Protein AF-A0A2V0NUH9-F1 (afdb_monomer_lite)

Foldseek 3Di:
DDDDDDDDDWDWDWDFDFDDDDDDDDDDDDDDDDPDPPPDPDDDPDDDDDDDDDDDDDDPVVVVLVVLLVVLLVLLLVLLQLVLVLLVLVVCVFFPDDPVCVVVSVVVNVVSVVVSLCSLQPVSNVVSLVVNPPPDDDPLSVVLSVVSVLSNLLSNLDDPVLVVVLVVLLVVLLVQLVVCLVVLNCVSNLVSLLVLLVSLLVSLCSSPVPDQSQQSLLCVFANPDDPVVLVVVLVVLLVPLQVVLVCCVVPNDFAPQVLQWDFADVVLLVVLLVVLLVLLPQDPQQEEEGAGPDWDWTHRALSYIYTYFYDDRTGSLRRNLSSQLRSQLNLLRVLFDCPPSQNSTPNRPQNGLLSSLLRSCLRNPVQCLDLLLLLQVLVSCCVSPVVRDDDDSVSVSSNSQGADVPPLALVPGHPSCNSLVLSLLLVQLSCSNNVVDRSVCQQVSQQVSCCSRRVDGDPGNSSTVSVDCCSSSSSGSNSSSNNSSNVSSVVLSVVLPVPPPPQSVCSNVSNNCSSDPSDDDCVSSQKMWIWICDDPDSFKIKIFIWTWDFDCDPDNVGTDTDTHTDDDIDIDGRPDDDDDDPVVVVVSPDDDDPDDDDPPQWDQDPVPGTDGDDDDPDDDVVPPDDDPPVPCPPVVVVVVVVVVVVVVPDDDDYDDDDDDDDDDDDDDDDDDDDDDDD

Secondary structure (DSSP, 8-state):
--PPPP------EEE-------------------S--SS--SS--SS------------GGGHHHHHHHHHHHHHHHHHHHHHHHHHHHHHHHHHT--GGGHHHHHHHHHHHHHHHHHHHS-HHHHHHHHHHTTS---HHHHHHHHHHHHHHHHHHHS-HHHHHHHHHHHHHHHHHHHHHHHHT-GGGTHHHHHHHHHHHHHHHHHH-TTS-HHHHHHTTTSTT--HHHHHHHHHHHHHHHHHHHHHHHHHPPPP--GGGBS---HHHHHHHHHHHHHHHT--TTSEEEEE-SS-EEEEEETTEEEEEE--BTTBSHHHHHHHHHHHHHHHHHHTS--STTTTTSGGGS-S-HHHHHHHHHIIIIIIITSHHHHHHHHHHHHHH-TTS----HHHHHHHHTPPPSS---GGG--HHHHHHHHHHHHHHHHHHHHTSS-GGGHHHHHHHHHHHHHS---SSTTTTTTS-STTTTT-TT-THHHHHHHHHHHHHHHHHHHHSTTHHHHHHTT--GGGS-SS--GGG--EEEEEEE-SSSTTEEEEEEEEEEEEEEEETTEEEEEEEE-S--EEEE--S--PPPHHHHHHHT----------TTEEEETTTEEEE--------GGG------TTTTTHHHHHHHHHHHHHTTS----------------------------

Radius of gyration: 36.94 Å; chains: 1; bounding box: 84×116×102 Å

InterPro domains:
  IPR001333 Peptidase M32, carboxypeptidase Taq [PF02074] (74-516)
  IPR001333 Peptidase M32, carboxypeptidase Taq [PR00998] (208-228)
  IPR001333 Peptidase M32, carboxypeptidase Taq [PR00998] (288-304)
  IPR001333 Peptidase M32, carboxypeptidase Taq [PR00998] (305-324)
  IPR001333 Peptidase M32, carboxypeptidase Taq [PR00998] (354-370)
  IPR001333 Peptidase M32, carboxypeptidase Taq [PR00998] (395-414)
  IPR001333 Peptidase M32, carboxypeptidase Taq [PR00998] (441-458)
  IPR001333 Peptidase M32, carboxypeptidase Taq [PR00998] (464-485)
  IPR001333 Peptidase M32, carboxypeptidase Taq [PS52034] (65-515)
  IPR001333 Peptidase M32, carboxypeptidase Taq [PTHR34217] (67-516)

Structure (mmCIF, N/CA/C/O backbone):
data_AF-A0A2V0NUH9-F1
#
_entry.id   AF-A0A2V0NUH9-F1
#
loop_
_atom_site.group_PDB
_atom_site.id
_atom_site.type_symbol
_atom_site.label_atom_id
_atom_site.label_alt_id
_atom_site.label_comp_id
_atom_site.label_asym_id
_atom_site.label_entity_id
_atom_site.label_seq_id
_atom_site.pdbx_PDB_ins_code
_atom_site.Cartn_x
_atom_site.Cartn_y
_atom_site.Cartn_z
_atom_site.occupancy
_atom_site.B_iso_or_equiv
_atom_site.auth_seq_id
_atom_site.auth_comp_id
_atom_site.auth_asym_id
_atom_site.auth_atom_id
_atom_site.pdbx_PDB_model_num
ATOM 1 N N . MET A 1 1 ? -57.014 53.272 6.148 1.00 45.06 1 MET A N 1
ATOM 2 C CA . MET A 1 1 ? -55.612 53.569 5.770 1.00 45.06 1 MET A CA 1
ATOM 3 C C . MET A 1 1 ? -54.741 53.420 7.009 1.00 45.06 1 MET A C 1
ATOM 5 O O . MET A 1 1 ? -55.156 53.869 8.065 1.00 45.06 1 MET A O 1
ATOM 9 N N . GLY A 1 2 ? -53.593 52.755 6.887 1.00 27.75 2 GLY A N 1
ATOM 10 C CA . GLY A 1 2 ? -52.673 52.388 7.975 1.00 27.75 2 GLY A CA 1
ATOM 11 C C . GLY A 1 2 ? -51.633 51.402 7.411 1.00 27.75 2 GLY A C 1
ATOM 12 O O . GLY A 1 2 ? -51.974 50.689 6.464 1.00 27.75 2 GLY A O 1
ATOM 13 N N . PRO A 1 3 ? -50.360 51.426 7.843 1.00 30.33 3 PRO A N 1
ATOM 14 C CA . PRO A 1 3 ? -49.252 51.020 6.975 1.00 30.33 3 PRO A CA 1
ATOM 15 C C . PRO A 1 3 ? -49.053 49.502 6.847 1.00 30.33 3 PRO A C 1
ATOM 17 O O . PRO A 1 3 ? -49.121 48.762 7.825 1.00 30.33 3 PRO A O 1
ATOM 20 N N . ARG A 1 4 ? -48.703 49.053 5.631 1.00 27.72 4 ARG A N 1
ATOM 21 C CA . ARG A 1 4 ? -48.199 47.694 5.368 1.00 27.72 4 ARG A CA 1
ATOM 22 C C . ARG A 1 4 ? -46.814 47.513 6.021 1.00 27.72 4 ARG A C 1
ATOM 24 O O . ARG A 1 4 ? -45.922 48.304 5.705 1.00 27.72 4 ARG A O 1
ATOM 31 N N . PRO A 1 5 ? -46.577 46.483 6.855 1.00 27.27 5 PRO A N 1
ATOM 32 C CA . PRO A 1 5 ? -45.227 46.118 7.270 1.00 27.27 5 PRO A CA 1
ATOM 33 C C . PRO A 1 5 ? -44.465 45.454 6.112 1.00 27.27 5 PRO A C 1
ATOM 35 O O . PRO A 1 5 ? -45.036 44.772 5.263 1.00 27.27 5 PRO A O 1
ATOM 38 N N . SER A 1 6 ? -43.158 45.696 6.052 1.00 26.34 6 SER A N 1
ATOM 39 C CA . SER A 1 6 ? -42.304 45.394 4.902 1.00 26.34 6 SER A CA 1
ATOM 40 C C . SER A 1 6 ? -41.943 43.910 4.751 1.00 26.34 6 SER A C 1
ATOM 42 O O . SER A 1 6 ? -41.385 43.280 5.651 1.00 26.34 6 SER A O 1
ATOM 44 N N . ALA A 1 7 ? -42.149 43.370 3.547 1.00 28.39 7 ALA A N 1
ATOM 45 C CA . ALA A 1 7 ? -41.659 42.049 3.165 1.00 28.39 7 ALA A CA 1
ATOM 46 C C . ALA A 1 7 ? -40.126 42.058 2.985 1.00 28.39 7 ALA A C 1
ATOM 48 O O . ALA A 1 7 ? -39.612 42.500 1.958 1.00 28.39 7 ALA A O 1
ATOM 49 N N . ARG A 1 8 ? -39.379 41.570 3.987 1.00 29.12 8 ARG A N 1
ATOM 50 C CA . ARG A 1 8 ? -37.940 41.240 3.883 1.00 29.12 8 ARG A CA 1
ATOM 51 C C . ARG A 1 8 ? -37.526 40.117 4.843 1.00 29.12 8 ARG A C 1
ATOM 53 O O . ARG A 1 8 ? -36.948 40.389 5.897 1.00 29.12 8 ARG A O 1
ATOM 60 N N . ARG A 1 9 ? -37.742 38.855 4.457 1.00 30.70 9 ARG A N 1
ATOM 61 C CA . ARG A 1 9 ? -37.020 37.686 5.003 1.00 30.70 9 ARG A CA 1
ATOM 62 C C . ARG A 1 9 ? -36.806 36.663 3.885 1.00 30.70 9 ARG A C 1
ATOM 64 O O . ARG A 1 9 ? -37.761 36.055 3.432 1.00 30.70 9 ARG A O 1
ATOM 71 N N . ILE A 1 10 ? -35.560 36.509 3.438 1.00 28.86 10 ILE A N 1
ATOM 72 C CA . ILE A 1 10 ? -35.139 35.447 2.513 1.00 28.86 10 ILE A CA 1
ATOM 73 C C . ILE A 1 10 ? -34.408 34.403 3.353 1.00 28.86 10 ILE A C 1
ATOM 75 O O . ILE A 1 10 ? -33.423 34.738 4.013 1.00 28.86 10 ILE A O 1
ATOM 79 N N . LEU A 1 11 ? -34.887 33.160 3.326 1.00 26.64 11 LEU A N 1
ATOM 80 C CA . LEU A 1 11 ? -34.144 31.997 3.800 1.00 26.64 11 LEU A CA 1
ATOM 81 C C . LEU A 1 11 ? -33.544 31.313 2.566 1.00 26.64 11 LEU A C 1
ATOM 83 O O . LEU A 1 11 ? -34.272 31.016 1.622 1.00 26.64 11 LEU A O 1
ATOM 87 N N . LEU A 1 12 ? -32.225 31.122 2.552 1.00 30.64 12 LEU A N 1
ATOM 88 C CA . LEU A 1 12 ? -31.503 30.554 1.416 1.00 30.64 12 LEU A CA 1
ATOM 89 C C . LEU A 1 12 ? -31.032 29.140 1.774 1.00 30.64 12 LEU A C 1
ATOM 91 O O . LEU A 1 12 ? -30.115 28.997 2.582 1.00 30.64 12 LEU A O 1
ATOM 95 N N . LEU A 1 13 ? -31.631 28.109 1.171 1.00 30.17 13 LEU A N 1
ATOM 96 C CA . LEU A 1 13 ? -31.032 26.773 1.130 1.00 30.17 13 LEU A CA 1
ATOM 97 C C . LEU A 1 13 ? -30.274 26.614 -0.192 1.00 30.17 13 LEU A C 1
ATOM 99 O O . LEU A 1 13 ? -30.845 26.801 -1.268 1.00 30.17 13 LEU A O 1
ATOM 103 N N . LEU A 1 14 ? -28.990 26.269 -0.094 1.00 30.56 14 LEU A N 1
ATOM 104 C CA . LEU A 1 14 ? -28.116 25.963 -1.225 1.00 30.56 14 LEU A CA 1
ATOM 105 C C . LEU A 1 14 ? -27.836 24.460 -1.242 1.00 30.56 14 LEU A C 1
ATOM 107 O O . LEU A 1 14 ? -27.269 23.934 -0.286 1.00 30.56 14 LEU A O 1
ATOM 111 N N . LEU A 1 15 ? -28.191 23.796 -2.341 1.00 30.03 15 LEU A N 1
ATOM 112 C CA . LEU A 1 15 ? -27.737 22.444 -2.660 1.00 30.03 15 LEU A CA 1
ATOM 113 C C . LEU A 1 15 ? -26.764 22.521 -3.841 1.00 30.03 15 LEU A C 1
ATOM 115 O O . LEU A 1 15 ? -27.090 23.048 -4.908 1.00 30.03 15 LEU A O 1
ATOM 119 N N . LEU A 1 16 ? -25.553 22.006 -3.624 1.00 30.20 16 LEU A N 1
ATOM 120 C CA . LEU A 1 16 ? -24.517 21.859 -4.642 1.00 30.20 16 LEU A CA 1
ATOM 121 C C . LEU A 1 16 ? -24.505 20.404 -5.117 1.00 30.20 16 LEU A C 1
ATOM 123 O O . LEU A 1 16 ? -24.310 19.492 -4.318 1.00 30.20 16 LEU A O 1
ATOM 127 N N . LEU A 1 17 ? -24.713 20.209 -6.417 1.00 26.78 17 LEU A N 1
ATOM 128 C CA . LEU A 1 17 ? -24.642 18.925 -7.113 1.00 26.78 17 LEU A CA 1
ATOM 129 C C . LEU A 1 17 ? -23.736 19.120 -8.329 1.00 26.78 17 LEU A C 1
ATOM 131 O O . LEU A 1 17 ? -24.009 19.989 -9.156 1.00 26.78 17 LEU A O 1
ATOM 135 N N . ALA A 1 18 ? -22.662 18.337 -8.417 1.00 25.58 18 ALA A N 1
ATOM 136 C CA . ALA A 1 18 ? -21.687 18.419 -9.500 1.00 25.58 18 ALA A CA 1
ATOM 137 C C . ALA A 1 18 ? -22.003 17.386 -10.592 1.00 25.58 18 ALA A C 1
ATOM 139 O O . ALA A 1 18 ? -22.112 16.196 -10.305 1.00 25.58 18 ALA A O 1
ATOM 140 N N . LEU A 1 19 ? -22.123 17.837 -11.844 1.00 24.62 19 LEU A N 1
ATOM 141 C CA . LEU A 1 19 ? -22.242 16.986 -13.033 1.00 24.62 19 LEU A CA 1
ATOM 142 C C . LEU A 1 19 ? -21.391 17.592 -14.154 1.00 24.62 19 LEU A C 1
ATOM 144 O O . LEU A 1 19 ? -21.721 18.648 -14.690 1.00 24.62 19 LEU A O 1
ATOM 148 N N . ALA A 1 20 ? -20.283 16.935 -14.497 1.00 24.27 20 ALA A N 1
ATOM 149 C CA . ALA A 1 20 ? -19.297 17.469 -15.433 1.00 24.27 20 ALA A CA 1
ATOM 150 C C . ALA A 1 20 ? -19.674 17.242 -16.911 1.00 24.27 20 ALA A C 1
ATOM 152 O O . ALA A 1 20 ? -20.221 16.206 -17.287 1.00 24.27 20 ALA A O 1
ATOM 153 N N . SER A 1 21 ? -19.324 18.195 -17.779 1.00 22.27 21 SER A N 1
ATOM 154 C CA . SER A 1 21 ? -19.273 18.021 -19.240 1.00 22.27 21 SER A CA 1
ATOM 155 C C . SER A 1 21 ? -18.283 19.028 -19.857 1.00 22.27 21 SER A C 1
ATOM 157 O O . SER A 1 21 ? -18.317 20.198 -19.470 1.00 22.27 21 SER A O 1
ATOM 159 N N . PRO A 1 22 ? -17.397 18.624 -20.791 1.00 27.50 22 PRO A N 1
ATOM 160 C CA . PRO A 1 22 ? -16.251 19.442 -21.204 1.00 27.50 22 PRO A CA 1
ATOM 161 C C . PRO A 1 22 ? -16.500 20.258 -22.486 1.00 27.50 22 PRO A C 1
ATOM 163 O O . PRO A 1 22 ? -17.054 19.730 -23.449 1.00 27.50 22 PRO A O 1
ATOM 166 N N . ARG A 1 23 ? -16.002 21.508 -22.552 1.00 23.27 23 ARG A N 1
ATOM 167 C CA . ARG A 1 23 ? -15.663 22.214 -23.814 1.00 23.27 23 ARG A CA 1
ATOM 168 C C . ARG A 1 23 ? -14.477 23.181 -23.646 1.00 23.27 23 ARG A C 1
ATOM 170 O O . ARG A 1 23 ? -14.307 23.789 -22.595 1.00 23.27 23 ARG A O 1
ATOM 177 N N . LEU A 1 24 ? -13.685 23.279 -24.717 1.00 23.97 24 LEU A N 1
ATOM 178 C CA . LEU A 1 24 ? -12.364 23.923 -24.847 1.00 23.97 24 LEU A CA 1
ATOM 179 C C . LEU A 1 24 ? -12.408 25.465 -24.966 1.00 23.97 24 LEU A C 1
ATOM 181 O O . LEU A 1 24 ? -13.446 26.010 -25.341 1.00 23.97 24 LEU A O 1
ATOM 185 N N . GLY A 1 25 ? -11.261 26.154 -24.787 1.00 22.28 25 GLY A N 1
ATOM 186 C CA . GLY A 1 25 ? -11.085 27.520 -25.331 1.00 22.28 25 GLY A CA 1
ATOM 187 C C . GLY A 1 25 ? -10.007 28.463 -24.747 1.00 22.28 25 GLY A C 1
ATOM 188 O O . GLY A 1 25 ? -10.364 29.442 -24.108 1.00 22.28 25 GLY A O 1
ATOM 189 N N . ALA A 1 26 ? -8.728 28.217 -25.063 1.00 22.28 26 ALA A N 1
ATOM 190 C CA . ALA A 1 26 ? -7.679 29.195 -25.450 1.00 22.28 26 ALA A CA 1
ATOM 191 C C . ALA A 1 26 ? -7.270 30.452 -24.599 1.00 22.28 26 ALA A C 1
ATOM 193 O O . ALA A 1 26 ? -7.999 31.428 -24.456 1.00 22.28 26 ALA A O 1
ATOM 194 N N . THR A 1 27 ? -5.966 30.464 -24.255 1.00 23.69 27 THR A N 1
ATOM 195 C CA . THR A 1 27 ? -4.943 31.549 -24.398 1.00 23.69 27 THR A CA 1
ATOM 196 C C . THR A 1 27 ? -4.954 32.879 -23.603 1.00 23.69 27 THR A C 1
ATOM 198 O O . THR A 1 27 ? -5.702 33.803 -23.896 1.00 23.69 27 THR A O 1
ATOM 201 N N . ALA A 1 28 ? -3.923 32.998 -22.745 1.00 21.75 28 ALA A N 1
ATOM 202 C CA . ALA A 1 28 ? -2.893 34.062 -22.648 1.00 21.75 28 ALA A CA 1
ATOM 203 C C . ALA A 1 28 ? -3.242 35.566 -22.479 1.00 21.75 28 ALA A C 1
ATOM 205 O O . ALA A 1 28 ? -3.765 36.201 -23.387 1.00 21.75 28 ALA A O 1
ATOM 206 N N . LEU A 1 29 ? -2.709 36.185 -21.407 1.00 22.83 29 LEU A N 1
ATOM 207 C CA . LEU A 1 29 ? -1.602 37.172 -21.487 1.00 22.83 29 LEU A CA 1
ATOM 208 C C . LEU A 1 29 ? -1.071 37.577 -20.091 1.00 22.83 29 LEU A C 1
ATOM 210 O O . LEU A 1 29 ? -1.752 37.418 -19.078 1.00 22.83 29 LEU A O 1
ATOM 214 N N . ALA A 1 30 ? 0.177 38.054 -20.045 1.00 22.12 30 ALA A N 1
ATOM 215 C CA . ALA A 1 30 ? 0.943 38.345 -18.827 1.00 22.12 30 ALA A CA 1
ATOM 216 C C . ALA A 1 30 ? 0.951 39.845 -18.457 1.00 22.12 30 ALA A C 1
ATOM 218 O O . ALA A 1 30 ? 0.540 40.681 -19.257 1.00 22.12 30 ALA A O 1
ATOM 219 N N . GLY A 1 31 ? 1.498 40.194 -17.282 1.00 21.92 31 GLY A N 1
ATOM 220 C CA . GLY A 1 31 ? 1.953 41.567 -17.003 1.00 21.92 31 GLY A CA 1
ATOM 221 C C . GLY A 1 31 ? 1.715 42.087 -15.581 1.00 21.92 31 GLY A C 1
ATOM 222 O O . GLY A 1 31 ? 0.581 42.278 -15.163 1.00 21.92 31 GLY A O 1
ATOM 223 N N . GLN A 1 32 ? 2.824 42.319 -14.872 1.00 24.30 32 GLN A N 1
ATOM 224 C CA . GLN A 1 32 ? 3.078 43.302 -13.799 1.00 24.30 32 GLN A CA 1
ATOM 225 C C . GLN A 1 32 ? 1.899 44.098 -13.190 1.00 24.30 32 GLN A C 1
ATOM 227 O O . GLN A 1 32 ? 1.245 44.865 -13.885 1.00 24.30 32 GLN A O 1
ATOM 232 N N . GLN A 1 33 ? 1.791 44.072 -11.851 1.00 26.09 33 GLN A N 1
ATOM 233 C CA . GLN A 1 33 ? 1.680 45.282 -11.002 1.00 26.09 33 GLN A CA 1
ATOM 234 C C . GLN A 1 33 ? 1.780 44.920 -9.502 1.00 26.09 33 GLN A C 1
ATOM 236 O O . GLN A 1 33 ? 0.789 44.705 -8.805 1.00 26.09 33 GLN A O 1
ATOM 241 N N . GLN A 1 34 ? 3.013 44.859 -8.992 1.00 28.08 34 GLN A N 1
ATOM 242 C CA . GLN A 1 34 ? 3.314 45.146 -7.584 1.00 28.08 34 GLN A CA 1
ATOM 243 C C . GLN A 1 34 ? 3.818 46.595 -7.515 1.00 28.08 34 GLN A C 1
ATOM 245 O O . GLN A 1 34 ? 4.567 46.985 -8.402 1.00 28.08 34 GLN A O 1
ATOM 250 N N . GLN A 1 35 ? 3.460 47.323 -6.443 1.00 28.36 35 GLN A N 1
ATOM 251 C CA . GLN A 1 35 ? 3.727 48.754 -6.150 1.00 28.36 35 GLN A CA 1
ATOM 252 C C . GLN A 1 35 ? 2.580 49.749 -6.440 1.00 28.36 35 GLN A C 1
ATOM 254 O O . GLN A 1 35 ? 2.775 50.712 -7.166 1.00 28.36 35 GLN A O 1
ATOM 259 N N . GLU A 1 36 ? 1.412 49.602 -5.792 1.00 28.97 36 GLU A N 1
ATOM 260 C CA . GLU A 1 36 ? 0.471 50.745 -5.667 1.00 28.97 36 GLU A CA 1
ATOM 261 C C . GLU A 1 36 ? -0.508 50.684 -4.466 1.00 28.97 36 GLU A C 1
ATOM 263 O O . GLU A 1 36 ? -1.593 51.259 -4.493 1.00 28.97 36 GLU A O 1
ATOM 268 N N . GLN A 1 37 ? -0.154 49.987 -3.372 1.00 30.39 37 GLN A N 1
ATOM 269 C CA . GLN A 1 37 ? -1.088 49.734 -2.252 1.00 30.39 37 GLN A CA 1
ATOM 270 C C . GLN A 1 37 ? -0.597 50.177 -0.859 1.00 30.39 37 GLN A C 1
ATOM 272 O O . GLN A 1 37 ? -1.026 49.626 0.151 1.00 30.39 37 GLN A O 1
ATOM 277 N N . GLN A 1 38 ? 0.256 51.209 -0.791 1.00 28.83 38 GLN A N 1
ATOM 278 C CA . GLN A 1 38 ? 0.778 51.760 0.476 1.00 28.83 38 GLN A CA 1
ATOM 279 C C . GLN A 1 38 ? 0.270 53.183 0.810 1.00 28.83 38 GLN A C 1
ATOM 281 O O . GLN A 1 38 ? 0.644 53.740 1.837 1.00 28.83 38 GLN A O 1
ATOM 286 N N . GLN A 1 39 ? -0.602 53.783 -0.014 1.00 29.08 39 GLN A N 1
ATOM 287 C CA . GLN A 1 39 ? -1.122 55.149 0.188 1.00 29.08 39 GLN A CA 1
ATOM 288 C C . GLN A 1 39 ? -2.640 55.252 -0.041 1.00 29.08 39 GLN A C 1
ATOM 290 O O . GLN A 1 39 ? -3.101 55.875 -0.995 1.00 29.08 39 GLN A O 1
ATOM 295 N N . ARG A 1 40 ? -3.447 54.637 0.838 1.00 29.06 40 ARG A N 1
ATOM 296 C CA . ARG A 1 40 ? -4.896 54.944 0.940 1.00 29.06 40 ARG A CA 1
ATOM 297 C C . ARG A 1 40 ? -5.565 54.552 2.266 1.00 29.06 40 ARG A C 1
ATOM 299 O O . ARG A 1 40 ? -6.786 54.445 2.334 1.00 29.06 40 ARG A O 1
ATOM 306 N N . CYS A 1 41 ? -4.772 54.355 3.320 1.00 30.06 41 CYS A N 1
ATOM 307 C CA . CYS A 1 41 ? -5.227 53.880 4.629 1.00 30.06 41 CYS A CA 1
ATOM 308 C C . CYS A 1 41 ? -5.145 54.955 5.725 1.00 30.06 41 CYS A C 1
ATOM 310 O O . CYS A 1 41 ? -4.710 54.652 6.826 1.00 30.06 41 CYS A O 1
ATOM 312 N N . ASP A 1 42 ? -5.605 56.176 5.442 1.00 28.30 42 ASP A N 1
ATOM 313 C CA . ASP A 1 42 ? -5.876 57.207 6.451 1.00 28.30 42 ASP A CA 1
ATOM 314 C C . ASP A 1 42 ? -7.075 58.054 5.998 1.00 28.30 42 ASP A C 1
ATOM 316 O O . ASP A 1 42 ? -7.050 58.624 4.909 1.00 28.30 42 ASP A O 1
ATOM 320 N N . GLY A 1 43 ? -8.141 58.116 6.811 1.00 31.98 43 GLY A N 1
ATOM 321 C CA . GLY A 1 43 ? -9.320 58.954 6.518 1.00 31.98 43 GLY A CA 1
ATOM 322 C C . GLY A 1 43 ? -10.703 58.280 6.508 1.00 31.98 43 GLY A C 1
ATOM 323 O O . GLY A 1 43 ? -11.530 58.633 5.675 1.00 31.98 43 GLY A O 1
ATOM 324 N N . ALA A 1 44 ? -10.999 57.341 7.418 1.00 28.78 44 ALA A N 1
ATOM 325 C CA . ALA A 1 44 ? -12.370 56.816 7.598 1.00 28.78 44 ALA A CA 1
ATOM 326 C C . ALA A 1 44 ? -12.690 56.338 9.036 1.00 28.78 44 ALA A C 1
ATOM 328 O O . ALA A 1 44 ? -13.455 55.395 9.232 1.00 28.78 44 ALA A O 1
ATOM 329 N N . ALA A 1 45 ? -12.092 56.958 10.061 1.00 27.95 45 ALA A N 1
ATOM 330 C CA . ALA A 1 45 ? -12.165 56.496 11.455 1.00 27.95 45 ALA A CA 1
ATOM 331 C C . ALA A 1 45 ? -12.763 57.530 12.434 1.00 27.95 45 ALA A C 1
ATOM 333 O O . ALA A 1 45 ? -12.270 57.687 13.549 1.00 27.95 45 ALA A O 1
ATOM 334 N N . ALA A 1 46 ? -13.831 58.234 12.038 1.00 27.38 46 ALA A N 1
ATOM 335 C CA . ALA A 1 46 ? -14.523 59.193 12.907 1.00 27.38 46 ALA A CA 1
ATOM 336 C C . ALA A 1 46 ? -16.013 59.376 12.542 1.00 27.38 46 ALA A C 1
ATOM 338 O O . ALA A 1 46 ? -16.337 60.318 11.830 1.00 27.38 46 ALA A O 1
ATOM 339 N N . ALA A 1 47 ? -16.894 58.478 13.023 1.00 28.25 47 ALA A N 1
ATOM 340 C CA . ALA A 1 47 ? -18.328 58.707 13.335 1.00 28.25 47 ALA A CA 1
ATOM 341 C C . ALA A 1 47 ? -19.121 57.381 13.453 1.00 28.25 47 ALA A C 1
ATOM 343 O O . ALA A 1 47 ? -19.792 56.982 12.507 1.00 28.25 47 ALA A O 1
ATOM 344 N N . ALA A 1 48 ? -19.073 56.699 14.608 1.00 26.34 48 ALA A N 1
ATOM 345 C CA . ALA A 1 48 ? -20.044 55.650 14.991 1.00 26.34 48 ALA A CA 1
ATOM 346 C C . ALA A 1 48 ? -19.863 55.224 16.467 1.00 26.34 48 ALA A C 1
ATOM 348 O O . ALA A 1 48 ? -19.524 54.079 16.761 1.00 26.34 48 ALA A O 1
ATOM 349 N N . ALA A 1 49 ? -20.039 56.152 17.412 1.00 25.53 49 ALA A N 1
ATOM 350 C CA . ALA A 1 49 ? -19.912 55.868 18.845 1.00 25.53 49 ALA A CA 1
ATOM 351 C C . ALA A 1 49 ? -21.060 56.503 19.648 1.00 25.53 49 ALA A C 1
ATOM 353 O O . ALA A 1 49 ? -20.864 57.469 20.379 1.00 25.53 49 ALA A O 1
ATOM 354 N N . ALA A 1 50 ? -22.265 55.946 19.505 1.00 26.41 50 ALA A N 1
ATOM 355 C CA . ALA A 1 50 ? -23.410 56.242 20.364 1.00 26.41 50 ALA A CA 1
ATOM 356 C C . ALA A 1 50 ? -24.319 55.005 20.511 1.00 26.41 50 ALA A C 1
ATOM 358 O O . ALA A 1 50 ? -24.448 54.212 19.583 1.00 26.41 50 ALA A O 1
ATOM 359 N N . THR A 1 51 ? -24.928 54.875 21.695 1.00 26.11 51 THR A N 1
ATOM 360 C CA . THR A 1 51 ? -26.018 53.948 22.077 1.00 26.11 51 THR A CA 1
ATOM 361 C C . THR A 1 51 ? -25.811 52.434 21.894 1.00 26.11 51 THR A C 1
ATOM 363 O O . THR A 1 51 ? -26.233 51.843 20.904 1.00 26.11 51 THR A O 1
ATOM 366 N N . ALA A 1 52 ? -25.317 51.779 22.955 1.00 26.27 52 ALA A N 1
ATOM 367 C CA . ALA A 1 52 ? -25.641 50.383 23.279 1.00 26.27 52 ALA A CA 1
ATOM 368 C C . ALA A 1 52 ? -25.618 50.152 24.807 1.00 26.27 52 ALA A C 1
ATOM 370 O O . ALA A 1 52 ? -24.577 50.311 25.451 1.00 26.27 52 ALA A O 1
ATOM 371 N N . HIS A 1 53 ? -26.755 49.767 25.394 1.00 25.77 53 HIS A N 1
ATOM 372 C CA . HIS A 1 53 ? -26.846 49.335 26.792 1.00 25.77 53 HIS A CA 1
ATOM 373 C C . HIS A 1 53 ? -27.990 48.330 26.998 1.00 25.77 53 HIS A C 1
ATOM 375 O O . HIS A 1 53 ? -28.972 48.388 26.268 1.00 25.77 53 HIS A O 1
ATOM 381 N N . THR A 1 54 ? -27.822 47.493 28.033 1.00 28.23 54 THR A N 1
ATOM 382 C CA . THR A 1 54 ? -28.733 46.467 28.600 1.00 28.23 54 THR A CA 1
ATOM 383 C C . THR A 1 54 ? -28.966 45.154 27.825 1.00 28.23 54 THR A C 1
ATOM 385 O O . THR A 1 54 ? -28.948 45.098 26.600 1.00 28.23 54 THR A O 1
ATOM 388 N N . GLY A 1 55 ? -29.193 44.077 28.599 1.00 26.44 55 GLY A N 1
ATOM 389 C CA . GLY A 1 55 ? -29.787 42.805 28.153 1.00 26.44 55 GLY A CA 1
ATOM 390 C C . GLY A 1 55 ? -28.811 41.648 27.899 1.00 26.44 55 GLY A C 1
ATOM 391 O O . GLY A 1 55 ? -28.287 41.513 26.798 1.00 26.44 55 GLY A O 1
ATOM 392 N N . GLY A 1 56 ? -28.611 40.766 28.885 1.00 31.53 56 GLY A N 1
ATOM 393 C CA . GLY A 1 56 ? -27.856 39.515 28.721 1.00 31.53 56 GLY A CA 1
ATOM 394 C C . GLY A 1 56 ? -28.679 38.277 29.090 1.00 31.53 56 GLY A C 1
ATOM 395 O O . GLY A 1 56 ? -29.549 38.355 29.950 1.00 31.53 56 GLY A O 1
ATOM 396 N N . CYS A 1 57 ? -28.377 37.140 28.458 1.00 28.88 57 CYS A N 1
ATOM 397 C CA . CYS A 1 57 ? -28.705 35.790 28.931 1.00 28.88 57 CYS A CA 1
ATOM 398 C C . CYS A 1 57 ? -27.834 34.781 28.156 1.00 28.88 57 CYS A C 1
ATOM 400 O O . CYS A 1 57 ? -27.758 34.868 26.928 1.00 28.88 57 CYS A O 1
ATOM 402 N N . ALA A 1 58 ? -27.151 33.865 28.847 1.00 31.22 58 ALA A N 1
ATOM 403 C CA . ALA A 1 58 ? -26.347 32.803 28.235 1.00 31.22 58 ALA A CA 1
ATOM 404 C C . ALA A 1 58 ? -27.125 31.474 28.242 1.00 31.22 58 ALA A C 1
ATOM 406 O O . ALA A 1 58 ? -27.971 31.264 29.104 1.00 31.22 58 ALA A O 1
ATOM 407 N N . TRP A 1 59 ? -26.861 30.601 27.265 1.00 33.50 59 TRP A N 1
ATOM 408 C CA . TRP A 1 59 ? -27.496 29.282 27.126 1.00 33.50 59 TRP A CA 1
ATOM 409 C C . TRP A 1 59 ? -26.416 28.194 27.115 1.00 33.50 59 TRP A C 1
ATOM 411 O O . TRP A 1 59 ? -25.665 28.094 26.143 1.00 33.50 59 TRP A O 1
ATOM 421 N N . ASP A 1 60 ? -26.366 27.363 28.157 1.00 37.59 60 ASP A N 1
ATOM 422 C CA . ASP A 1 60 ? -25.271 26.399 28.368 1.00 37.59 60 ASP A CA 1
ATOM 423 C C . ASP A 1 60 ? -25.334 25.145 27.470 1.00 37.59 60 ASP A C 1
ATOM 425 O O . ASP A 1 60 ? -24.319 24.491 27.232 1.00 37.59 60 ASP A O 1
ATOM 429 N N . GLY A 1 61 ? -26.499 24.824 26.894 1.00 41.69 61 GLY A N 1
ATOM 430 C CA . GLY A 1 61 ? -26.714 23.565 26.161 1.00 41.69 61 GLY A CA 1
ATOM 431 C C . GLY A 1 61 ? -25.900 23.380 24.869 1.00 41.69 61 GLY A C 1
ATOM 432 O O . GLY A 1 61 ? -25.718 22.254 24.420 1.00 41.69 61 GLY A O 1
ATOM 433 N N . ALA A 1 62 ? -25.385 24.455 24.262 1.00 50.00 62 ALA A N 1
ATOM 434 C CA . ALA A 1 62 ? -24.612 24.366 23.015 1.00 50.00 62 ALA A CA 1
ATOM 435 C C . ALA A 1 62 ? -23.115 24.060 23.227 1.00 50.00 62 ALA A C 1
ATOM 437 O O . ALA A 1 62 ? -22.410 23.776 22.259 1.00 50.00 62 ALA A O 1
ATOM 438 N N . ALA A 1 63 ? -22.614 24.141 24.465 1.00 60.12 63 ALA A N 1
ATOM 439 C CA . ALA A 1 63 ? -21.192 23.972 24.759 1.00 60.12 63 ALA A CA 1
ATOM 440 C C . ALA A 1 63 ? -20.767 22.495 24.853 1.00 60.12 63 ALA A C 1
ATOM 442 O O . ALA A 1 63 ? -19.661 22.153 24.433 1.00 60.12 63 ALA A O 1
ATOM 443 N N . ALA A 1 64 ? -21.642 21.618 25.359 1.00 69.38 64 ALA A N 1
ATOM 444 C CA . ALA A 1 64 ? -21.299 20.224 25.644 1.00 69.38 64 ALA A CA 1
ATOM 445 C C . ALA A 1 64 ? -20.908 19.394 24.395 1.00 69.38 64 ALA A C 1
ATOM 447 O O . ALA A 1 64 ? -19.860 18.750 24.448 1.00 69.38 64 ALA A O 1
ATOM 448 N N . PRO A 1 65 ? -21.624 19.449 23.247 1.00 80.00 65 PRO A N 1
ATOM 449 C CA . PRO A 1 65 ? -21.218 18.715 22.040 1.00 80.00 65 PRO A CA 1
ATOM 450 C C . PRO A 1 65 ? -19.852 19.142 21.493 1.00 80.00 65 PRO A C 1
ATOM 452 O O . PRO A 1 65 ? -19.044 18.306 21.096 1.00 80.00 65 PRO A O 1
ATOM 455 N N . ALA A 1 66 ? -19.566 20.448 21.508 1.00 85.31 66 ALA A N 1
ATOM 456 C CA . ALA A 1 66 ? -18.290 20.981 21.041 1.00 85.31 66 ALA A CA 1
ATOM 457 C C . ALA A 1 66 ? -17.129 20.554 21.955 1.00 85.31 66 ALA A C 1
ATOM 459 O O . ALA A 1 66 ? -16.069 20.175 21.467 1.00 85.31 66 ALA A O 1
ATOM 460 N N . GLN A 1 67 ? -17.340 20.557 23.276 1.00 91.12 67 GLN A N 1
ATOM 461 C CA . GLN A 1 67 ? -16.350 20.079 24.246 1.00 91.12 67 GLN A CA 1
ATOM 462 C C . GLN A 1 67 ? -16.101 18.568 24.125 1.00 91.12 67 GLN A C 1
ATOM 464 O O . GLN A 1 67 ? -14.950 18.142 24.183 1.00 91.12 67 GLN A O 1
ATOM 469 N N . ALA A 1 68 ? -17.150 17.766 23.912 1.00 94.06 68 ALA A N 1
ATOM 470 C CA . ALA A 1 68 ? -17.019 16.329 23.677 1.00 94.06 68 ALA A CA 1
ATOM 471 C C . ALA A 1 68 ? -16.225 16.032 22.393 1.00 94.06 68 ALA A C 1
ATOM 473 O O . ALA A 1 68 ? -15.314 15.206 22.415 1.00 94.06 68 ALA A O 1
ATOM 474 N N . TYR A 1 69 ? -16.503 16.754 21.300 1.00 95.75 69 TYR A N 1
ATOM 475 C CA . TYR A 1 69 ? -15.760 16.605 20.047 1.00 95.75 69 TYR A CA 1
ATOM 476 C C . TYR A 1 69 ? -14.282 17.001 20.189 1.00 95.75 69 TYR A C 1
ATOM 478 O O . TYR A 1 69 ? -13.406 16.241 19.787 1.00 95.75 69 TYR A O 1
ATOM 486 N N . GLU A 1 70 ? -13.972 18.144 20.811 1.00 95.75 70 GLU A N 1
ATOM 487 C CA . GLU A 1 70 ? -12.575 18.548 21.043 1.00 95.75 70 GLU A CA 1
ATOM 488 C C . GLU A 1 70 ? -11.826 17.565 21.959 1.00 95.75 70 GLU A C 1
ATOM 490 O O . GLU A 1 70 ? -10.646 17.291 21.735 1.00 95.75 70 GLU A O 1
ATOM 495 N N . LYS A 1 71 ? -12.506 16.971 22.950 1.00 97.12 71 LYS A N 1
ATOM 496 C CA . LYS A 1 71 ? -11.922 15.933 23.812 1.00 97.12 71 LYS A CA 1
ATOM 497 C C . LYS A 1 71 ? -11.653 14.628 23.052 1.00 97.12 71 LYS A C 1
ATOM 499 O O . LYS A 1 71 ? -10.591 14.038 23.244 1.00 97.12 71 LYS A O 1
ATOM 504 N N . LEU A 1 72 ? -12.565 14.214 22.166 1.00 97.50 72 LEU A N 1
ATOM 505 C CA . LEU A 1 72 ? -12.361 13.076 21.263 1.00 97.50 72 LEU A CA 1
ATOM 506 C C . LEU A 1 72 ? -11.153 13.322 20.347 1.00 97.50 72 LEU A C 1
ATOM 508 O O . LEU A 1 72 ? -10.251 12.490 20.281 1.00 97.50 72 LEU A O 1
ATOM 512 N N . CYS A 1 73 ? -11.084 14.498 19.716 1.00 97.69 73 CYS A N 1
ATOM 513 C CA . CYS A 1 73 ? -9.925 14.914 18.931 1.00 97.69 73 CYS A CA 1
ATOM 514 C C . CYS A 1 73 ? -8.633 14.874 19.755 1.00 97.69 73 CYS A C 1
ATOM 516 O O . CYS A 1 73 ? -7.636 14.356 19.275 1.00 97.69 73 CYS A O 1
ATOM 518 N N . GLY A 1 74 ? -8.636 15.362 21.000 1.00 97.50 74 GLY A N 1
ATOM 519 C CA . GLY A 1 74 ? -7.471 15.299 21.889 1.00 97.50 74 GLY A CA 1
ATOM 520 C C . GLY A 1 74 ? -6.904 13.883 22.050 1.00 97.50 74 GLY A C 1
ATOM 521 O O . GLY A 1 74 ? -5.705 13.689 21.857 1.00 97.50 74 GLY A O 1
ATOM 522 N N . LYS A 1 75 ? -7.765 12.890 22.320 1.00 98.12 75 LYS A N 1
ATOM 523 C CA . LYS A 1 75 ? -7.364 11.472 22.408 1.00 98.12 75 LYS A CA 1
ATOM 524 C C . LYS A 1 75 ? -6.866 10.915 21.071 1.00 98.12 75 LYS A C 1
ATOM 526 O O . LYS A 1 75 ? -5.869 10.202 21.043 1.00 98.12 75 LYS A O 1
ATOM 531 N N . LEU A 1 76 ? -7.529 11.256 19.963 1.00 98.00 76 LEU A N 1
ATOM 532 C CA . LEU A 1 76 ? -7.145 10.799 18.622 1.00 98.00 76 LEU A CA 1
ATOM 533 C C . LEU A 1 76 ? -5.767 11.320 18.191 1.00 98.00 76 LEU A C 1
ATOM 535 O O . LEU A 1 76 ? -4.977 10.551 17.650 1.00 98.00 76 LEU A O 1
ATOM 539 N N . ARG A 1 77 ? -5.444 12.584 18.492 1.00 97.44 77 ARG A N 1
ATOM 540 C CA . ARG A 1 77 ? -4.117 13.154 18.198 1.00 97.44 77 ARG A CA 1
ATOM 541 C C . ARG A 1 77 ? -3.014 12.519 19.051 1.00 97.44 77 ARG A C 1
ATOM 543 O O . ARG A 1 77 ? -1.916 12.294 18.556 1.00 97.44 77 ARG A O 1
ATOM 550 N N . GLU A 1 78 ? -3.304 12.193 20.314 1.00 97.69 78 GLU A N 1
ATOM 551 C CA . GLU A 1 78 ? -2.369 11.457 21.179 1.00 97.69 78 GLU A CA 1
ATOM 552 C C . GLU A 1 78 ? -2.111 10.034 20.652 1.00 97.69 78 GLU A C 1
ATOM 554 O O . GLU A 1 78 ? -0.958 9.613 20.562 1.00 97.69 78 GLU A O 1
ATOM 559 N N . LEU A 1 79 ? -3.168 9.316 20.250 1.00 97.19 79 LEU A N 1
ATOM 560 C CA . LEU A 1 79 ? -3.059 8.011 19.589 1.00 97.19 79 LEU A CA 1
ATOM 561 C C . LEU A 1 79 ? -2.200 8.095 18.323 1.00 97.19 79 LEU A C 1
ATOM 563 O O . LEU A 1 79 ? -1.257 7.321 18.182 1.00 97.19 79 LEU A O 1
ATOM 567 N N . ASN A 1 80 ? -2.466 9.068 17.450 1.00 96.62 80 ASN A N 1
ATOM 568 C CA . ASN A 1 80 ? -1.722 9.227 16.205 1.00 96.62 80 ASN A CA 1
ATOM 569 C C . ASN A 1 80 ? -0.230 9.542 16.434 1.00 96.62 80 ASN A C 1
ATOM 571 O O . ASN A 1 80 ? 0.624 9.006 15.732 1.00 96.62 80 ASN A O 1
ATOM 575 N N . ALA A 1 81 ? 0.108 10.334 17.456 1.00 97.06 81 ALA A N 1
ATOM 576 C CA . ALA A 1 81 ? 1.502 10.588 17.825 1.00 97.06 81 ALA A CA 1
ATOM 577 C C . ALA A 1 81 ? 2.227 9.316 18.314 1.00 97.06 81 ALA A C 1
ATOM 579 O O . ALA A 1 81 ? 3.387 9.089 17.967 1.00 97.06 81 ALA A O 1
ATOM 580 N N . LEU A 1 82 ? 1.547 8.461 19.086 1.00 97.88 82 LEU A N 1
ATOM 581 C CA . LEU A 1 82 ? 2.087 7.171 19.538 1.00 97.88 82 LEU A CA 1
ATOM 582 C C . LEU A 1 82 ? 2.223 6.165 18.382 1.00 97.88 82 LEU A C 1
ATOM 584 O O . LEU A 1 82 ? 3.198 5.416 18.329 1.00 97.88 82 LEU A O 1
ATOM 588 N N . GLU A 1 83 ? 1.291 6.177 17.427 1.00 95.81 83 GLU A N 1
ATOM 589 C CA . GLU A 1 83 ? 1.384 5.410 16.179 1.00 95.81 83 GLU A CA 1
ATOM 590 C C . GLU A 1 83 ? 2.584 5.865 15.334 1.00 95.81 83 GLU A C 1
ATOM 592 O O . GLU A 1 83 ? 3.328 5.020 14.841 1.00 95.81 83 GLU A O 1
ATOM 597 N N . GLY A 1 84 ? 2.852 7.173 15.255 1.00 96.31 84 GLY A N 1
ATOM 598 C CA . GLY A 1 84 ? 4.048 7.715 14.602 1.00 96.31 84 GLY A CA 1
ATOM 599 C C . GLY A 1 84 ? 5.360 7.246 15.244 1.00 96.31 84 GLY A C 1
ATOM 600 O O . GLY A 1 84 ? 6.302 6.888 14.538 1.00 96.31 84 GLY A O 1
ATOM 601 N N . ILE A 1 85 ? 5.417 7.149 16.579 1.00 97.75 85 ILE A N 1
ATOM 602 C CA . ILE A 1 85 ? 6.563 6.545 17.289 1.00 97.75 85 IL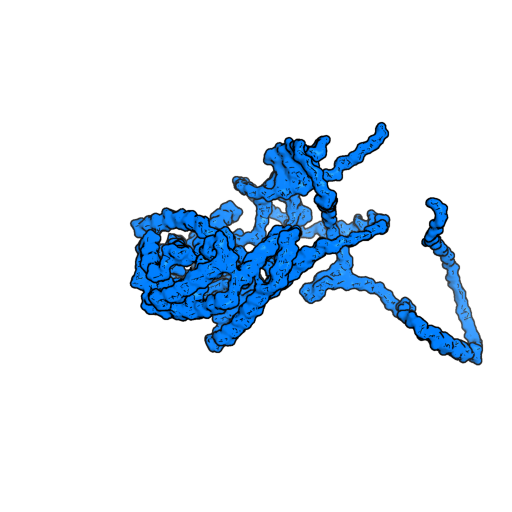E A CA 1
ATOM 603 C C . ILE A 1 85 ? 6.696 5.055 16.934 1.00 97.75 85 ILE A C 1
ATOM 605 O O . ILE A 1 85 ? 7.806 4.578 16.701 1.00 97.75 85 ILE A O 1
ATOM 609 N N . SER A 1 86 ? 5.582 4.323 16.841 1.00 95.44 86 SER A N 1
ATOM 610 C CA . SER A 1 86 ? 5.589 2.918 16.413 1.00 95.44 86 SER A CA 1
ATOM 611 C C . SER A 1 86 ? 6.106 2.758 14.977 1.00 95.44 86 SER A C 1
ATOM 613 O O . SER A 1 86 ? 6.873 1.832 14.709 1.00 95.44 86 SER A O 1
ATOM 615 N N . GLY A 1 87 ? 5.740 3.673 14.073 1.00 94.31 87 GLY A N 1
ATOM 616 C CA . GLY A 1 87 ? 6.251 3.730 12.702 1.00 94.31 87 GLY A CA 1
ATOM 617 C C . GLY A 1 87 ? 7.764 3.958 12.642 1.00 94.31 87 GLY A C 1
ATOM 618 O O . GLY A 1 87 ? 8.460 3.262 11.905 1.00 94.31 87 GLY A O 1
ATOM 619 N N . LEU A 1 88 ? 8.304 4.846 13.486 1.00 96.19 88 LEU A N 1
ATOM 620 C CA . LEU A 1 88 ? 9.754 5.058 13.598 1.00 96.19 88 LEU A CA 1
ATOM 621 C C . LEU A 1 88 ? 10.505 3.837 14.142 1.00 96.19 88 LEU A C 1
ATOM 623 O O . LEU A 1 88 ? 11.587 3.533 13.642 1.00 96.19 88 LEU A O 1
ATOM 627 N N . LEU A 1 89 ? 9.946 3.123 15.127 1.00 95.19 89 LEU A N 1
ATOM 628 C CA . LEU A 1 89 ? 10.544 1.882 15.638 1.00 95.19 89 LEU A CA 1
ATOM 629 C C . LEU A 1 89 ? 10.617 0.796 14.555 1.00 95.19 89 LEU A C 1
ATOM 631 O O . LEU A 1 89 ? 11.625 0.093 14.487 1.00 95.19 89 LEU A O 1
ATOM 635 N N . GLY A 1 90 ? 9.582 0.682 13.715 1.00 91.94 90 GLY A N 1
ATOM 636 C CA . GLY A 1 90 ? 9.553 -0.245 12.579 1.00 91.94 90 GLY A CA 1
ATOM 637 C C . GLY A 1 90 ? 10.493 0.164 11.441 1.00 91.94 90 GLY A C 1
ATOM 638 O O . GLY A 1 90 ? 11.209 -0.678 10.909 1.00 91.94 90 GLY A O 1
ATOM 639 N N . TRP A 1 91 ? 10.564 1.456 11.099 1.00 94.94 91 TRP A N 1
ATOM 640 C CA . TRP A 1 91 ? 11.527 1.949 10.106 1.00 94.94 91 TRP A CA 1
ATOM 641 C C . TRP A 1 91 ? 12.974 1.695 10.553 1.00 94.94 91 TRP A C 1
ATOM 643 O O . TRP A 1 91 ? 13.770 1.168 9.782 1.00 94.94 91 TRP A O 1
ATOM 653 N N . ASP A 1 92 ? 13.315 2.003 11.809 1.00 95.81 92 ASP A N 1
ATOM 654 C CA . ASP A 1 92 ? 14.679 1.818 12.321 1.00 95.81 92 ASP A CA 1
ATOM 655 C C . ASP A 1 92 ? 15.081 0.333 12.327 1.00 95.81 92 ASP A C 1
ATOM 657 O O . ASP A 1 92 ? 16.197 -0.002 11.941 1.00 95.81 92 ASP A O 1
ATOM 661 N N . GLU A 1 93 ? 14.148 -0.557 12.681 1.00 91.94 93 GLU A N 1
ATOM 662 C CA . GLU A 1 93 ? 14.321 -2.020 12.711 1.00 91.94 93 GLU A CA 1
ATOM 663 C C . GLU A 1 93 ? 14.715 -2.603 11.349 1.00 91.94 93 GLU A C 1
ATOM 665 O O . GLU A 1 93 ? 15.485 -3.559 11.297 1.00 91.94 93 GLU A O 1
ATOM 670 N N . MET A 1 94 ? 14.224 -2.007 10.258 1.00 88.38 94 MET A N 1
ATOM 671 C CA . MET A 1 94 ? 14.452 -2.469 8.884 1.00 88.38 94 MET A CA 1
ATOM 672 C C . MET A 1 94 ? 15.604 -1.755 8.157 1.00 88.38 94 MET A C 1
ATOM 674 O O . MET A 1 94 ? 15.930 -2.143 7.034 1.00 88.38 94 MET A O 1
ATOM 678 N N . VAL A 1 95 ? 16.202 -0.716 8.758 1.00 92.06 95 VAL A N 1
ATOM 679 C CA . VAL A 1 95 ? 17.170 0.172 8.081 1.00 92.06 95 VAL A CA 1
ATOM 680 C C . VAL A 1 95 ? 18.458 0.394 8.882 1.00 92.06 95 VAL A C 1
ATOM 682 O O . VAL A 1 95 ? 19.548 0.254 8.334 1.00 92.06 95 VAL A O 1
ATOM 685 N N . MET A 1 96 ? 18.359 0.756 10.166 1.00 94.06 96 MET A N 1
ATOM 686 C CA . MET A 1 96 ? 19.497 1.247 10.968 1.00 94.06 96 MET A CA 1
ATOM 687 C C . MET A 1 96 ? 19.851 0.345 12.161 1.00 94.06 96 MET A C 1
ATOM 689 O O . MET A 1 96 ? 20.950 0.448 12.712 1.00 94.06 96 MET A O 1
ATOM 693 N N . MET A 1 97 ? 18.931 -0.522 12.589 1.00 94.31 97 MET A N 1
ATOM 694 C CA . MET A 1 97 ? 19.062 -1.306 13.814 1.00 94.31 97 MET A CA 1
ATOM 695 C C . MET A 1 97 ? 20.220 -2.324 13.740 1.00 94.31 97 MET A C 1
ATOM 697 O O . MET A 1 97 ? 20.259 -3.154 12.830 1.00 94.31 97 MET A O 1
ATOM 701 N N . PRO A 1 98 ? 21.134 -2.356 14.732 1.00 93.69 98 PRO A N 1
ATOM 702 C CA . PRO A 1 98 ? 22.155 -3.397 14.820 1.00 93.69 98 PRO A CA 1
ATOM 703 C C . PRO A 1 98 ? 21.535 -4.799 14.996 1.00 93.69 98 PRO A C 1
ATOM 705 O O . PRO A 1 98 ? 20.623 -4.943 15.814 1.00 93.69 98 PRO A O 1
ATOM 708 N N . PRO A 1 99 ? 22.068 -5.864 14.360 1.00 84.94 99 PRO A N 1
ATOM 709 C CA . PRO A 1 99 ? 21.479 -7.210 14.427 1.00 84.94 99 PRO A CA 1
ATOM 710 C C . PRO A 1 99 ? 21.272 -7.765 15.847 1.00 84.94 99 PRO A C 1
ATOM 712 O O . PRO A 1 99 ? 20.320 -8.497 16.097 1.00 84.94 99 PRO A O 1
ATOM 715 N N . GLY A 1 100 ? 22.132 -7.390 16.801 1.00 89.62 100 GLY A N 1
ATOM 716 C CA . GLY A 1 100 ? 22.022 -7.805 18.205 1.00 89.62 100 GLY A CA 1
ATOM 717 C C . GLY A 1 100 ? 20.945 -7.082 19.029 1.00 89.62 100 GLY A C 1
ATOM 718 O O . GLY A 1 100 ? 20.782 -7.402 20.200 1.00 89.62 100 GLY A O 1
ATOM 719 N N . ALA A 1 101 ? 20.225 -6.105 18.466 1.00 94.50 101 ALA A N 1
ATOM 720 C CA . ALA A 1 101 ? 19.240 -5.295 19.193 1.00 94.50 101 ALA A CA 1
ATOM 721 C C . ALA A 1 101 ? 17.788 -5.814 19.094 1.00 94.50 101 ALA A C 1
ATOM 723 O O . ALA A 1 101 ? 16.888 -5.210 19.682 1.00 94.50 101 ALA A O 1
ATOM 724 N N . ALA A 1 102 ? 17.552 -6.927 18.387 1.00 85.12 102 ALA A N 1
ATOM 725 C CA . ALA A 1 102 ? 16.214 -7.448 18.093 1.00 85.12 102 ALA A CA 1
ATOM 726 C C . ALA A 1 102 ? 15.345 -7.689 19.347 1.00 85.12 102 ALA A C 1
ATOM 728 O O . ALA A 1 102 ? 14.180 -7.299 19.363 1.00 85.12 102 ALA A O 1
ATOM 729 N N . GLU A 1 103 ? 15.907 -8.252 20.424 1.00 89.25 103 GLU A N 1
ATOM 730 C CA . GLU A 1 103 ? 15.185 -8.471 21.692 1.00 89.25 103 GLU A CA 1
ATOM 731 C C . GLU A 1 103 ? 14.700 -7.144 22.306 1.00 89.25 103 GLU A C 1
ATOM 733 O O . GLU A 1 103 ? 13.527 -6.993 22.656 1.00 89.25 103 GLU A O 1
ATOM 738 N N . ALA A 1 104 ? 15.583 -6.142 22.365 1.00 94.81 104 ALA A N 1
ATOM 739 C CA . ALA A 1 104 ? 15.257 -4.821 22.895 1.00 94.81 104 ALA A CA 1
ATOM 740 C C . ALA A 1 104 ? 14.210 -4.096 22.029 1.00 94.81 104 ALA A C 1
ATOM 742 O O . ALA A 1 104 ? 13.304 -3.457 22.569 1.00 94.81 104 ALA A O 1
ATOM 743 N N . ARG A 1 105 ? 14.286 -4.223 20.696 1.00 93.94 105 ARG A N 1
ATOM 744 C CA . ARG A 1 105 ? 13.285 -3.674 19.767 1.00 93.94 105 ARG A CA 1
ATOM 745 C C . ARG A 1 105 ? 11.929 -4.364 19.909 1.00 93.94 105 ARG A C 1
ATOM 747 O O . ARG A 1 105 ? 10.909 -3.676 19.957 1.00 93.94 105 ARG A O 1
ATOM 754 N N . GLY A 1 106 ? 11.913 -5.688 20.056 1.00 86.38 106 GLY A N 1
ATOM 755 C CA . GLY A 1 106 ? 10.705 -6.459 20.351 1.00 86.38 106 GLY A CA 1
ATOM 756 C C . GLY A 1 106 ? 10.032 -5.993 21.644 1.00 86.38 106 GLY A C 1
ATOM 757 O O . GLY A 1 106 ? 8.838 -5.693 21.644 1.00 86.38 106 GLY A O 1
ATOM 758 N N . ALA A 1 107 ? 10.805 -5.820 22.721 1.00 90.69 107 ALA A N 1
ATOM 759 C CA . ALA A 1 107 ? 10.301 -5.301 23.994 1.00 90.69 107 ALA A CA 1
ATOM 760 C C . ALA A 1 107 ? 9.738 -3.868 23.877 1.00 90.69 107 ALA A C 1
ATOM 762 O O . ALA A 1 107 ? 8.659 -3.587 24.402 1.00 90.69 107 ALA A O 1
ATOM 763 N N . GLN A 1 108 ? 10.420 -2.974 23.146 1.00 95.94 108 GLN A N 1
ATOM 764 C CA . GLN A 1 108 ? 9.950 -1.606 22.870 1.00 95.94 108 GLN A CA 1
ATOM 765 C C . GLN A 1 108 ? 8.610 -1.598 22.122 1.00 95.94 108 GLN A C 1
ATOM 767 O O . GLN A 1 108 ? 7.666 -0.935 22.558 1.00 95.94 108 GLN A O 1
ATOM 772 N N . LYS A 1 109 ? 8.513 -2.359 21.021 1.00 91.94 109 LYS A N 1
ATOM 773 C CA . LYS A 1 109 ? 7.287 -2.488 20.219 1.00 91.94 109 LYS A CA 1
ATOM 774 C C . LYS A 1 109 ? 6.152 -3.078 21.056 1.00 91.94 109 LYS A C 1
ATOM 776 O O . LYS A 1 109 ? 5.087 -2.479 21.116 1.00 91.94 109 LYS A O 1
ATOM 781 N N . SER A 1 110 ? 6.401 -4.165 21.790 1.00 88.94 110 SER A N 1
ATOM 782 C CA . SER A 1 110 ? 5.405 -4.805 22.661 1.00 88.94 110 SER A CA 1
ATOM 783 C C . SER A 1 110 ? 4.852 -3.856 23.732 1.00 88.94 110 SER A C 1
ATOM 785 O O . SER A 1 110 ? 3.639 -3.812 23.942 1.00 88.94 110 SER A O 1
ATOM 787 N N . ALA A 1 111 ? 5.714 -3.090 24.410 1.00 93.50 111 ALA A N 1
ATOM 788 C CA . ALA A 1 111 ? 5.284 -2.136 25.432 1.00 93.50 111 ALA A CA 1
ATOM 789 C C . ALA A 1 111 ? 4.417 -1.012 24.836 1.00 93.50 111 ALA A C 1
ATOM 791 O O . ALA A 1 111 ? 3.362 -0.684 25.384 1.00 93.50 111 ALA A O 1
ATOM 792 N N . LEU A 1 112 ? 4.821 -0.459 23.687 1.00 95.06 112 LEU A N 1
ATOM 793 C CA . LEU A 1 112 ? 4.064 0.584 22.991 1.00 95.06 112 LEU A CA 1
ATOM 794 C C . LEU A 1 112 ? 2.727 0.063 22.438 1.00 95.06 112 LEU A C 1
ATOM 796 O O . LEU A 1 112 ? 1.715 0.754 22.554 1.00 95.06 112 LEU A O 1
ATOM 800 N N . SER A 1 113 ? 2.689 -1.161 21.903 1.00 89.81 113 SER A N 1
ATOM 801 C CA . SER A 1 113 ? 1.455 -1.808 21.439 1.00 89.81 113 SER A CA 1
ATOM 802 C C . SER A 1 113 ? 0.434 -1.990 22.565 1.00 89.81 113 SER A C 1
ATOM 804 O O . SER A 1 113 ? -0.755 -1.784 22.327 1.00 89.81 113 SER A O 1
ATOM 806 N N . GLY A 1 114 ? 0.877 -2.298 23.790 1.00 90.50 114 GLY A N 1
ATOM 807 C CA . GLY A 1 114 ? 0.009 -2.329 24.973 1.00 90.50 114 GLY A CA 1
ATOM 808 C C . GLY A 1 114 ? -0.633 -0.967 25.261 1.00 90.50 114 GLY A C 1
ATOM 809 O O . GLY A 1 114 ? -1.855 -0.864 25.327 1.00 90.50 114 GLY A O 1
ATOM 810 N N . VAL A 1 115 ? 0.174 0.099 25.318 1.00 96.19 115 VAL A N 1
ATOM 811 C CA . VAL A 1 115 ? -0.314 1.477 25.542 1.00 96.19 115 VAL A CA 1
ATOM 812 C C . VAL A 1 115 ? -1.275 1.935 24.436 1.00 96.19 115 VAL A C 1
ATOM 814 O O . VAL A 1 115 ? -2.283 2.585 24.719 1.00 96.19 115 VAL A O 1
ATOM 817 N N . LEU A 1 116 ? -0.987 1.594 23.177 1.00 94.94 116 LEU A N 1
ATOM 818 C CA . LEU A 1 116 ? -1.869 1.872 22.042 1.00 94.94 116 LEU A CA 1
ATOM 819 C C . LEU A 1 116 ? -3.194 1.107 22.147 1.00 94.94 116 LEU A C 1
ATOM 821 O O . LEU A 1 116 ? -4.246 1.686 21.882 1.00 94.94 116 LEU A O 1
ATOM 825 N N . HIS A 1 117 ? -3.166 -0.168 22.545 1.00 92.25 117 HIS A N 1
ATOM 826 C CA . HIS A 1 117 ? -4.373 -0.969 22.737 1.00 92.25 117 HIS A CA 1
ATOM 827 C C . HIS A 1 117 ? -5.265 -0.389 23.843 1.00 92.25 117 HIS A C 1
ATOM 829 O O . HIS A 1 117 ? -6.434 -0.115 23.576 1.00 92.25 117 HIS A O 1
ATOM 835 N N . ASP A 1 118 ? -4.706 -0.117 25.027 1.00 94.38 118 ASP A N 1
ATOM 836 C CA . ASP A 1 118 ? -5.438 0.451 26.169 1.00 94.38 118 ASP A CA 1
ATOM 837 C C . ASP A 1 118 ? -6.111 1.789 25.810 1.00 94.38 118 ASP A C 1
ATOM 839 O O . ASP A 1 118 ? -7.256 2.045 26.180 1.00 94.38 118 ASP A O 1
ATOM 843 N N . LYS A 1 119 ? -5.430 2.646 25.035 1.00 95.81 119 LYS A N 1
ATOM 844 C CA . LYS A 1 119 ? -5.989 3.924 24.561 1.00 95.81 119 LYS A CA 1
ATOM 845 C C . LYS A 1 119 ? -7.046 3.762 23.464 1.00 95.81 119 LYS A C 1
ATOM 847 O O . LYS A 1 119 ? -7.985 4.554 23.415 1.00 95.81 119 LYS A O 1
ATOM 852 N N . ARG A 1 120 ? -6.913 2.764 22.582 1.00 94.81 120 ARG A N 1
ATOM 853 C CA . ARG A 1 120 ? -7.907 2.459 21.533 1.00 94.81 120 ARG A CA 1
ATOM 854 C C . ARG A 1 120 ? -9.195 1.862 22.108 1.00 94.81 120 ARG A C 1
ATOM 856 O O . ARG A 1 120 ? -10.249 2.071 21.516 1.00 94.81 120 ARG A O 1
ATOM 863 N N . THR A 1 121 ? -9.120 1.146 23.232 1.00 94.69 121 THR A N 1
ATOM 864 C CA . THR A 1 121 ? -10.268 0.493 23.894 1.00 94.69 121 THR A CA 1
ATOM 865 C C . THR A 1 121 ? -10.798 1.245 25.123 1.00 94.69 121 THR A C 1
ATOM 867 O O . THR A 1 121 ? -11.749 0.783 25.750 1.00 94.69 121 THR A O 1
ATOM 870 N N . ASP A 1 122 ? -10.236 2.418 25.442 1.00 96.06 122 ASP A N 1
ATOM 871 C CA . ASP A 1 122 ? -10.648 3.284 26.555 1.00 96.06 122 ASP A CA 1
ATOM 872 C C . ASP A 1 122 ? -12.179 3.515 26.570 1.00 96.06 122 ASP A C 1
ATOM 874 O O . ASP A 1 122 ? -12.710 4.121 25.631 1.00 96.06 122 ASP A O 1
ATOM 878 N N . PRO A 1 123 ? -12.907 3.115 27.635 1.00 96.75 123 PRO A N 1
ATOM 879 C CA . PRO A 1 123 ? -14.352 3.324 27.749 1.00 96.75 123 PRO A CA 1
ATOM 880 C C . PRO A 1 123 ? -14.799 4.785 27.588 1.00 96.75 123 PRO A C 1
ATOM 882 O O . PRO A 1 123 ? -15.936 5.045 27.185 1.00 96.75 123 PRO A O 1
ATOM 885 N N . GLU A 1 124 ? -13.922 5.757 27.865 1.00 97.00 124 GLU A N 1
ATOM 886 C CA . GLU A 1 124 ? -14.204 7.171 27.629 1.00 97.00 124 GLU A CA 1
ATOM 887 C C . GLU A 1 124 ? -14.319 7.504 26.131 1.00 97.00 124 GLU A C 1
ATOM 889 O O . GLU A 1 124 ? -15.118 8.368 25.770 1.00 97.00 124 GLU A O 1
ATOM 894 N N . MET A 1 125 ? -13.600 6.804 25.242 1.00 96.06 125 MET A N 1
ATOM 895 C CA . MET A 1 125 ? -13.798 6.924 23.788 1.00 96.06 125 MET A CA 1
ATOM 896 C C . MET A 1 125 ? -15.222 6.510 23.412 1.00 96.06 125 MET A C 1
ATOM 898 O O . MET A 1 125 ? -15.920 7.272 22.744 1.00 96.06 125 MET A O 1
ATOM 902 N N . GLY A 1 126 ? -15.691 5.359 23.907 1.00 95.56 126 GLY A N 1
ATOM 903 C CA . GLY A 1 126 ? -17.067 4.899 23.706 1.00 95.56 126 GLY A CA 1
ATOM 904 C C . GLY A 1 126 ? -18.102 5.915 24.203 1.00 95.56 126 GLY A C 1
ATOM 905 O O . GLY A 1 126 ? -18.998 6.304 23.455 1.00 95.56 126 GLY A O 1
ATOM 906 N N . ALA A 1 127 ? -17.940 6.425 25.428 1.00 96.06 127 ALA A N 1
ATOM 907 C CA . ALA A 1 127 ? -18.847 7.422 26.003 1.00 96.06 127 ALA A CA 1
ATOM 908 C C . ALA A 1 127 ? -18.900 8.737 25.194 1.00 96.06 127 ALA A C 1
ATOM 910 O O . ALA A 1 127 ? -19.976 9.314 25.017 1.00 96.06 127 ALA A O 1
ATOM 911 N N . LEU A 1 128 ? -17.757 9.204 24.673 1.00 96.62 128 LEU A N 1
ATOM 912 C CA . LEU A 1 128 ? -17.690 10.382 23.802 1.00 96.62 128 LEU A CA 1
ATOM 913 C C . LEU A 1 128 ? -18.397 10.138 22.462 1.00 96.62 128 LEU A C 1
ATOM 915 O O . LEU A 1 128 ? -19.153 10.998 22.010 1.00 96.62 128 LEU A O 1
ATOM 919 N N . LEU A 1 129 ? -18.191 8.971 21.847 1.00 96.38 129 LEU A N 1
ATOM 920 C CA . LEU A 1 129 ? -18.829 8.599 20.583 1.00 96.38 129 LEU A CA 1
ATOM 921 C C . LEU A 1 129 ? -20.357 8.518 20.718 1.00 96.38 129 LEU A C 1
ATOM 923 O O . LEU A 1 129 ? -21.063 9.094 19.890 1.00 96.38 129 LEU A O 1
ATOM 927 N N . GLU A 1 130 ? -20.874 7.886 21.777 1.00 94.56 130 GLU A N 1
ATOM 928 C CA . GLU A 1 130 ? -22.318 7.835 22.053 1.00 94.56 130 GLU A CA 1
ATOM 929 C C . GLU A 1 130 ? -22.917 9.238 22.233 1.00 94.56 130 GLU A C 1
ATOM 931 O O . GLU A 1 130 ? -23.923 9.567 21.599 1.00 94.56 130 GLU A O 1
ATOM 936 N N . GLY A 1 131 ? -22.267 10.108 23.017 1.00 93.00 131 GLY A N 1
ATOM 937 C CA . GLY A 1 131 ? -22.708 11.496 23.208 1.00 93.00 131 GLY A CA 1
ATOM 938 C C . GLY A 1 131 ? -22.711 12.335 21.920 1.00 93.00 131 GLY A C 1
ATOM 939 O O . GLY A 1 131 ? -23.485 13.288 21.792 1.00 93.00 131 GLY A O 1
ATOM 940 N N . LEU A 1 132 ? -21.884 11.974 20.935 1.00 94.75 132 LEU A N 1
ATOM 941 C CA . LEU A 1 132 ? -21.785 12.675 19.655 1.00 94.75 132 LEU A CA 1
ATOM 942 C C . LEU A 1 132 ? -22.788 12.182 18.596 1.00 94.75 132 LEU A C 1
ATOM 944 O O . LEU A 1 132 ? -23.060 12.937 17.664 1.00 94.75 132 LEU A O 1
ATOM 948 N N . LYS A 1 133 ? -23.416 11.002 18.744 1.00 88.94 133 LYS A N 1
ATOM 949 C CA . LYS A 1 133 ? -24.370 10.453 17.748 1.00 88.94 133 LYS A CA 1
ATOM 950 C C . LYS A 1 133 ? -25.548 11.378 17.424 1.00 88.94 133 LYS A C 1
ATOM 952 O O . LYS A 1 133 ? -25.953 11.472 16.271 1.00 88.94 133 LYS A O 1
ATOM 957 N N . ALA A 1 134 ? -26.098 12.057 18.431 1.00 84.19 134 ALA A N 1
ATOM 958 C CA . ALA A 1 134 ? -27.222 12.987 18.272 1.00 84.19 134 ALA A CA 1
ATOM 959 C C . ALA A 1 134 ? -26.782 14.444 18.005 1.00 84.19 134 ALA A C 1
ATOM 961 O O . ALA A 1 134 ? -27.617 15.349 17.948 1.00 84.19 134 ALA A O 1
ATOM 962 N N . SER A 1 135 ? -25.476 14.699 17.882 1.00 87.44 135 SER A N 1
ATOM 963 C CA . SER A 1 135 ? -24.929 16.050 17.754 1.00 87.44 135 SER A CA 1
ATOM 964 C C . SER A 1 135 ? -24.944 16.551 16.308 1.00 87.44 135 SER A C 1
ATOM 966 O O . SER A 1 135 ? -24.705 15.811 15.356 1.00 87.44 135 SER A O 1
ATOM 968 N N . ARG A 1 136 ? -25.168 17.858 16.127 1.00 89.19 136 ARG A N 1
ATOM 969 C CA . ARG A 1 136 ? -25.084 18.515 14.815 1.00 89.19 136 ARG A CA 1
ATOM 970 C C . ARG A 1 136 ? -23.625 18.827 14.467 1.00 89.19 136 ARG A C 1
ATOM 972 O O . ARG A 1 136 ? -23.100 19.859 14.878 1.00 89.19 136 ARG A O 1
ATOM 979 N N . LEU A 1 137 ? -23.002 17.935 13.704 1.00 90.75 137 LEU A N 1
ATOM 980 C CA . LEU A 1 137 ? -21.592 17.977 13.302 1.00 90.75 137 LEU A CA 1
ATOM 981 C C . LEU A 1 137 ? -21.399 18.527 11.869 1.00 90.75 137 LEU A C 1
ATOM 983 O O . LEU A 1 137 ? -22.326 18.500 11.055 1.00 90.75 137 LEU A O 1
ATOM 987 N N . THR A 1 138 ? -20.200 19.032 11.540 1.00 91.44 138 THR A N 1
ATOM 988 C CA . THR A 1 138 ? -19.800 19.284 10.134 1.00 91.44 138 THR A CA 1
ATOM 989 C C . THR A 1 138 ? -19.551 17.957 9.398 1.00 91.44 138 THR A C 1
ATOM 991 O O . THR A 1 138 ? -19.349 16.936 10.052 1.00 91.44 138 THR A O 1
ATOM 994 N N . PRO A 1 139 ? -19.504 17.923 8.050 1.00 92.62 139 PRO A N 1
ATOM 995 C CA . PRO A 1 139 ? -19.194 16.693 7.315 1.00 92.62 139 PRO A CA 1
ATOM 996 C C . PRO A 1 139 ? -17.866 16.036 7.727 1.00 92.62 139 PRO A C 1
ATOM 998 O O . PRO A 1 139 ? -17.808 14.813 7.836 1.00 92.62 139 PRO A O 1
ATOM 1001 N N . VAL A 1 140 ? -16.825 16.832 8.013 1.00 92.06 140 VAL A N 1
ATOM 1002 C CA . VAL A 1 140 ? -15.519 16.321 8.465 1.00 92.06 140 VAL A CA 1
ATOM 1003 C C . VAL A 1 140 ? -15.622 15.760 9.883 1.00 92.06 140 VAL A C 1
ATOM 1005 O O . VAL A 1 140 ? -15.197 14.636 10.127 1.00 92.06 140 VAL A O 1
ATOM 1008 N N . GLN A 1 141 ? -16.273 16.482 10.801 1.00 94.69 141 GLN A N 1
ATOM 1009 C CA . GLN A 1 141 ? -16.516 16.003 12.166 1.00 94.69 141 GLN A CA 1
ATOM 1010 C C . GLN A 1 141 ? -17.334 14.699 12.191 1.00 94.69 141 GLN A C 1
ATOM 1012 O O . GLN A 1 141 ? -17.013 13.780 12.942 1.00 94.69 141 GLN A O 1
ATOM 1017 N N . SER A 1 142 ? -18.357 14.587 11.338 1.00 94.62 142 SER A N 1
ATOM 1018 C CA . SER A 1 142 ? -19.152 13.365 11.167 1.00 94.62 142 SER A CA 1
ATOM 1019 C C . SER A 1 142 ? -18.312 12.198 10.648 1.00 94.62 142 SER A C 1
ATOM 1021 O O . SER A 1 142 ? -18.491 11.073 11.108 1.00 94.62 142 SER A O 1
ATOM 1023 N N . ALA A 1 143 ? -17.385 12.450 9.718 1.00 93.81 143 ALA A N 1
ATOM 1024 C CA . ALA A 1 143 ? -16.462 11.435 9.221 1.00 93.81 143 ALA A CA 1
ATOM 1025 C C . ALA A 1 143 ? -15.476 10.977 10.313 1.00 93.81 143 ALA A C 1
ATOM 1027 O O . ALA A 1 143 ? -15.325 9.774 10.506 1.00 93.81 143 ALA A O 1
ATOM 1028 N N . VAL A 1 144 ? -14.911 11.901 11.105 1.00 96.00 144 VAL A N 1
ATOM 1029 C CA . VAL A 1 144 ? -14.071 11.572 12.277 1.00 96.00 144 VAL A CA 1
ATOM 1030 C C . VAL A 1 144 ? -14.826 10.670 13.253 1.00 96.00 144 VAL A C 1
ATOM 1032 O O . VAL A 1 144 ? -14.310 9.620 13.633 1.00 96.00 144 VAL A O 1
ATOM 1035 N N . VAL A 1 145 ? -16.052 11.042 13.641 1.00 96.94 145 VAL A N 1
ATOM 1036 C CA . VAL A 1 145 ? -16.864 10.263 14.593 1.00 96.94 145 VAL A CA 1
ATOM 1037 C C . VAL A 1 145 ? -17.231 8.891 14.022 1.00 96.94 145 VAL A C 1
ATOM 1039 O O . VAL A 1 145 ? -17.094 7.897 14.729 1.00 96.94 145 VAL A O 1
ATOM 1042 N N . ARG A 1 146 ? -17.635 8.808 12.748 1.00 94.94 146 ARG A N 1
ATOM 1043 C CA . ARG A 1 146 ? -17.958 7.542 12.066 1.00 94.94 146 ARG A CA 1
ATOM 1044 C C . ARG A 1 146 ? -16.759 6.595 12.024 1.00 94.94 146 ARG A C 1
ATOM 1046 O O . ARG A 1 146 ? -16.884 5.438 12.420 1.00 94.94 146 ARG A O 1
ATOM 1053 N N . ASP A 1 147 ? -15.612 7.077 11.557 1.00 94.62 147 ASP A N 1
ATOM 1054 C CA . ASP A 1 147 ? -14.431 6.237 11.339 1.00 94.62 147 ASP A CA 1
ATOM 1055 C C . ASP A 1 147 ? -13.813 5.813 12.680 1.00 94.62 147 ASP A C 1
ATOM 1057 O O . ASP A 1 147 ? -13.433 4.654 12.850 1.00 94.62 147 ASP A O 1
ATOM 1061 N N . THR A 1 148 ? -13.838 6.701 13.681 1.00 96.75 148 THR A N 1
ATOM 1062 C CA . THR A 1 148 ? -13.445 6.365 15.059 1.00 96.75 148 THR A CA 1
ATOM 1063 C C . THR A 1 148 ? -14.404 5.360 15.696 1.00 96.75 148 THR A C 1
ATOM 1065 O O . THR A 1 148 ? -13.944 4.412 16.322 1.00 96.75 148 THR A O 1
ATOM 1068 N N . ALA A 1 149 ? -15.724 5.506 15.521 1.00 95.62 149 ALA A N 1
ATOM 1069 C CA . ALA A 1 149 ? -16.698 4.543 16.041 1.00 95.62 149 ALA A CA 1
ATOM 1070 C C . ALA A 1 149 ? -16.517 3.150 15.428 1.00 95.62 149 ALA A C 1
ATOM 1072 O O . ALA A 1 149 ? -16.623 2.146 16.132 1.00 95.62 149 ALA A O 1
ATOM 1073 N N . LYS A 1 150 ? -16.193 3.087 14.132 1.00 93.44 150 LYS A N 1
ATOM 1074 C CA . LYS A 1 150 ? -15.901 1.835 13.432 1.00 93.44 150 LYS A CA 1
ATOM 1075 C C . LYS A 1 150 ? -14.635 1.166 13.972 1.00 93.44 150 LYS A C 1
ATOM 1077 O O . LYS A 1 150 ? -14.678 -0.009 14.327 1.00 93.44 150 LYS A O 1
ATOM 1082 N N . ALA A 1 151 ? -13.545 1.925 14.105 1.00 93.81 151 ALA A N 1
ATOM 1083 C CA . ALA A 1 151 ? -12.295 1.438 14.687 1.00 93.81 151 ALA A CA 1
ATOM 1084 C C . ALA A 1 151 ? -12.475 0.986 16.149 1.00 93.81 151 ALA A C 1
ATOM 1086 O O . ALA A 1 151 ? -11.989 -0.077 16.526 1.00 93.81 151 ALA A O 1
ATOM 1087 N N . TYR A 1 152 ? -13.239 1.738 16.949 1.00 96.06 152 TYR A N 1
ATOM 1088 C CA . TYR A 1 152 ? -13.564 1.389 18.333 1.00 96.06 152 TYR A CA 1
ATOM 1089 C C . TYR A 1 152 ? -14.403 0.102 18.424 1.00 96.06 152 TYR A C 1
ATOM 1091 O O . TYR A 1 152 ? -14.078 -0.769 19.232 1.00 96.06 152 TYR A O 1
ATOM 1099 N N . LYS A 1 153 ? -15.422 -0.080 17.560 1.00 94.31 153 LYS A N 1
ATOM 1100 C CA . LYS A 1 153 ? -16.193 -1.341 17.465 1.00 94.31 153 LYS A CA 1
ATOM 1101 C C . LYS A 1 153 ? -15.257 -2.517 17.172 1.00 94.31 153 LYS A C 1
ATOM 1103 O O . LYS A 1 153 ? -15.279 -3.489 17.916 1.00 94.31 153 LYS A O 1
ATOM 1108 N N . LYS A 1 154 ? -14.395 -2.413 16.148 1.00 92.50 154 LYS A N 1
ATOM 1109 C CA . LYS A 1 154 ? -13.439 -3.483 15.797 1.00 92.50 154 LYS A CA 1
ATOM 1110 C C . LYS A 1 154 ? -12.477 -3.794 16.955 1.00 92.50 154 LYS A C 1
ATOM 1112 O O . LYS A 1 154 ? -12.318 -4.955 17.317 1.00 92.50 154 LYS A O 1
ATOM 1117 N N . ALA A 1 155 ? -11.898 -2.770 17.586 1.00 91.75 155 ALA A N 1
ATOM 1118 C CA . ALA A 1 155 ? -10.935 -2.929 18.679 1.00 91.75 155 ALA A CA 1
ATOM 1119 C C . ALA A 1 155 ? -11.533 -3.522 19.971 1.00 91.75 155 ALA A C 1
ATOM 1121 O O . ALA A 1 155 ? -10.812 -4.172 20.723 1.00 91.75 155 ALA A O 1
ATOM 1122 N N . THR A 1 156 ? -12.827 -3.301 20.236 1.00 95.00 156 THR A N 1
ATOM 1123 C CA . THR A 1 156 ? -13.519 -3.787 21.448 1.00 95.00 156 THR A CA 1
ATOM 1124 C C . THR A 1 156 ? -14.327 -5.073 21.242 1.00 95.00 156 THR A C 1
ATOM 1126 O O . THR A 1 156 ? -14.716 -5.700 22.224 1.00 95.00 156 THR A O 1
ATOM 1129 N N . ALA A 1 157 ? -14.552 -5.500 19.995 1.00 95.06 157 ALA A N 1
ATOM 1130 C CA . ALA A 1 157 ? -15.271 -6.735 19.671 1.00 95.06 157 ALA A CA 1
ATOM 1131 C C . ALA A 1 157 ? -14.483 -8.021 19.979 1.00 95.06 157 ALA A C 1
ATOM 1133 O O . ALA A 1 157 ? -15.087 -9.058 20.249 1.00 95.06 157 ALA A O 1
ATOM 1134 N N . LEU A 1 158 ? -13.146 -7.983 19.921 1.00 93.62 158 LEU A N 1
ATOM 1135 C CA . LEU A 1 158 ? -12.309 -9.179 20.054 1.00 93.62 158 LEU A CA 1
ATOM 1136 C C . LEU A 1 158 ? -11.948 -9.460 21.527 1.00 93.62 158 LEU A C 1
ATOM 1138 O O . LEU A 1 158 ? -11.307 -8.623 22.168 1.00 93.62 158 LEU A O 1
ATOM 1142 N N . PRO A 1 159 ? -12.280 -10.644 22.083 1.00 93.69 159 PRO A N 1
ATOM 1143 C CA . PRO A 1 159 ? -11.840 -11.033 23.417 1.00 93.69 159 PRO A CA 1
ATOM 1144 C C . PRO A 1 159 ? -10.313 -11.083 23.524 1.00 93.69 159 PRO A C 1
ATOM 1146 O O . PRO A 1 159 ? -9.627 -11.550 22.615 1.00 93.69 159 PRO A O 1
ATOM 1149 N N . LYS A 1 160 ? -9.773 -10.710 24.692 1.00 89.81 160 LYS A N 1
ATOM 1150 C CA . LYS A 1 160 ? -8.325 -10.734 24.967 1.00 89.81 160 LYS A CA 1
ATOM 1151 C C . LYS A 1 160 ? -7.658 -12.075 24.622 1.00 89.81 160 LYS A C 1
ATOM 1153 O O . LYS A 1 160 ? -6.553 -12.075 24.091 1.00 89.81 160 LYS A O 1
ATOM 1158 N N . ALA A 1 161 ? -8.336 -13.197 24.875 1.00 92.44 161 ALA A N 1
ATOM 1159 C CA . ALA A 1 161 ? -7.833 -14.531 24.542 1.00 92.44 161 ALA A CA 1
ATOM 1160 C C . ALA A 1 161 ? -7.640 -14.737 23.025 1.00 92.44 161 ALA A C 1
ATOM 1162 O O . ALA A 1 161 ? -6.624 -15.291 22.614 1.00 92.44 161 ALA A O 1
ATOM 1163 N N . LEU A 1 162 ? -8.562 -14.236 22.194 1.00 94.50 162 LEU A N 1
ATOM 1164 C CA . LEU A 1 162 ? -8.452 -14.298 20.734 1.00 94.50 162 LEU A CA 1
ATOM 1165 C C . LEU A 1 162 ? -7.330 -13.385 20.221 1.00 94.50 162 LEU A C 1
ATOM 1167 O O . LEU A 1 162 ? -6.539 -13.802 19.383 1.00 94.50 162 LEU A O 1
ATOM 1171 N N . VAL A 1 163 ? -7.191 -12.179 20.782 1.00 90.81 163 VAL A N 1
ATOM 1172 C CA . VAL A 1 163 ? -6.072 -11.270 20.461 1.00 90.81 163 VAL A CA 1
ATOM 1173 C C . VAL A 1 163 ? -4.719 -11.917 20.795 1.00 90.81 163 VAL A C 1
ATOM 1175 O O . VAL A 1 163 ? -3.783 -11.840 20.003 1.00 90.81 163 VAL A O 1
ATOM 1178 N N . GLN A 1 164 ? -4.617 -12.611 21.934 1.00 88.88 164 GLN A N 1
ATOM 1179 C CA . GLN A 1 164 ? -3.413 -13.358 22.320 1.00 88.88 164 GLN A CA 1
ATOM 1180 C C . GLN A 1 164 ? -3.144 -14.564 21.403 1.00 88.88 164 GLN A C 1
ATOM 1182 O O . GLN A 1 164 ? -1.988 -14.811 21.061 1.00 88.88 164 GLN A O 1
ATOM 1187 N N . ARG A 1 165 ? -4.191 -15.286 20.977 1.00 93.62 165 ARG A N 1
ATOM 1188 C CA . ARG A 1 165 ? -4.098 -16.388 20.005 1.00 93.62 165 ARG A CA 1
ATOM 1189 C C . ARG A 1 165 ? -3.570 -15.893 18.656 1.00 93.62 165 ARG A C 1
ATOM 1191 O O . ARG A 1 165 ? -2.601 -16.451 18.156 1.00 93.62 165 ARG A O 1
ATOM 1198 N N . ILE A 1 166 ? -4.134 -14.803 18.128 1.00 94.19 166 ILE A N 1
ATOM 1199 C CA . ILE A 1 166 ? -3.701 -14.157 16.877 1.00 94.19 166 ILE A CA 1
ATOM 1200 C C . ILE A 1 166 ? -2.225 -13.739 16.950 1.00 94.19 166 ILE A C 1
ATOM 1202 O O . ILE A 1 166 ? -1.455 -14.092 16.064 1.00 94.19 166 ILE A O 1
ATOM 1206 N N . ALA A 1 167 ? -1.810 -13.053 18.021 1.00 88.12 167 ALA A N 1
ATOM 1207 C CA . ALA A 1 167 ? -0.427 -12.589 18.173 1.00 88.12 167 ALA A CA 1
ATOM 1208 C C . ALA A 1 167 ? 0.595 -13.740 18.280 1.00 88.12 167 ALA A C 1
ATOM 1210 O O . ALA A 1 167 ? 1.716 -13.627 17.784 1.00 88.12 167 ALA A O 1
ATOM 1211 N N . LYS A 1 168 ? 0.217 -14.866 18.906 1.00 90.25 168 LYS A N 1
ATOM 1212 C CA . LYS A 1 168 ? 1.051 -16.077 18.913 1.00 90.25 168 LYS A CA 1
ATOM 1213 C C . LYS A 1 168 ? 1.122 -16.709 17.521 1.00 90.25 168 LYS A C 1
ATOM 1215 O O . LYS A 1 168 ? 2.219 -17.007 17.049 1.00 90.25 168 LYS A O 1
ATOM 1220 N N . LEU A 1 169 ? -0.029 -16.878 16.872 1.00 96.38 169 LEU A N 1
ATOM 1221 C CA . LEU A 1 169 ? -0.134 -17.503 15.558 1.00 96.38 169 LEU A CA 1
ATOM 1222 C C . LEU A 1 169 ? 0.666 -16.740 14.494 1.00 96.38 169 LEU A C 1
ATOM 1224 O O . LEU A 1 169 ? 1.334 -17.371 13.690 1.00 96.38 169 LEU A O 1
ATOM 1228 N N . GLU A 1 170 ? 0.687 -15.406 14.534 1.00 90.44 170 GLU A N 1
ATOM 1229 C CA . GLU A 1 170 ? 1.498 -14.566 13.638 1.00 90.44 170 GLU A CA 1
ATOM 1230 C C . GLU A 1 170 ? 2.998 -14.886 13.700 1.00 90.44 170 GLU A C 1
ATOM 1232 O O . GLU A 1 170 ? 3.663 -14.948 12.665 1.00 90.44 170 GLU A O 1
ATOM 1237 N N . THR A 1 171 ? 3.525 -15.173 14.893 1.00 86.94 171 THR A N 1
ATOM 1238 C CA . THR A 1 171 ? 4.931 -15.573 15.053 1.00 86.94 171 THR A CA 1
ATOM 1239 C C . THR A 1 171 ? 5.159 -17.014 14.595 1.00 86.94 171 THR A C 1
ATOM 1241 O O . THR A 1 171 ? 6.060 -17.275 13.796 1.00 86.94 171 THR A O 1
ATOM 1244 N N . ASP A 1 172 ? 4.341 -17.955 15.078 1.00 92.50 172 ASP A N 1
ATOM 1245 C CA . ASP A 1 172 ? 4.527 -19.384 14.798 1.00 92.50 172 ASP A CA 1
ATOM 1246 C C . ASP A 1 172 ? 4.330 -19.705 13.302 1.00 92.50 172 ASP A C 1
ATOM 1248 O O . ASP A 1 172 ? 5.137 -20.414 12.696 1.00 92.50 172 ASP A O 1
ATOM 1252 N N . ALA A 1 173 ? 3.282 -19.146 12.688 1.00 96.81 173 ALA A N 1
ATOM 1253 C CA . ALA A 1 173 ? 2.929 -19.374 11.290 1.00 96.81 173 ALA A CA 1
ATOM 1254 C C . ALA A 1 173 ? 3.963 -18.782 10.326 1.00 96.81 173 ALA A C 1
ATOM 1256 O O . ALA A 1 173 ? 4.216 -19.379 9.281 1.00 96.81 173 ALA A O 1
ATOM 1257 N N . TYR A 1 174 ? 4.585 -17.645 10.663 1.00 93.25 174 TYR A N 1
ATOM 1258 C CA . TYR A 1 174 ? 5.693 -17.094 9.879 1.00 93.25 174 TYR A CA 1
ATOM 1259 C C . TYR A 1 174 ? 6.907 -18.031 9.880 1.00 93.25 174 TYR A C 1
ATOM 1261 O O . TYR A 1 174 ? 7.445 -18.330 8.815 1.00 93.25 174 TYR A O 1
ATOM 1269 N N . VAL A 1 175 ? 7.307 -18.557 11.045 1.00 91.38 175 VAL A N 1
ATOM 1270 C CA . VAL A 1 175 ? 8.420 -19.521 11.138 1.00 91.38 175 VAL A CA 1
ATOM 1271 C C . VAL A 1 175 ? 8.113 -20.787 10.330 1.00 91.38 175 VAL A C 1
ATOM 1273 O O . VAL A 1 175 ? 8.946 -21.218 9.531 1.00 91.38 175 VAL A O 1
ATOM 1276 N N . ALA A 1 176 ? 6.900 -21.331 10.467 1.00 97.19 176 ALA A N 1
ATOM 1277 C CA . ALA A 1 176 ? 6.456 -22.493 9.701 1.00 97.19 176 ALA A CA 1
ATOM 1278 C C . ALA A 1 176 ? 6.422 -22.231 8.185 1.00 97.19 176 ALA A C 1
ATOM 1280 O O . ALA A 1 176 ? 6.831 -23.091 7.408 1.00 97.19 176 ALA A O 1
ATOM 1281 N N . TRP A 1 177 ? 5.990 -21.042 7.750 1.00 98.38 177 TRP A N 1
ATOM 1282 C CA . TRP A 1 177 ? 6.003 -20.641 6.340 1.00 98.38 177 TRP A CA 1
ATOM 1283 C C . TRP A 1 177 ? 7.425 -20.518 5.776 1.00 98.38 177 TRP A C 1
ATOM 1285 O O . TRP A 1 177 ? 7.669 -20.979 4.662 1.00 98.38 177 TRP A O 1
ATOM 1295 N N . VAL A 1 178 ? 8.382 -19.962 6.533 1.00 95.19 178 VAL A N 1
ATOM 1296 C CA . VAL A 1 178 ? 9.791 -19.883 6.099 1.00 95.19 178 VAL A CA 1
ATOM 1297 C C . VAL A 1 178 ? 10.369 -21.282 5.858 1.00 95.19 178 VAL A C 1
ATOM 1299 O O . VAL A 1 178 ? 11.039 -21.500 4.846 1.00 95.19 178 VAL A O 1
ATOM 1302 N N . GLU A 1 179 ? 10.096 -22.239 6.750 1.00 96.06 179 GLU A N 1
ATOM 1303 C CA . GLU A 1 179 ? 10.529 -23.634 6.592 1.00 96.06 179 GLU A CA 1
ATOM 1304 C C . GLU A 1 179 ? 9.817 -24.322 5.416 1.00 96.06 179 GLU A C 1
ATOM 1306 O O . GLU A 1 179 ? 10.479 -24.845 4.517 1.00 96.06 179 GLU A O 1
ATOM 1311 N N . ALA A 1 180 ? 8.484 -24.243 5.367 1.00 98.06 180 ALA A N 1
ATOM 1312 C CA . ALA A 1 180 ? 7.656 -24.797 4.297 1.00 98.06 180 ALA A CA 1
ATOM 1313 C C . ALA A 1 180 ? 8.097 -24.298 2.914 1.00 98.06 180 ALA A C 1
ATOM 1315 O O . ALA A 1 180 ? 8.282 -25.091 1.993 1.00 98.06 180 ALA A O 1
ATOM 1316 N N . ARG A 1 181 ? 8.321 -22.985 2.759 1.00 97.56 181 ARG A N 1
ATOM 1317 C CA . ARG A 1 181 ? 8.755 -22.369 1.497 1.00 97.56 181 ARG A CA 1
ATOM 1318 C C . ARG A 1 181 ? 10.182 -22.762 1.125 1.00 97.56 181 ARG A C 1
ATOM 1320 O O . ARG A 1 181 ? 10.480 -22.902 -0.055 1.00 97.56 181 ARG A O 1
ATOM 1327 N N . LYS A 1 182 ? 11.076 -22.942 2.100 1.00 96.94 182 LYS A N 1
ATOM 1328 C CA . LYS A 1 182 ? 12.449 -23.406 1.848 1.00 96.94 182 LYS A CA 1
ATOM 1329 C C . LYS A 1 182 ? 12.475 -24.846 1.329 1.00 96.94 182 LYS A C 1
ATOM 1331 O O . LYS A 1 182 ? 13.300 -25.163 0.477 1.00 96.94 182 LYS A O 1
ATOM 1336 N N . GLU A 1 183 ? 11.597 -25.702 1.843 1.00 98.00 183 GLU A N 1
ATOM 1337 C CA . GLU A 1 183 ? 11.532 -27.125 1.482 1.00 98.00 183 GLU A CA 1
ATOM 1338 C C . GLU A 1 183 ? 10.515 -27.437 0.375 1.00 98.00 183 GLU A C 1
ATOM 1340 O O . GLU A 1 183 ? 10.507 -28.544 -0.151 1.00 98.00 183 GLU A O 1
ATOM 1345 N N . SER A 1 184 ? 9.718 -26.445 -0.037 1.00 97.94 184 SER A N 1
ATOM 1346 C CA . SER A 1 184 ? 8.590 -26.594 -0.968 1.00 97.94 184 SER A CA 1
ATOM 1347 C C . SER A 1 184 ? 7.539 -27.611 -0.506 1.00 97.94 184 SER A C 1
ATOM 1349 O O . SER A 1 184 ? 7.025 -28.379 -1.315 1.00 97.94 184 SER A O 1
ATOM 1351 N N . ASP A 1 185 ? 7.229 -27.604 0.791 1.00 98.19 185 ASP A N 1
ATOM 1352 C CA . ASP A 1 185 ? 6.286 -28.522 1.435 1.00 98.19 185 ASP A CA 1
ATOM 1353 C C . ASP A 1 185 ? 5.162 -27.737 2.126 1.00 98.19 185 ASP A C 1
ATOM 1355 O O . ASP A 1 185 ? 5.297 -27.288 3.270 1.00 98.19 185 ASP A O 1
ATOM 1359 N N . PHE A 1 186 ? 4.027 -27.570 1.441 1.00 98.56 186 PHE A N 1
ATOM 1360 C CA . PHE A 1 186 ? 2.858 -26.893 2.006 1.00 98.56 186 PHE A CA 1
ATOM 1361 C C . PHE A 1 186 ? 2.269 -27.612 3.230 1.00 98.56 186 PHE A C 1
ATOM 1363 O O . PHE A 1 186 ? 1.638 -26.958 4.065 1.00 98.56 186 PHE A O 1
ATOM 1370 N N . SER A 1 187 ? 2.502 -28.919 3.413 1.00 98.38 187 SER A N 1
ATOM 1371 C CA . SER A 1 187 ? 1.933 -29.672 4.541 1.00 98.38 187 SER A CA 1
ATOM 1372 C C . SER A 1 187 ? 2.451 -29.186 5.902 1.00 98.38 187 SER A C 1
ATOM 1374 O O . SER A 1 187 ? 1.721 -29.248 6.892 1.00 98.38 187 SER A O 1
ATOM 1376 N N . LYS A 1 188 ? 3.654 -28.593 5.941 1.00 98.25 188 LYS A N 1
ATOM 1377 C CA . LYS A 1 188 ? 4.215 -27.922 7.127 1.00 98.25 188 LYS A CA 1
ATOM 1378 C C . LYS A 1 188 ? 3.479 -26.634 7.503 1.00 98.25 188 LYS A C 1
ATOM 1380 O O . LYS A 1 188 ? 3.404 -26.292 8.681 1.00 98.25 188 LYS A O 1
ATOM 1385 N N . PHE A 1 189 ? 2.918 -25.926 6.521 1.00 98.56 189 PHE A N 1
ATOM 1386 C CA . PHE A 1 189 ? 2.198 -24.666 6.728 1.00 98.56 189 PHE A CA 1
ATOM 1387 C C . PHE A 1 189 ? 0.678 -24.853 6.877 1.00 98.56 189 PHE A C 1
ATOM 1389 O O . PHE A 1 189 ? 0.030 -24.084 7.589 1.00 98.56 189 PHE A O 1
ATOM 1396 N N . ALA A 1 190 ? 0.102 -25.898 6.273 1.00 98.69 190 ALA A N 1
ATOM 1397 C CA . ALA A 1 190 ? -1.338 -26.162 6.276 1.00 98.69 190 ALA A CA 1
ATOM 1398 C C . ALA A 1 190 ? -2.012 -26.130 7.673 1.00 98.69 190 ALA A C 1
ATOM 1400 O O . ALA A 1 190 ? -3.094 -25.547 7.772 1.00 98.69 190 ALA A O 1
ATOM 1401 N N . PRO A 1 191 ? -1.425 -26.658 8.773 1.00 98.69 191 PRO A N 1
ATOM 1402 C CA . PRO A 1 191 ? -2.023 -26.554 10.110 1.00 98.69 191 PRO A CA 1
ATOM 1403 C C . PRO A 1 191 ? -2.183 -25.105 10.590 1.00 98.69 191 PRO A C 1
ATOM 1405 O O . PRO A 1 191 ? -3.228 -24.742 11.127 1.00 98.69 191 PRO A O 1
ATOM 1408 N N . PHE A 1 192 ? -1.181 -24.260 10.338 1.00 98.62 192 PHE A N 1
ATOM 1409 C CA . PHE A 1 192 ? -1.199 -22.845 10.708 1.00 98.62 192 PHE A CA 1
ATOM 1410 C C . PHE A 1 192 ? -2.168 -22.048 9.835 1.00 98.62 192 PHE A C 1
ATOM 1412 O O . PHE A 1 192 ? -2.865 -21.169 10.333 1.00 98.62 192 PHE A O 1
ATOM 1419 N N . LEU A 1 193 ? -2.273 -22.388 8.545 1.00 98.69 193 LEU A N 1
ATOM 1420 C CA . LEU A 1 193 ? -3.253 -21.772 7.653 1.00 98.69 193 LEU A CA 1
ATOM 1421 C C . LEU A 1 193 ? -4.700 -22.142 8.038 1.00 98.69 193 LEU A C 1
ATOM 1423 O O . LEU A 1 193 ? -5.578 -21.281 7.987 1.00 98.69 193 LEU A O 1
ATOM 1427 N N . LYS A 1 194 ? -4.952 -23.376 8.502 1.00 98.75 194 LYS A N 1
ATOM 1428 C CA . LYS A 1 194 ? -6.249 -23.774 9.087 1.00 98.75 194 LYS A CA 1
ATOM 1429 C C . LYS A 1 194 ? -6.591 -22.936 10.314 1.00 98.75 194 LYS A C 1
ATOM 1431 O O . LYS A 1 194 ? -7.695 -22.397 10.384 1.00 98.75 194 LYS A O 1
ATOM 1436 N N . GLU A 1 195 ? -5.643 -22.773 11.237 1.00 98.50 195 GLU A N 1
ATOM 1437 C CA . GLU A 1 195 ? -5.852 -21.931 12.417 1.00 98.50 195 GLU A CA 1
ATOM 1438 C C . GLU A 1 195 ? -6.102 -20.465 12.028 1.00 98.50 195 GLU A C 1
ATOM 1440 O O . GLU A 1 195 ? -7.002 -19.821 12.568 1.00 98.50 195 GLU A O 1
ATOM 1445 N N . TRP A 1 196 ? -5.379 -19.953 11.029 1.00 98.44 196 TRP A N 1
ATOM 1446 C CA . TRP A 1 196 ? -5.564 -18.596 10.521 1.00 98.44 196 TRP A CA 1
ATOM 1447 C C . TRP A 1 196 ? -6.966 -18.361 9.953 1.00 98.44 196 TRP A C 1
ATOM 1449 O O . TRP A 1 196 ? -7.607 -17.363 10.291 1.00 98.44 196 TRP A O 1
ATOM 1459 N N . VAL A 1 197 ? -7.467 -19.285 9.129 1.00 98.50 197 VAL A N 1
ATOM 1460 C CA . VAL A 1 197 ? -8.837 -19.227 8.599 1.00 98.50 197 VAL A CA 1
ATOM 1461 C C . VAL A 1 197 ? -9.858 -19.280 9.742 1.00 98.50 197 VAL A C 1
ATOM 1463 O O . VAL A 1 197 ? -10.819 -18.510 9.734 1.00 98.50 197 VAL A O 1
ATOM 1466 N N . GLU A 1 198 ? -9.643 -20.120 10.758 1.00 98.19 198 GLU A N 1
ATOM 1467 C CA . GLU A 1 198 ? -10.514 -20.206 11.935 1.00 98.19 198 GLU A CA 1
ATOM 1468 C C . GLU A 1 198 ? -10.598 -18.867 12.692 1.00 98.19 198 GLU A C 1
ATOM 1470 O O . GLU A 1 198 ? -11.696 -18.318 12.840 1.00 98.19 198 GLU A O 1
ATOM 1475 N N . VAL A 1 199 ? -9.459 -18.295 13.113 1.00 98.00 199 VAL A N 1
ATOM 1476 C CA . VAL A 1 199 ? -9.435 -17.060 13.925 1.00 98.00 199 VAL A CA 1
ATOM 1477 C C . VAL A 1 199 ? -9.897 -15.830 13.148 1.00 98.00 199 VAL A C 1
ATOM 1479 O O . VAL A 1 199 ? -10.475 -14.913 13.737 1.00 98.00 199 VAL A O 1
ATOM 1482 N N . ARG A 1 200 ? -9.701 -15.791 11.822 1.00 97.44 200 ARG A N 1
ATOM 1483 C CA . ARG A 1 200 ? -10.208 -14.700 10.973 1.00 97.44 200 ARG A CA 1
ATOM 1484 C C . ARG A 1 200 ? -11.721 -14.795 10.789 1.00 97.44 200 ARG A C 1
ATOM 1486 O O . ARG A 1 200 ? -12.398 -13.777 10.917 1.00 97.44 200 ARG A O 1
ATOM 1493 N N . ARG A 1 201 ? -12.274 -16.003 10.619 1.00 97.62 201 ARG A N 1
ATOM 1494 C CA . ARG A 1 201 ? -13.732 -16.232 10.621 1.00 97.62 201 ARG A CA 1
ATOM 1495 C C . ARG A 1 201 ? -14.359 -15.947 11.990 1.00 97.62 201 ARG A C 1
ATOM 1497 O O . ARG A 1 201 ? -15.470 -15.427 12.046 1.00 97.62 201 ARG A O 1
ATOM 1504 N N . GLU A 1 202 ? -13.672 -16.260 13.089 1.00 97.62 202 GLU A N 1
ATOM 1505 C CA . GLU A 1 202 ? -14.105 -15.897 14.446 1.00 97.62 202 GLU A CA 1
ATOM 1506 C C . GLU A 1 202 ? -14.122 -14.377 14.641 1.00 97.62 202 GLU A C 1
ATOM 1508 O O . GLU A 1 202 ? -15.147 -13.822 15.040 1.00 97.62 202 GLU A O 1
ATOM 1513 N N . SER A 1 203 ? -13.033 -13.699 14.271 1.00 96.88 203 SER A N 1
ATOM 1514 C CA . SER A 1 203 ? -12.914 -12.240 14.355 1.00 96.88 203 SER A CA 1
ATOM 1515 C C . SER A 1 203 ? -13.991 -11.531 13.536 1.00 96.88 203 SER A C 1
ATOM 1517 O O . SER A 1 203 ? -14.635 -10.617 14.044 1.00 96.88 203 SER A O 1
ATOM 1519 N N . ALA A 1 204 ? -14.245 -11.985 12.304 1.00 97.19 204 ALA A N 1
ATOM 1520 C CA . ALA A 1 204 ? -15.288 -11.424 11.454 1.00 97.19 204 ALA A CA 1
ATOM 1521 C C . ALA A 1 204 ? -16.681 -11.525 12.104 1.00 97.19 204 ALA A C 1
ATOM 1523 O O . ALA A 1 204 ? -17.372 -10.516 12.210 1.00 97.19 204 ALA A O 1
ATOM 1524 N N . ARG A 1 205 ? -17.054 -12.701 12.639 1.00 97.12 205 ARG A N 1
ATOM 1525 C CA . ARG A 1 205 ? -18.335 -12.897 13.349 1.00 97.12 205 ARG A CA 1
ATOM 1526 C C . ARG A 1 205 ? -18.471 -12.034 14.606 1.00 97.12 205 ARG A C 1
ATOM 1528 O O . ARG A 1 205 ? -19.568 -11.578 14.907 1.00 97.12 205 ARG A O 1
ATOM 1535 N N . LEU A 1 206 ? -17.385 -11.833 15.353 1.00 97.38 206 LEU A N 1
ATOM 1536 C CA . LEU A 1 206 ? -17.379 -10.988 16.553 1.00 97.38 206 LEU A CA 1
ATOM 1537 C C . LEU A 1 206 ? -17.515 -9.499 16.209 1.00 97.38 206 LEU A C 1
ATOM 1539 O O . LEU A 1 206 ? -18.194 -8.758 16.919 1.00 97.38 206 LEU A O 1
ATOM 1543 N N . ILE A 1 207 ? -16.882 -9.062 15.118 1.00 95.88 207 ILE A N 1
ATOM 1544 C CA . ILE A 1 207 ? -16.959 -7.687 14.621 1.00 95.88 207 ILE A CA 1
ATOM 1545 C C . ILE A 1 207 ? -18.339 -7.397 14.026 1.00 95.88 207 ILE A C 1
ATOM 1547 O O . ILE A 1 207 ? -18.896 -6.333 14.302 1.00 95.88 207 ILE A O 1
ATOM 1551 N N . ASP A 1 208 ? -18.881 -8.293 13.197 1.00 96.00 208 ASP A N 1
ATOM 1552 C CA . ASP A 1 208 ? -20.195 -8.133 12.575 1.00 96.00 208 ASP A CA 1
ATOM 1553 C C . ASP A 1 208 ? -20.783 -9.478 12.107 1.00 96.00 208 ASP A C 1
ATOM 1555 O O . ASP A 1 208 ? -20.447 -9.987 11.041 1.00 96.00 208 ASP A O 1
ATOM 1559 N N . ALA A 1 209 ? -21.673 -10.064 12.912 1.00 95.44 209 ALA A N 1
ATOM 1560 C CA . ALA A 1 209 ? -22.241 -11.392 12.658 1.00 95.44 209 ALA A CA 1
ATOM 1561 C C . ALA A 1 209 ? -23.237 -11.452 11.482 1.00 95.44 209 ALA A C 1
ATOM 1563 O O . ALA A 1 209 ? -23.467 -12.536 10.948 1.00 95.44 209 ALA A O 1
ATOM 1564 N N . ASP A 1 210 ? -23.821 -10.312 11.097 1.00 95.75 210 ASP A N 1
ATOM 1565 C CA . ASP A 1 210 ? -24.839 -10.209 10.039 1.00 95.75 210 ASP A CA 1
ATOM 1566 C C . ASP A 1 210 ? -24.241 -9.940 8.638 1.00 95.75 210 ASP A C 1
ATOM 1568 O O . ASP A 1 210 ? -24.960 -9.983 7.638 1.00 95.75 210 ASP A O 1
ATOM 1572 N N . SER A 1 211 ? -22.936 -9.654 8.559 1.00 95.88 211 SER A N 1
ATOM 1573 C CA . SER A 1 211 ? -22.209 -9.328 7.322 1.00 95.88 211 SER A CA 1
ATOM 1574 C C . SER A 1 211 ? -21.462 -10.544 6.752 1.00 95.88 211 SER A C 1
ATOM 1576 O O . SER A 1 211 ? -21.154 -11.495 7.472 1.00 95.88 211 SER A O 1
ATOM 1578 N N . ASP A 1 212 ? -21.122 -10.516 5.455 1.00 96.81 212 ASP A N 1
ATOM 1579 C CA . ASP A 1 212 ? -20.231 -11.526 4.861 1.00 96.81 212 ASP A CA 1
ATOM 1580 C C . ASP A 1 212 ? -18.866 -11.483 5.578 1.00 96.81 212 ASP A C 1
ATOM 1582 O O . ASP A 1 212 ? -18.259 -10.408 5.660 1.00 96.81 212 ASP A O 1
ATOM 1586 N N . PRO A 1 213 ? -18.348 -12.611 6.103 1.00 97.31 213 PRO A N 1
ATOM 1587 C CA . PRO A 1 213 ? -17.094 -12.611 6.844 1.00 97.31 213 PRO A CA 1
ATOM 1588 C C . PRO A 1 213 ? -15.892 -12.147 6.011 1.00 97.31 213 PRO A C 1
ATOM 1590 O O . PRO A 1 213 ? -14.929 -11.653 6.593 1.00 97.31 213 PRO A O 1
ATOM 1593 N N . TYR A 1 214 ? -15.927 -12.269 4.679 1.00 98.19 214 TYR A N 1
ATOM 1594 C CA . TYR A 1 214 ? -14.882 -11.715 3.818 1.00 98.19 214 TYR A CA 1
ATOM 1595 C C . TYR A 1 214 ? -14.972 -10.189 3.721 1.00 98.19 214 TYR A C 1
ATOM 1597 O O . TYR A 1 214 ? -13.945 -9.521 3.794 1.00 98.19 214 TYR A O 1
ATOM 1605 N N . ASP A 1 215 ? -16.180 -9.625 3.639 1.00 98.06 215 ASP A N 1
ATOM 1606 C CA . ASP A 1 215 ? -16.390 -8.171 3.562 1.00 98.06 215 ASP A CA 1
ATOM 1607 C C . ASP A 1 215 ? -15.955 -7.472 4.859 1.00 98.06 215 ASP A C 1
ATOM 1609 O O . ASP A 1 215 ? -15.362 -6.394 4.822 1.00 98.06 215 ASP A O 1
ATOM 1613 N N . VAL A 1 216 ? -16.170 -8.113 6.016 1.00 97.06 216 VAL A N 1
ATOM 1614 C CA . VAL A 1 216 ? -15.715 -7.599 7.323 1.00 97.06 216 VAL A CA 1
ATOM 1615 C C . VAL A 1 216 ? -14.185 -7.471 7.396 1.00 97.06 216 VAL A C 1
ATOM 1617 O O . VAL A 1 216 ? -13.686 -6.508 7.989 1.00 97.06 216 VAL A O 1
ATOM 1620 N N . LEU A 1 217 ? -13.457 -8.419 6.789 1.00 97.06 217 LEU A N 1
ATOM 1621 C CA . LEU A 1 217 ? -11.990 -8.427 6.707 1.00 97.06 217 LEU A CA 1
ATOM 1622 C C . LEU A 1 217 ? -11.478 -7.469 5.620 1.00 97.06 217 LEU A C 1
ATOM 1624 O O . LEU A 1 217 ? -10.570 -6.683 5.876 1.00 97.06 217 LEU A O 1
ATOM 1628 N N . LEU A 1 218 ? -12.095 -7.477 4.433 1.00 97.56 218 LEU A N 1
ATOM 1629 C CA . LEU A 1 218 ? -11.773 -6.577 3.319 1.00 97.56 218 LEU A CA 1
ATOM 1630 C C . LEU A 1 218 ? -11.830 -5.110 3.747 1.00 97.56 218 LEU A C 1
ATOM 1632 O O . LEU A 1 218 ? -10.975 -4.315 3.368 1.00 97.56 218 LEU A O 1
ATOM 1636 N N . ASP A 1 219 ? -12.803 -4.762 4.584 1.00 95.31 219 ASP A N 1
ATOM 1637 C CA . ASP A 1 219 ? -13.019 -3.412 5.090 1.00 95.31 219 ASP A CA 1
ATOM 1638 C C . ASP A 1 219 ? -11.888 -2.862 5.990 1.00 95.31 219 ASP A C 1
ATOM 1640 O O . ASP A 1 219 ? -11.835 -1.650 6.219 1.00 95.31 219 ASP A O 1
ATOM 1644 N N . ASP A 1 220 ? -10.975 -3.703 6.496 1.00 93.00 220 ASP A N 1
ATOM 1645 C CA . ASP A 1 220 ? -9.739 -3.226 7.141 1.00 93.00 220 ASP A CA 1
ATOM 1646 C C . ASP A 1 220 ? -8.764 -2.592 6.130 1.00 93.00 220 ASP A C 1
ATOM 1648 O O . ASP A 1 220 ? -8.006 -1.689 6.492 1.00 93.00 220 ASP A O 1
ATOM 1652 N N . TYR A 1 221 ? -8.822 -3.010 4.861 1.00 96.25 221 TYR A N 1
ATOM 1653 C CA . TYR A 1 221 ? -7.908 -2.579 3.800 1.00 96.25 221 TYR A CA 1
ATOM 1654 C C . TYR A 1 221 ? -8.583 -1.669 2.766 1.00 96.25 221 TYR A C 1
ATOM 1656 O O . TYR A 1 221 ? -7.993 -0.663 2.376 1.00 96.25 221 TYR A O 1
ATOM 1664 N N . GLU A 1 222 ? -9.825 -1.964 2.369 1.00 96.38 222 GLU A N 1
ATOM 1665 C CA . GLU A 1 222 ? -10.620 -1.219 1.385 1.00 96.38 222 GLU A CA 1
ATOM 1666 C C . GLU A 1 222 ? -12.020 -0.893 1.937 1.00 96.38 222 GLU A C 1
ATOM 1668 O O . GLU A 1 222 ? -12.989 -1.638 1.778 1.00 96.38 222 GLU A O 1
ATOM 1673 N N . LYS A 1 223 ? -12.122 0.252 2.622 1.00 91.06 223 LYS A N 1
ATOM 1674 C CA . LYS A 1 223 ? -13.312 0.667 3.384 1.00 91.06 223 LYS A CA 1
ATOM 1675 C C . LYS A 1 223 ? -14.580 0.695 2.522 1.00 91.06 223 LYS A C 1
ATOM 1677 O O . LYS A 1 223 ? -14.720 1.544 1.644 1.00 91.06 223 LYS A O 1
ATOM 1682 N N . GLY A 1 224 ? -15.550 -0.155 2.858 1.00 89.88 224 GLY A N 1
ATOM 1683 C CA . GLY A 1 224 ? -16.848 -0.225 2.179 1.00 89.88 224 GLY A CA 1
ATOM 1684 C C . GLY A 1 224 ? -16.847 -0.902 0.802 1.00 89.88 224 GLY A C 1
ATOM 1685 O O . GLY A 1 224 ? -17.875 -0.849 0.125 1.00 89.88 224 GLY A O 1
ATOM 1686 N N . ALA A 1 225 ? -15.746 -1.534 0.384 1.00 93.75 225 ALA A N 1
ATOM 1687 C CA . ALA A 1 225 ? -15.781 -2.490 -0.720 1.00 93.75 225 ALA A CA 1
ATOM 1688 C C . ALA A 1 225 ? -16.468 -3.797 -0.282 1.00 93.75 225 ALA A C 1
ATOM 1690 O O . ALA A 1 225 ? -16.525 -4.113 0.905 1.00 93.75 225 ALA A O 1
ATOM 1691 N N . THR A 1 226 ? -16.984 -4.559 -1.248 1.00 96.44 226 THR A N 1
ATOM 1692 C CA . THR A 1 226 ? -17.628 -5.861 -1.015 1.00 96.44 226 THR A CA 1
ATOM 1693 C C . THR A 1 226 ? -17.119 -6.894 -2.009 1.00 96.44 226 THR A C 1
ATOM 1695 O O . THR A 1 226 ? -16.831 -6.568 -3.166 1.00 96.44 226 THR A O 1
ATOM 1698 N N . ALA A 1 227 ? -17.066 -8.157 -1.592 1.00 97.06 227 ALA A N 1
ATOM 1699 C CA . ALA A 1 227 ? -16.734 -9.294 -2.437 1.00 97.06 227 ALA A CA 1
ATOM 1700 C C . ALA A 1 227 ? -17.645 -9.355 -3.668 1.00 97.06 227 ALA A C 1
ATOM 1702 O O . ALA A 1 227 ? -17.158 -9.533 -4.775 1.00 97.06 227 ALA A O 1
ATOM 1703 N N . ALA A 1 228 ? -18.947 -9.091 -3.513 1.00 97.00 228 ALA A N 1
ATOM 1704 C CA . ALA A 1 228 ? -19.879 -9.053 -4.641 1.00 97.00 228 ALA A CA 1
ATOM 1705 C C . ALA A 1 228 ? -19.453 -8.045 -5.729 1.00 97.00 228 ALA A C 1
ATOM 1707 O O . ALA A 1 228 ? -19.505 -8.359 -6.917 1.00 97.00 228 ALA A O 1
ATOM 1708 N N . ARG A 1 229 ? -18.969 -6.853 -5.342 1.00 96.56 229 ARG A N 1
ATOM 1709 C CA . ARG A 1 229 ? -18.482 -5.859 -6.309 1.00 96.56 229 ARG A CA 1
ATOM 1710 C C . ARG A 1 229 ? -17.112 -6.229 -6.888 1.00 96.56 229 ARG A C 1
ATOM 1712 O O . ARG A 1 229 ? -16.853 -5.938 -8.055 1.00 96.56 229 ARG A O 1
ATOM 1719 N N . LEU A 1 230 ? -16.247 -6.876 -6.106 1.00 97.31 230 LEU A N 1
ATOM 1720 C CA . LEU A 1 230 ? -14.971 -7.409 -6.595 1.00 97.31 230 LEU A CA 1
ATOM 1721 C C . LEU A 1 230 ? -15.169 -8.566 -7.583 1.00 97.31 230 LEU A C 1
ATOM 1723 O O . LEU A 1 230 ? -14.460 -8.625 -8.582 1.00 97.31 230 LEU A O 1
ATOM 1727 N N . ASP A 1 231 ? -16.154 -9.438 -7.360 1.00 97.75 231 ASP A N 1
ATOM 1728 C CA . ASP A 1 231 ? -16.504 -10.544 -8.256 1.00 97.75 231 ASP A CA 1
ATOM 1729 C C . ASP A 1 231 ? -16.902 -10.035 -9.649 1.00 97.75 231 ASP A C 1
ATOM 1731 O O . ASP A 1 231 ? -16.400 -10.546 -10.652 1.00 97.75 231 ASP A O 1
ATOM 1735 N N . GLU A 1 232 ? -17.749 -8.999 -9.713 1.00 97.06 232 GLU A N 1
ATOM 1736 C CA . GLU A 1 232 ? -18.123 -8.316 -10.961 1.00 97.06 232 GLU A CA 1
ATOM 1737 C C . GLU A 1 232 ? -16.890 -7.760 -11.690 1.00 97.06 232 GLU A C 1
ATOM 1739 O O . GLU A 1 232 ? -16.669 -8.051 -12.867 1.00 97.06 232 GLU A O 1
ATOM 1744 N N . ILE A 1 233 ? -16.068 -6.978 -10.980 1.00 95.88 233 ILE A N 1
ATOM 1745 C CA . ILE A 1 233 ? -14.894 -6.302 -11.544 1.00 95.88 233 ILE A CA 1
ATOM 1746 C C . ILE A 1 233 ? -13.854 -7.318 -12.031 1.00 95.88 233 ILE A C 1
ATOM 1748 O O . ILE A 1 233 ? -13.359 -7.225 -13.153 1.00 95.88 233 ILE A O 1
ATOM 1752 N N . PHE A 1 234 ? -13.510 -8.306 -11.207 1.00 97.44 234 PHE A N 1
ATOM 1753 C CA . PHE A 1 234 ? -12.469 -9.275 -11.535 1.00 97.44 234 PHE A CA 1
ATOM 1754 C C . PHE A 1 234 ? -12.916 -10.272 -12.611 1.00 97.44 234 PHE A C 1
ATOM 1756 O O . PHE A 1 234 ? -12.072 -10.751 -13.368 1.00 97.44 234 PHE A O 1
ATOM 1763 N N . ALA A 1 235 ? -14.220 -10.535 -12.760 1.00 97.38 235 ALA A N 1
ATOM 1764 C CA . ALA A 1 235 ? -14.735 -11.260 -13.920 1.00 97.38 235 ALA A CA 1
ATOM 1765 C C . ALA A 1 235 ? -14.476 -10.505 -15.235 1.00 97.38 235 ALA A C 1
ATOM 1767 O O . ALA A 1 235 ? -13.993 -11.116 -16.190 1.00 97.38 235 ALA A O 1
ATOM 1768 N N . GLU A 1 236 ? -14.724 -9.192 -15.273 1.00 96.81 236 GLU A N 1
ATOM 1769 C CA . GLU A 1 236 ? -14.435 -8.346 -16.439 1.00 96.81 236 GLU A CA 1
ATOM 1770 C C . GLU A 1 236 ? -12.923 -8.282 -16.730 1.00 96.81 236 GLU A C 1
ATOM 1772 O O . GLU A 1 236 ? -12.497 -8.513 -17.864 1.00 96.81 236 GLU A O 1
ATOM 1777 N N . VAL A 1 237 ? -12.095 -8.088 -15.695 1.00 95.69 237 VAL A N 1
ATOM 1778 C CA . VAL A 1 237 ? -10.626 -8.073 -15.819 1.00 95.69 237 VAL A CA 1
ATOM 1779 C C . VAL A 1 237 ? -10.088 -9.401 -16.365 1.00 95.69 237 VAL A C 1
ATOM 1781 O O . VAL A 1 237 ? -9.299 -9.384 -17.310 1.00 95.69 237 VAL A O 1
ATOM 1784 N N . ARG A 1 238 ? -10.529 -10.562 -15.850 1.00 96.50 238 ARG A N 1
ATOM 1785 C CA . ARG A 1 238 ? -10.122 -11.876 -16.396 1.00 96.50 238 ARG A CA 1
ATOM 1786 C C . ARG A 1 238 ? -10.557 -12.049 -17.851 1.00 96.50 238 ARG A C 1
ATOM 1788 O O . ARG A 1 238 ? -9.764 -12.528 -18.662 1.00 96.50 238 ARG A O 1
ATOM 1795 N N . ALA A 1 239 ? -11.788 -11.655 -18.185 1.00 96.81 239 ALA A N 1
ATOM 1796 C CA . ALA A 1 239 ? -12.331 -11.773 -19.537 1.00 96.81 239 ALA A CA 1
ATOM 1797 C C . ALA A 1 239 ? -11.553 -10.935 -20.570 1.00 96.81 239 ALA A C 1
ATOM 1799 O O . ALA A 1 239 ? -11.480 -11.330 -21.732 1.00 96.81 239 ALA A O 1
ATOM 1800 N N . GLY A 1 240 ? -10.939 -9.821 -20.154 1.00 96.31 240 GLY A N 1
ATOM 1801 C CA . GLY A 1 240 ? -10.014 -9.042 -20.981 1.00 96.31 240 GLY A CA 1
ATOM 1802 C C . GLY A 1 240 ? -8.580 -9.589 -20.999 1.00 96.31 240 GLY A C 1
ATOM 1803 O O . GLY A 1 240 ? -8.012 -9.801 -22.072 1.00 96.31 240 GLY A O 1
ATOM 1804 N N . LEU A 1 241 ? -7.983 -9.824 -19.824 1.00 96.12 241 LEU A N 1
ATOM 1805 C CA . LEU A 1 241 ? -6.550 -10.117 -19.700 1.00 96.12 241 LEU A CA 1
ATOM 1806 C C . LEU A 1 241 ? -6.158 -11.527 -20.160 1.00 96.12 241 LEU A C 1
ATOM 1808 O O . LEU A 1 241 ? -5.110 -11.669 -20.787 1.00 96.12 241 LEU A O 1
ATOM 1812 N N . VAL A 1 242 ? -6.969 -12.563 -19.914 1.00 96.56 242 VAL A N 1
ATOM 1813 C CA . VAL A 1 242 ? -6.599 -13.941 -20.303 1.00 96.56 242 VAL A CA 1
ATOM 1814 C C . VAL A 1 242 ? -6.521 -14.098 -21.837 1.00 96.56 242 VAL A C 1
ATOM 1816 O O . VAL A 1 242 ? -5.494 -14.576 -22.332 1.00 96.56 242 VAL A O 1
ATOM 1819 N N . PRO A 1 243 ? -7.504 -13.629 -22.641 1.00 96.12 243 PRO A N 1
ATOM 1820 C CA . PRO A 1 243 ? -7.379 -13.637 -24.102 1.00 96.12 243 PRO A CA 1
ATOM 1821 C C . PRO A 1 243 ? -6.273 -12.711 -24.627 1.00 96.12 243 PRO A C 1
ATOM 1823 O O . PRO A 1 243 ? -5.632 -13.035 -25.631 1.00 96.12 243 PRO A O 1
ATOM 1826 N N . LEU A 1 244 ? -6.021 -11.577 -23.960 1.00 95.25 244 LEU A N 1
ATOM 1827 C CA . LEU A 1 244 ? -4.931 -10.664 -24.312 1.00 95.25 244 LEU A CA 1
ATOM 1828 C C . LEU A 1 244 ? -3.562 -11.336 -24.130 1.00 95.25 244 LEU A C 1
ATOM 1830 O O . LEU A 1 244 ? -2.756 -11.321 -25.059 1.00 95.25 244 LEU A O 1
ATOM 1834 N N . LEU A 1 245 ? -3.328 -11.994 -22.993 1.00 95.00 245 LEU A N 1
ATOM 1835 C CA . LEU A 1 245 ? -2.106 -12.749 -22.715 1.00 95.00 245 LEU A CA 1
ATOM 1836 C C . LEU A 1 245 ? -1.896 -13.876 -23.739 1.00 95.00 245 LEU A C 1
ATOM 1838 O O . LEU A 1 245 ? -0.813 -13.993 -24.308 1.00 95.00 245 LEU A O 1
ATOM 1842 N N . ALA A 1 246 ? -2.938 -14.653 -24.052 1.00 92.56 246 ALA A N 1
ATOM 1843 C CA . ALA A 1 246 ? -2.873 -15.696 -25.081 1.00 92.56 246 ALA A CA 1
ATOM 1844 C C . ALA A 1 246 ? -2.575 -15.129 -26.487 1.00 92.56 246 ALA A C 1
ATOM 1846 O O . ALA A 1 246 ? -1.818 -15.719 -27.263 1.00 92.56 246 ALA A O 1
ATOM 1847 N N . SER A 1 247 ? -3.126 -13.956 -26.817 1.00 92.81 247 SER A N 1
ATOM 1848 C CA . SER A 1 247 ? -2.825 -13.223 -28.052 1.00 92.81 247 SER A CA 1
ATOM 1849 C C . SER A 1 247 ? -1.370 -12.748 -28.109 1.00 92.81 247 SER A C 1
ATOM 1851 O O . SER A 1 247 ? -0.736 -12.855 -29.158 1.00 92.81 247 SER A O 1
ATOM 1853 N N . LEU A 1 248 ? -0.841 -12.218 -27.004 1.00 91.38 248 LEU A N 1
ATOM 1854 C CA . LEU A 1 248 ? 0.531 -11.715 -26.919 1.00 91.38 248 LEU A CA 1
ATOM 1855 C C . LEU A 1 248 ? 1.542 -12.868 -26.995 1.00 91.38 248 LEU A C 1
ATOM 1857 O O . LEU A 1 248 ? 2.473 -12.786 -27.789 1.00 91.38 248 LEU A O 1
ATOM 1861 N N . LYS A 1 249 ? 1.278 -13.990 -26.314 1.00 87.50 249 LYS A N 1
ATOM 1862 C CA . LYS A 1 249 ? 2.055 -15.240 -26.418 1.00 87.50 249 LYS A CA 1
ATOM 1863 C C . LYS A 1 249 ? 2.128 -15.809 -27.835 1.00 87.50 249 LYS A C 1
ATOM 1865 O O . LYS A 1 249 ? 3.164 -16.309 -28.255 1.00 87.50 249 LYS A O 1
ATOM 1870 N N . SER A 1 250 ? 1.021 -15.764 -28.577 1.00 88.62 250 SER A N 1
ATOM 1871 C CA . SER A 1 250 ? 0.922 -16.401 -29.901 1.00 88.62 250 SER A CA 1
ATOM 1872 C C . SER A 1 250 ? 1.335 -15.510 -31.077 1.00 88.62 250 SER A C 1
ATOM 1874 O O . SER A 1 250 ? 1.605 -16.033 -32.158 1.00 88.62 250 SER A O 1
ATOM 1876 N N . ARG A 1 251 ? 1.347 -14.180 -30.909 1.00 86.06 251 ARG A N 1
ATOM 1877 C CA . ARG A 1 251 ? 1.564 -13.213 -32.008 1.00 86.06 251 ARG A CA 1
ATOM 1878 C C . ARG A 1 251 ? 2.547 -12.085 -31.691 1.00 86.06 251 ARG A C 1
ATOM 1880 O O . ARG A 1 251 ? 2.876 -11.316 -32.591 1.00 86.06 251 ARG A O 1
ATOM 1887 N N . GLY A 1 252 ? 2.964 -11.937 -30.438 1.00 78.75 252 GLY A N 1
ATOM 1888 C CA . GLY A 1 252 ? 3.902 -10.906 -30.014 1.00 78.75 252 GLY A CA 1
ATOM 1889 C C . GLY A 1 252 ? 5.344 -11.262 -30.365 1.00 78.75 252 GLY A C 1
ATOM 1890 O O . GLY A 1 252 ? 5.761 -12.414 -30.270 1.00 78.75 252 GLY A O 1
ATOM 1891 N N . THR A 1 253 ? 6.129 -10.250 -30.721 1.00 87.00 253 THR A N 1
ATOM 1892 C CA . THR A 1 253 ? 7.590 -10.357 -30.752 1.00 87.00 253 THR A CA 1
ATOM 1893 C C . THR A 1 253 ? 8.114 -9.935 -29.386 1.00 87.00 253 THR A C 1
ATOM 1895 O O . THR A 1 253 ? 7.894 -8.790 -28.988 1.00 87.00 253 THR A O 1
ATOM 1898 N N . ARG A 1 254 ? 8.813 -10.825 -28.671 1.00 89.31 254 ARG A N 1
ATOM 1899 C CA . ARG A 1 254 ? 9.476 -10.460 -27.411 1.00 89.31 254 ARG A CA 1
ATOM 1900 C C . ARG A 1 254 ? 10.520 -9.352 -27.678 1.00 89.31 254 ARG A C 1
ATOM 1902 O O . ARG A 1 254 ? 11.354 -9.540 -28.566 1.00 89.31 254 ARG A O 1
ATOM 1909 N N . PRO A 1 255 ? 10.496 -8.224 -26.944 1.00 91.81 255 PRO A N 1
ATOM 1910 C CA . PRO A 1 255 ? 11.543 -7.206 -27.018 1.00 91.81 255 PRO A CA 1
ATOM 1911 C C . PRO A 1 255 ? 12.922 -7.753 -26.617 1.00 91.81 255 PRO A C 1
ATOM 1913 O O . PRO A 1 255 ? 13.024 -8.645 -25.779 1.00 91.81 255 PRO A O 1
ATOM 1916 N N . ASP A 1 256 ? 13.990 -7.189 -27.185 1.00 91.00 256 ASP A N 1
ATOM 1917 C CA . ASP A 1 256 ? 15.354 -7.391 -26.678 1.00 91.00 256 ASP A CA 1
ATOM 1918 C C . ASP A 1 256 ? 15.500 -6.630 -25.351 1.00 91.00 256 ASP A C 1
ATOM 1920 O O . ASP A 1 256 ? 15.572 -5.399 -25.351 1.00 91.00 256 ASP A O 1
ATOM 1924 N N . ASP A 1 257 ? 15.502 -7.360 -24.234 1.00 91.44 257 ASP A N 1
ATOM 1925 C CA . ASP A 1 257 ? 15.720 -6.860 -22.872 1.00 91.44 257 ASP A CA 1
ATOM 1926 C C . ASP A 1 257 ? 17.099 -7.238 -22.296 1.00 91.44 257 ASP A C 1
ATOM 1928 O O . ASP A 1 257 ? 17.499 -6.720 -21.256 1.00 91.44 257 ASP A O 1
ATOM 1932 N N . ALA A 1 258 ? 17.879 -8.071 -22.994 1.00 90.12 258 ALA A N 1
ATOM 1933 C CA . ALA A 1 258 ? 19.143 -8.617 -22.489 1.00 90.12 258 ALA A CA 1
ATOM 1934 C C . ALA A 1 258 ? 20.229 -7.549 -22.249 1.00 90.12 258 ALA A C 1
ATOM 1936 O O . ALA A 1 258 ? 21.099 -7.724 -21.400 1.00 90.12 258 ALA A O 1
ATOM 1937 N N . TRP A 1 259 ? 20.172 -6.428 -22.971 1.00 90.31 259 TRP A N 1
ATOM 1938 C CA . TRP A 1 259 ? 21.092 -5.293 -22.827 1.00 90.31 259 TRP A CA 1
ATOM 1939 C C . TRP A 1 259 ? 20.799 -4.392 -21.610 1.00 90.31 259 TRP A C 1
ATOM 1941 O O . TRP A 1 259 ? 21.574 -3.468 -21.359 1.00 90.31 259 TRP A O 1
ATOM 1951 N N . LEU A 1 260 ? 19.707 -4.642 -20.871 1.00 89.56 260 LEU A N 1
ATOM 1952 C CA . LEU A 1 260 ? 19.436 -4.023 -19.564 1.00 89.56 260 LEU A CA 1
ATOM 1953 C C . LEU A 1 260 ? 20.167 -4.724 -18.408 1.00 89.56 260 LEU A C 1
ATOM 1955 O O . LEU A 1 260 ? 20.203 -4.187 -17.303 1.00 89.56 260 LEU A O 1
ATOM 1959 N N . ALA A 1 261 ? 20.727 -5.914 -18.643 1.00 88.62 261 ALA A N 1
ATOM 1960 C CA . ALA A 1 261 ? 21.578 -6.600 -17.683 1.00 88.62 261 ALA A CA 1
ATOM 1961 C C . ALA A 1 261 ? 23.033 -6.127 -17.826 1.00 88.62 261 ALA A C 1
ATOM 1963 O O . ALA A 1 261 ? 23.561 -5.996 -18.934 1.00 88.62 261 ALA A O 1
ATOM 1964 N N . GLY A 1 262 ? 23.702 -5.904 -16.699 1.00 87.75 262 GLY A N 1
ATOM 1965 C CA . GLY A 1 262 ? 25.080 -5.423 -16.653 1.00 87.75 262 GLY A CA 1
ATOM 1966 C C . GLY A 1 262 ? 25.483 -5.022 -15.240 1.00 87.75 262 GLY A C 1
ATOM 1967 O O . GLY A 1 262 ? 24.646 -4.997 -14.346 1.00 87.75 262 GLY A O 1
ATOM 1968 N N . ASP A 1 263 ? 26.761 -4.711 -15.029 1.00 91.75 263 ASP A N 1
ATOM 1969 C CA . ASP A 1 263 ? 27.261 -4.339 -13.703 1.00 91.75 263 ASP A CA 1
ATOM 1970 C C . ASP A 1 263 ? 27.033 -2.845 -13.416 1.00 91.75 263 ASP A C 1
ATOM 1972 O O . ASP A 1 263 ? 27.653 -1.965 -14.021 1.00 91.75 263 ASP A O 1
ATOM 1976 N N . TYR A 1 264 ? 26.147 -2.565 -12.462 1.00 93.31 264 TYR A N 1
ATOM 1977 C CA . TYR A 1 264 ? 25.705 -1.232 -12.062 1.00 93.31 264 TYR A CA 1
ATOM 1978 C C . TYR A 1 264 ? 26.078 -0.957 -10.602 1.00 93.31 264 TYR A C 1
ATOM 1980 O O . TYR A 1 264 ? 25.479 -1.516 -9.680 1.00 93.31 264 TYR A O 1
ATOM 1988 N N . ASP A 1 265 ? 27.037 -0.051 -10.376 1.00 95.00 265 ASP A N 1
ATOM 1989 C CA . ASP A 1 265 ? 27.413 0.391 -9.027 1.00 95.00 265 ASP A CA 1
ATOM 1990 C C . ASP A 1 265 ? 26.188 0.889 -8.239 1.00 95.00 265 ASP A C 1
ATOM 1992 O O . ASP A 1 265 ? 25.437 1.758 -8.688 1.00 95.00 265 ASP A O 1
ATOM 1996 N N . THR A 1 266 ? 25.982 0.340 -7.043 1.00 94.44 266 THR A N 1
ATOM 1997 C CA . THR A 1 266 ? 24.762 0.580 -6.262 1.00 94.44 266 THR A CA 1
ATOM 1998 C C . THR A 1 266 ? 24.691 1.985 -5.660 1.00 94.44 266 THR A C 1
ATOM 2000 O O . THR A 1 266 ? 23.596 2.448 -5.346 1.00 94.44 266 THR A O 1
ATOM 2003 N N . LYS A 1 267 ? 25.812 2.715 -5.549 1.00 94.38 267 LYS A N 1
ATOM 2004 C CA . LYS A 1 267 ? 25.801 4.132 -5.145 1.00 94.38 267 LYS A CA 1
ATOM 2005 C C . LYS A 1 267 ? 25.384 5.025 -6.310 1.00 94.38 267 LYS A C 1
ATOM 2007 O O . LYS A 1 267 ? 24.635 5.974 -6.095 1.00 94.38 267 LYS A O 1
ATOM 2012 N N . ALA A 1 268 ? 25.807 4.705 -7.533 1.00 96.00 268 ALA A N 1
ATOM 2013 C CA . ALA A 1 268 ? 25.300 5.347 -8.743 1.00 96.00 268 ALA A CA 1
ATOM 2014 C C . ALA A 1 268 ? 23.801 5.053 -8.954 1.00 96.00 268 ALA A C 1
ATOM 2016 O O . ALA A 1 268 ? 23.051 5.963 -9.305 1.00 96.00 268 ALA A O 1
ATOM 2017 N N . GLN A 1 269 ? 23.331 3.833 -8.649 1.00 95.88 269 GLN A N 1
ATOM 2018 C CA . GLN A 1 269 ? 21.891 3.523 -8.653 1.00 95.88 269 GLN A CA 1
ATOM 2019 C C . GLN A 1 269 ? 21.133 4.379 -7.627 1.00 95.88 269 GLN A C 1
ATOM 2021 O O . GLN A 1 269 ? 20.120 4.987 -7.972 1.00 95.88 269 GLN A O 1
ATOM 2026 N N . ALA A 1 270 ? 21.647 4.494 -6.397 1.00 95.25 270 ALA A N 1
ATOM 2027 C CA . ALA A 1 270 ? 21.057 5.341 -5.362 1.00 95.25 270 ALA A CA 1
ATOM 2028 C C . ALA A 1 270 ? 20.991 6.820 -5.779 1.00 95.25 270 ALA A C 1
ATOM 2030 O O . ALA A 1 270 ? 19.939 7.441 -5.652 1.00 95.25 270 ALA A O 1
ATOM 2031 N N . ALA A 1 271 ? 22.075 7.362 -6.343 1.00 96.56 271 ALA A N 1
ATOM 2032 C CA . ALA A 1 271 ? 22.130 8.744 -6.816 1.00 96.56 271 ALA A CA 1
ATOM 2033 C C . ALA A 1 271 ? 21.168 9.015 -7.990 1.00 96.56 271 ALA A C 1
ATOM 2035 O O . ALA A 1 271 ? 20.557 10.082 -8.047 1.00 96.56 271 ALA A O 1
ATOM 2036 N N . LEU A 1 272 ? 20.995 8.053 -8.906 1.00 97.38 272 LEU A N 1
ATOM 2037 C CA . LEU A 1 272 ? 19.978 8.120 -9.960 1.00 97.38 272 LEU A CA 1
ATOM 2038 C C . LEU A 1 272 ? 18.561 8.126 -9.367 1.00 97.38 272 LEU A C 1
ATOM 2040 O O . LEU A 1 272 ? 17.735 8.939 -9.774 1.00 97.38 272 LEU A O 1
ATOM 2044 N N . CYS A 1 273 ? 18.281 7.240 -8.411 1.00 97.19 273 CYS A N 1
ATOM 2045 C CA . CYS A 1 273 ? 16.956 7.111 -7.805 1.00 97.19 273 CYS A CA 1
ATOM 2046 C C . CYS A 1 273 ? 16.572 8.338 -6.967 1.00 97.19 273 CYS A C 1
ATOM 2048 O O . CYS A 1 273 ? 15.437 8.798 -7.058 1.00 97.19 273 CYS A O 1
ATOM 2050 N N . GLU A 1 274 ? 17.515 8.915 -6.215 1.00 96.94 274 GLU A N 1
ATOM 2051 C CA . GLU A 1 274 ? 17.309 10.181 -5.503 1.00 96.94 274 GLU A CA 1
ATOM 2052 C C . GLU A 1 274 ? 17.025 11.329 -6.486 1.00 96.94 274 GLU A C 1
ATOM 2054 O O . GLU A 1 274 ? 16.065 12.073 -6.301 1.00 96.94 274 GLU A O 1
ATOM 2059 N N . GLU A 1 275 ? 17.790 11.438 -7.580 1.00 97.50 275 GLU A N 1
ATOM 2060 C CA . GLU A 1 275 ? 17.557 12.454 -8.614 1.00 97.50 275 GLU A CA 1
ATOM 2061 C C . GLU A 1 275 ? 16.161 12.329 -9.255 1.00 97.50 275 GLU A C 1
ATOM 2063 O O . GLU A 1 275 ? 15.489 13.340 -9.459 1.00 97.50 275 GLU A O 1
ATOM 2068 N N . VAL A 1 276 ? 15.697 11.105 -9.531 1.00 97.88 276 VAL A N 1
ATOM 2069 C CA . VAL A 1 276 ? 14.352 10.850 -10.080 1.00 97.88 276 VAL A CA 1
ATOM 2070 C C . VAL A 1 276 ? 13.256 11.178 -9.061 1.00 97.88 276 VAL A C 1
ATOM 2072 O O . VAL A 1 276 ? 12.295 11.868 -9.406 1.00 97.88 276 VAL A O 1
ATOM 2075 N N . ALA A 1 277 ? 13.408 10.763 -7.800 1.00 97.50 277 ALA A N 1
ATOM 2076 C CA . ALA A 1 277 ? 12.444 11.063 -6.741 1.00 97.50 277 ALA A CA 1
ATOM 2077 C C . ALA A 1 277 ? 12.288 12.579 -6.508 1.00 97.50 277 ALA A C 1
ATOM 2079 O O . ALA A 1 277 ? 11.175 13.083 -6.326 1.00 97.50 277 ALA A O 1
ATOM 2080 N N . LEU A 1 278 ? 13.393 13.329 -6.570 1.00 96.69 278 LEU A N 1
ATOM 2081 C CA . LEU A 1 278 ? 13.398 14.790 -6.466 1.00 96.69 278 LEU A CA 1
ATOM 2082 C C . LEU A 1 278 ? 12.718 15.478 -7.656 1.00 96.69 278 LEU A C 1
ATOM 2084 O O . LEU A 1 278 ? 11.997 16.457 -7.452 1.00 96.69 278 LEU A O 1
ATOM 2088 N N . ASP A 1 279 ? 12.888 14.967 -8.878 1.00 96.25 279 ASP A N 1
ATOM 2089 C CA . ASP A 1 279 ? 12.196 15.500 -10.058 1.00 96.25 279 ASP A CA 1
ATOM 2090 C C . ASP A 1 279 ? 10.678 15.256 -9.984 1.00 96.25 279 ASP A C 1
ATOM 2092 O O . ASP A 1 279 ? 9.889 16.166 -10.259 1.00 96.25 279 ASP A O 1
ATOM 2096 N N . MET A 1 280 ? 10.256 14.061 -9.541 1.00 96.50 280 MET A N 1
ATOM 2097 C CA . MET A 1 280 ? 8.852 13.751 -9.206 1.00 96.50 280 MET A CA 1
ATOM 2098 C C . MET A 1 280 ? 8.310 14.669 -8.091 1.00 96.50 280 MET A C 1
ATOM 2100 O O . MET A 1 280 ? 7.112 14.964 -8.016 1.00 96.50 280 MET A O 1
ATOM 2104 N N . GLY A 1 281 ? 9.212 15.189 -7.256 1.00 95.12 281 GLY A N 1
ATOM 2105 C CA . GLY A 1 281 ? 8.964 16.245 -6.283 1.00 95.12 281 GLY A CA 1
ATOM 2106 C C . GLY A 1 281 ? 8.930 15.779 -4.829 1.00 95.12 281 GLY A C 1
ATOM 2107 O O . GLY A 1 281 ? 8.330 16.476 -4.008 1.00 95.12 281 GLY A O 1
ATOM 2108 N N . PHE A 1 282 ? 9.527 14.633 -4.503 1.00 96.75 282 PHE A N 1
ATOM 2109 C CA . PHE A 1 282 ? 9.732 14.218 -3.115 1.00 96.75 282 PHE A CA 1
ATOM 2110 C C . PHE A 1 282 ? 10.406 15.341 -2.310 1.00 96.75 282 PHE A C 1
ATOM 2112 O O . PHE A 1 282 ? 11.403 15.917 -2.751 1.00 96.75 282 PHE A O 1
ATOM 2119 N N . ASP A 1 283 ? 9.871 15.666 -1.133 1.00 95.69 283 ASP A N 1
ATOM 2120 C CA . ASP A 1 283 ? 10.399 16.748 -0.301 1.00 95.69 283 ASP A CA 1
ATOM 2121 C C . ASP A 1 283 ? 11.340 16.222 0.795 1.00 95.69 283 ASP A C 1
ATOM 2123 O O . ASP A 1 283 ? 10.895 15.661 1.799 1.00 95.69 283 ASP A O 1
ATOM 2127 N N . LEU A 1 284 ? 12.647 16.459 0.629 1.00 95.88 284 LEU A N 1
ATOM 2128 C CA . LEU A 1 284 ? 13.686 16.136 1.620 1.00 95.88 284 LEU A CA 1
ATOM 2129 C C . LEU A 1 284 ? 13.606 16.972 2.914 1.00 95.88 284 LEU A C 1
ATOM 2131 O O . LEU A 1 284 ? 14.277 16.641 3.888 1.00 95.88 284 LEU A O 1
ATOM 2135 N N . GLN A 1 285 ? 12.815 18.053 2.969 1.00 96.19 285 GLN A N 1
ATOM 2136 C CA . GLN A 1 285 ? 12.544 18.749 4.238 1.00 96.19 285 GLN A CA 1
ATOM 2137 C C . GLN A 1 285 ? 11.536 17.994 5.111 1.00 96.19 285 GLN A C 1
ATOM 2139 O O . GLN A 1 285 ? 11.501 18.196 6.324 1.00 96.19 285 GLN A O 1
ATOM 2144 N N . HIS A 1 286 ? 10.736 17.122 4.495 1.00 95.69 286 HIS A N 1
ATOM 2145 C CA . HIS A 1 286 ? 9.642 16.382 5.118 1.00 95.69 286 HIS A CA 1
ATOM 2146 C C . HIS A 1 286 ? 9.780 14.866 4.912 1.00 95.69 286 HIS A C 1
ATOM 2148 O O . HIS A 1 286 ? 8.793 14.127 4.969 1.00 95.69 286 HIS A O 1
ATOM 2154 N N . GLY A 1 287 ? 11.000 14.392 4.648 1.00 96.50 287 GLY A N 1
ATOM 2155 C CA . GLY A 1 287 ? 11.254 12.990 4.372 1.00 96.50 287 GLY A CA 1
ATOM 2156 C C . GLY A 1 287 ? 12.701 12.647 4.046 1.00 96.50 287 GLY A C 1
ATOM 2157 O O . GLY A 1 287 ? 13.566 13.517 3.961 1.00 96.50 287 GLY A O 1
ATOM 2158 N N . ARG A 1 288 ? 12.966 11.351 3.863 1.00 96.31 288 ARG A N 1
ATOM 2159 C CA . ARG A 1 288 ? 14.271 10.825 3.434 1.00 96.31 288 ARG A CA 1
ATOM 2160 C C . ARG A 1 288 ? 14.153 9.506 2.670 1.00 96.31 288 ARG A C 1
ATOM 2162 O O . ARG A 1 288 ? 13.143 8.811 2.783 1.00 96.31 288 ARG A O 1
ATOM 2169 N N . LEU A 1 289 ? 15.216 9.189 1.932 1.00 95.38 289 LEU A N 1
ATOM 2170 C CA . LEU A 1 289 ? 15.424 7.927 1.231 1.00 95.38 289 LEU A CA 1
ATOM 2171 C C . LEU A 1 289 ? 16.508 7.117 1.953 1.00 95.38 289 LEU A C 1
ATOM 2173 O O . LEU A 1 289 ? 17.534 7.673 2.354 1.00 95.38 289 LEU A O 1
ATOM 2177 N N . ASP A 1 290 ? 16.301 5.809 2.072 1.00 94.69 290 ASP A N 1
ATOM 2178 C CA . ASP A 1 290 ? 17.263 4.854 2.629 1.00 94.69 290 ASP A CA 1
ATOM 2179 C C . ASP A 1 290 ? 17.268 3.531 1.835 1.00 94.69 290 ASP A C 1
ATOM 2181 O O . ASP A 1 290 ? 16.544 3.370 0.850 1.00 94.69 290 ASP A O 1
ATOM 2185 N N . VAL A 1 291 ? 18.091 2.567 2.260 1.00 90.12 291 VAL A N 1
ATOM 2186 C CA . VAL A 1 291 ? 18.170 1.223 1.664 1.00 90.12 291 VAL A CA 1
ATOM 2187 C C . VAL A 1 291 ? 17.705 0.173 2.670 1.00 90.12 291 VAL A C 1
ATOM 2189 O O . VAL A 1 291 ? 18.056 0.247 3.846 1.00 90.12 291 VAL A O 1
ATOM 2192 N N . SER A 1 292 ? 16.935 -0.808 2.204 1.00 87.44 292 SER A N 1
ATOM 2193 C CA . SER A 1 292 ? 16.398 -1.916 3.003 1.00 87.44 292 SER A CA 1
ATOM 2194 C C . SER A 1 292 ? 16.405 -3.232 2.201 1.00 87.44 292 SER A C 1
ATOM 2196 O O . SER A 1 292 ? 16.783 -3.266 1.029 1.00 87.44 292 SER A O 1
ATOM 2198 N N . VAL A 1 293 ? 16.008 -4.348 2.825 1.00 81.81 293 VAL A N 1
ATOM 2199 C CA . VAL A 1 293 ? 15.874 -5.660 2.143 1.00 81.81 293 VAL A CA 1
ATOM 2200 C C . VAL A 1 293 ? 14.592 -5.739 1.296 1.00 81.81 293 VAL A C 1
ATOM 2202 O O . VAL A 1 293 ? 14.557 -6.379 0.238 1.00 81.81 293 VAL A O 1
ATOM 2205 N N . HIS A 1 294 ? 13.540 -5.064 1.755 1.00 82.75 294 HIS A N 1
ATOM 2206 C CA . HIS A 1 294 ? 12.231 -4.980 1.120 1.00 82.75 294 HIS A CA 1
ATOM 2207 C C . HIS A 1 294 ? 11.831 -3.502 1.072 1.00 82.75 294 HIS A C 1
ATOM 2209 O O . HIS A 1 294 ? 11.678 -2.925 2.148 1.00 82.75 294 HIS A O 1
ATOM 2215 N N . PRO A 1 295 ? 11.689 -2.895 -0.123 1.00 89.69 295 PRO A N 1
ATOM 2216 C CA . PRO A 1 295 ? 11.194 -1.531 -0.265 1.00 89.69 295 PRO A CA 1
ATOM 2217 C C . PRO A 1 295 ? 9.884 -1.323 0.500 1.00 89.69 295 PRO A C 1
ATOM 2219 O O . PRO A 1 295 ? 9.063 -2.239 0.597 1.00 89.69 295 PRO A O 1
ATOM 2222 N N . PHE A 1 296 ? 9.754 -0.142 1.099 1.00 92.62 296 PHE A N 1
ATOM 2223 C CA . PHE A 1 296 ? 8.544 0.309 1.778 1.00 92.62 296 PHE A CA 1
ATOM 2224 C C . PHE A 1 296 ? 8.580 1.823 1.991 1.00 92.62 296 PHE A C 1
ATOM 2226 O O . PHE A 1 296 ? 9.654 2.415 2.171 1.00 92.62 296 PHE A O 1
ATOM 2233 N N . THR A 1 297 ? 7.391 2.408 2.107 1.00 95.50 297 THR A N 1
ATOM 2234 C CA . THR A 1 297 ? 7.152 3.779 2.553 1.00 95.50 297 THR A CA 1
ATOM 2235 C C . THR A 1 297 ? 6.493 3.773 3.928 1.00 95.50 297 THR A C 1
ATOM 2237 O O . THR A 1 297 ? 5.592 2.989 4.217 1.00 95.50 297 THR A O 1
ATOM 2240 N N . GLY A 1 298 ? 6.953 4.660 4.803 1.00 89.81 298 GLY A N 1
ATOM 2241 C CA . GLY A 1 298 ? 6.486 4.806 6.174 1.00 89.81 298 GLY A CA 1
ATOM 2242 C C . GLY A 1 298 ? 7.005 6.101 6.793 1.00 89.81 298 GLY A C 1
ATOM 2243 O O . GLY A 1 298 ? 7.016 7.148 6.149 1.00 89.81 298 GLY A O 1
ATOM 2244 N N . GLY A 1 299 ? 7.444 6.041 8.051 1.00 86.88 299 GLY A N 1
ATOM 2245 C CA . GLY A 1 299 ? 7.862 7.210 8.828 1.00 86.88 299 GLY A CA 1
ATOM 2246 C C . GLY A 1 299 ? 6.933 7.459 10.015 1.00 86.88 299 GLY A C 1
ATOM 2247 O O . GLY A 1 299 ? 6.387 6.510 10.579 1.00 86.88 299 GLY A O 1
ATOM 2248 N N . ALA A 1 300 ? 6.779 8.723 10.414 1.00 88.81 300 ALA A N 1
ATOM 2249 C CA . ALA A 1 300 ? 6.045 9.098 11.629 1.00 88.81 300 ALA A CA 1
ATOM 2250 C C . ALA A 1 300 ? 4.735 9.857 11.366 1.00 88.81 300 ALA A C 1
ATOM 2252 O O . ALA A 1 300 ? 3.783 9.749 12.136 1.00 88.81 300 ALA A O 1
ATOM 2253 N N . HIS A 1 301 ? 4.717 10.700 10.334 1.00 94.50 301 HIS A N 1
ATOM 2254 C CA . HIS A 1 301 ? 3.711 11.742 10.113 1.00 94.50 301 HIS A CA 1
ATOM 2255 C C . HIS A 1 301 ? 3.881 12.289 8.678 1.00 94.50 301 HIS A C 1
ATOM 2257 O O . HIS A 1 301 ? 4.990 12.203 8.155 1.00 94.50 301 HIS A O 1
ATOM 2263 N N . PRO A 1 302 ? 2.885 12.944 8.048 1.00 93.19 302 PRO A N 1
ATOM 2264 C CA . PRO A 1 302 ? 3.040 13.613 6.741 1.00 93.19 302 PRO A CA 1
ATOM 2265 C C . PRO A 1 302 ? 4.171 14.656 6.607 1.00 93.19 302 PRO A C 1
ATOM 2267 O O . PRO A 1 302 ? 4.388 15.184 5.523 1.00 93.19 302 PRO A O 1
ATOM 2270 N N . THR A 1 303 ? 4.873 14.989 7.696 1.00 94.94 303 THR A N 1
ATOM 2271 C CA . THR A 1 303 ? 6.063 15.867 7.706 1.00 94.94 303 THR A CA 1
ATOM 2272 C C . THR A 1 303 ? 7.372 15.123 8.016 1.00 94.94 303 THR A C 1
ATOM 2274 O O . THR A 1 303 ? 8.393 15.770 8.216 1.00 94.94 303 THR A O 1
ATOM 2277 N N . ASP A 1 304 ? 7.332 13.796 8.134 1.00 97.19 304 ASP A N 1
ATOM 2278 C CA . ASP A 1 304 ? 8.476 12.882 8.257 1.00 97.19 304 ASP A CA 1
ATOM 2279 C C . ASP A 1 304 ? 8.078 11.557 7.584 1.00 97.19 304 ASP A C 1
ATOM 2281 O O . ASP A 1 304 ? 7.721 10.575 8.246 1.00 97.19 304 ASP A O 1
ATOM 2285 N N . VAL A 1 305 ? 8.053 11.598 6.249 1.00 97.56 305 VAL A N 1
ATOM 2286 C CA . VAL A 1 305 ? 7.724 10.478 5.361 1.00 97.56 305 VAL A CA 1
ATOM 2287 C C . VAL A 1 305 ? 9.023 9.862 4.859 1.00 97.56 305 VAL A C 1
ATOM 2289 O O . VAL A 1 305 ? 9.830 10.517 4.202 1.00 97.56 305 VAL A O 1
ATOM 2292 N N . ARG A 1 306 ? 9.256 8.594 5.175 1.00 97.44 306 ARG A N 1
ATOM 2293 C CA . ARG A 1 306 ? 10.503 7.895 4.850 1.00 97.44 306 ARG A CA 1
ATOM 2294 C C . ARG A 1 306 ? 10.213 6.787 3.869 1.00 97.44 306 ARG A C 1
ATOM 2296 O O . ARG A 1 306 ? 9.259 6.045 4.075 1.00 97.44 306 ARG A O 1
ATOM 2303 N N . MET A 1 307 ? 11.053 6.647 2.857 1.00 96.12 307 MET A N 1
ATOM 2304 C CA . MET A 1 307 ? 10.956 5.537 1.921 1.00 96.12 307 MET A CA 1
ATOM 2305 C C . MET A 1 307 ? 12.280 4.808 1.783 1.00 96.12 307 MET A C 1
ATOM 2307 O O . MET A 1 307 ? 13.353 5.374 2.004 1.00 96.12 307 MET A O 1
ATOM 2311 N N . THR A 1 308 ? 12.196 3.533 1.436 1.00 94.06 308 THR A N 1
ATOM 2312 C CA . THR A 1 308 ? 13.352 2.663 1.268 1.00 94.06 308 THR A CA 1
ATOM 2313 C C . THR A 1 308 ? 13.287 1.982 -0.083 1.00 94.06 308 THR A C 1
ATOM 2315 O O . THR A 1 308 ? 12.208 1.636 -0.548 1.00 94.06 308 THR A O 1
ATOM 2318 N N . THR A 1 309 ? 14.437 1.777 -0.713 1.00 91.75 309 THR A N 1
ATOM 2319 C CA . THR A 1 309 ? 14.548 0.955 -1.925 1.00 91.75 309 THR A CA 1
ATOM 2320 C C . THR A 1 309 ? 15.652 -0.092 -1.755 1.00 91.75 309 THR A C 1
ATOM 2322 O O . THR A 1 309 ? 16.336 -0.132 -0.729 1.00 91.75 309 THR A O 1
ATOM 2325 N N . ARG A 1 310 ? 15.839 -0.957 -2.751 1.00 90.88 310 ARG A N 1
ATOM 2326 C CA . ARG A 1 310 ? 16.930 -1.934 -2.803 1.00 90.88 310 ARG A CA 1
ATOM 2327 C C . ARG A 1 310 ? 17.579 -1.945 -4.180 1.00 90.88 310 ARG A C 1
ATOM 2329 O O . ARG A 1 310 ? 16.919 -1.696 -5.181 1.00 90.88 310 ARG A O 1
ATOM 2336 N N . PHE A 1 311 ? 18.860 -2.288 -4.228 1.00 91.75 311 PHE A N 1
ATOM 2337 C CA . PHE A 1 311 ? 19.647 -2.309 -5.460 1.00 91.75 311 PHE A CA 1
ATOM 2338 C C . PHE A 1 311 ? 20.265 -3.687 -5.672 1.00 91.75 311 PHE A C 1
ATOM 2340 O O . PHE A 1 311 ? 20.804 -4.277 -4.732 1.00 91.75 311 PHE A O 1
ATOM 2347 N N . LYS A 1 312 ? 20.240 -4.180 -6.912 1.00 90.12 312 LYS A N 1
ATOM 2348 C CA . LYS A 1 312 ? 21.000 -5.362 -7.333 1.00 90.12 312 LYS A CA 1
ATOM 2349 C C . LYS A 1 312 ? 22.142 -4.907 -8.230 1.00 90.12 312 LYS A C 1
ATOM 2351 O O . LYS A 1 312 ? 21.939 -4.100 -9.127 1.00 90.12 312 LYS A O 1
ATOM 2356 N N . ALA A 1 313 ? 23.340 -5.448 -8.024 1.00 89.88 313 ALA A N 1
ATOM 2357 C CA . ALA A 1 313 ? 24.505 -5.070 -8.828 1.00 89.88 313 ALA A CA 1
ATOM 2358 C C . ALA A 1 313 ? 24.342 -5.386 -10.327 1.00 89.88 313 ALA A C 1
ATOM 2360 O O . ALA A 1 313 ? 24.997 -4.747 -11.136 1.00 89.88 313 ALA A O 1
ATOM 2361 N N . HIS A 1 314 ? 23.470 -6.336 -10.687 1.00 90.12 314 HIS A N 1
ATOM 2362 C CA . HIS A 1 314 ? 23.301 -6.823 -12.062 1.00 90.12 314 HIS A CA 1
ATOM 2363 C C . HIS A 1 314 ? 21.989 -6.377 -12.745 1.00 90.12 314 HIS A C 1
ATOM 2365 O O . HIS A 1 314 ? 21.692 -6.829 -13.850 1.00 90.12 314 HIS A O 1
ATOM 2371 N N . ASP A 1 315 ? 21.184 -5.531 -12.086 1.00 88.81 315 ASP A N 1
ATOM 2372 C CA . ASP A 1 315 ? 19.878 -5.062 -12.574 1.00 88.81 315 ASP A CA 1
ATOM 2373 C C . ASP A 1 315 ? 19.632 -3.612 -12.125 1.00 88.81 315 ASP A C 1
ATOM 2375 O O . ASP A 1 315 ? 19.533 -3.326 -10.931 1.00 88.81 315 ASP A O 1
ATOM 2379 N N . LEU A 1 316 ? 19.545 -2.699 -13.096 1.00 88.94 316 LEU A N 1
ATOM 2380 C CA . LEU A 1 316 ? 19.246 -1.279 -12.886 1.00 88.94 316 LEU A CA 1
ATOM 2381 C C . LEU A 1 316 ? 17.741 -1.009 -12.720 1.00 88.94 316 LEU A C 1
ATOM 2383 O O . LEU A 1 316 ? 17.340 -0.022 -12.101 1.00 88.94 316 LEU A O 1
ATOM 2387 N N . THR A 1 317 ? 16.909 -1.858 -13.319 1.00 88.38 317 THR A N 1
ATOM 2388 C CA . THR A 1 317 ? 15.466 -1.658 -13.467 1.00 88.38 317 THR A CA 1
ATOM 2389 C C . THR A 1 317 ? 14.751 -1.782 -12.132 1.00 88.38 317 THR A C 1
ATOM 2391 O O . THR A 1 317 ? 13.989 -0.888 -11.783 1.00 88.38 317 THR A O 1
ATOM 2394 N N . GLU A 1 318 ? 15.033 -2.837 -11.362 1.00 87.38 318 GLU A N 1
ATOM 2395 C CA . GLU A 1 318 ? 14.343 -3.117 -10.094 1.00 87.38 318 GLU A CA 1
ATOM 2396 C C . GLU A 1 318 ? 14.496 -1.991 -9.061 1.00 87.38 318 GLU A C 1
ATOM 2398 O O . GLU A 1 318 ? 13.515 -1.575 -8.445 1.00 87.38 318 GLU A O 1
ATOM 2403 N N . GLY A 1 319 ? 15.715 -1.472 -8.880 1.00 90.00 319 GLY A N 1
ATOM 2404 C CA . GLY A 1 319 ? 15.958 -0.391 -7.921 1.00 90.00 319 GLY A CA 1
ATOM 2405 C C . GLY A 1 319 ? 15.309 0.927 -8.338 1.00 90.00 319 GLY A C 1
ATOM 2406 O O . GLY A 1 319 ? 14.814 1.667 -7.486 1.00 90.00 319 GLY A O 1
ATOM 2407 N N . LEU A 1 320 ? 15.263 1.190 -9.649 1.00 93.94 320 LEU A N 1
ATOM 2408 C CA . LEU A 1 320 ? 14.645 2.376 -10.232 1.00 93.94 320 LEU A CA 1
ATOM 2409 C C . LEU A 1 320 ? 13.113 2.326 -10.159 1.00 93.94 320 LEU A C 1
ATOM 2411 O O . LEU A 1 320 ? 12.508 3.278 -9.668 1.00 93.94 320 LEU A O 1
ATOM 2415 N N . THR A 1 321 ? 12.472 1.245 -10.617 1.00 92.56 321 THR A N 1
ATOM 2416 C CA . THR A 1 321 ? 11.004 1.127 -10.553 1.00 92.56 321 THR A CA 1
ATOM 2417 C C . THR A 1 321 ? 10.527 1.034 -9.110 1.00 92.56 321 THR A C 1
ATOM 2419 O O . THR A 1 321 ? 9.556 1.701 -8.767 1.00 92.56 321 THR A O 1
ATOM 2422 N N . GLY A 1 322 ? 11.260 0.328 -8.239 1.00 92.50 322 GLY A N 1
ATOM 2423 C CA . GLY A 1 322 ? 11.014 0.313 -6.797 1.00 92.50 322 GLY A CA 1
ATOM 2424 C C . GLY A 1 322 ? 11.101 1.709 -6.172 1.00 92.50 322 GLY A C 1
ATOM 2425 O O . GLY A 1 322 ? 10.187 2.124 -5.468 1.00 92.50 322 GLY A O 1
ATOM 2426 N N . ALA A 1 323 ? 12.140 2.492 -6.485 1.00 96.12 323 ALA A N 1
ATOM 2427 C CA . ALA A 1 323 ? 12.245 3.864 -5.984 1.00 96.12 323 ALA A CA 1
ATOM 2428 C C . ALA A 1 323 ? 11.103 4.771 -6.482 1.00 96.12 323 ALA A C 1
ATOM 2430 O O . ALA A 1 323 ? 10.607 5.597 -5.716 1.00 96.12 323 ALA A O 1
ATOM 2431 N N . VAL A 1 324 ? 10.656 4.619 -7.733 1.00 97.62 324 VAL A N 1
ATOM 2432 C CA . VAL A 1 324 ? 9.524 5.387 -8.281 1.00 97.62 324 VAL A CA 1
ATOM 2433 C C . VAL A 1 324 ? 8.190 4.965 -7.648 1.00 97.62 324 VAL A C 1
ATOM 2435 O O . VAL A 1 324 ? 7.394 5.835 -7.292 1.00 97.62 324 VAL A O 1
ATOM 2438 N N . HIS A 1 325 ? 7.968 3.662 -7.452 1.00 97.12 325 HIS A N 1
ATOM 2439 C CA . HIS A 1 325 ? 6.804 3.102 -6.758 1.00 97.12 325 HIS A CA 1
ATOM 2440 C C . HIS A 1 325 ? 6.679 3.689 -5.343 1.00 97.12 325 HIS A C 1
ATOM 2442 O O . HIS A 1 325 ? 5.671 4.311 -5.001 1.00 97.12 325 HIS A O 1
ATOM 2448 N N . GLU A 1 326 ? 7.751 3.603 -4.553 1.00 97.56 326 GLU A N 1
ATOM 2449 C CA . GLU A 1 326 ? 7.788 4.142 -3.192 1.00 97.56 326 GLU A CA 1
ATOM 2450 C C . GLU A 1 326 ? 7.696 5.674 -3.160 1.00 97.56 326 GLU A C 1
ATOM 2452 O O . GLU A 1 326 ? 7.008 6.243 -2.313 1.00 97.56 326 GLU A O 1
ATOM 2457 N N . THR A 1 327 ? 8.275 6.369 -4.146 1.00 97.94 327 THR A N 1
ATOM 2458 C CA . THR A 1 327 ? 8.069 7.820 -4.288 1.00 97.94 327 THR A CA 1
ATOM 2459 C C . THR A 1 327 ? 6.589 8.149 -4.495 1.00 97.94 327 THR A C 1
ATOM 2461 O O . THR A 1 327 ? 6.111 9.147 -3.961 1.00 97.94 327 THR A O 1
ATOM 2464 N N . GLY A 1 328 ? 5.830 7.313 -5.208 1.00 97.44 328 GLY A N 1
ATOM 2465 C CA . GLY A 1 328 ? 4.391 7.502 -5.378 1.00 97.44 328 GLY A CA 1
ATOM 2466 C C . GLY A 1 328 ? 3.597 7.369 -4.075 1.00 97.44 328 GLY A C 1
ATOM 2467 O O . GLY A 1 328 ? 2.773 8.240 -3.780 1.00 97.44 328 GLY A O 1
ATOM 2468 N N . HIS A 1 329 ? 3.898 6.360 -3.250 1.00 97.69 329 HIS A N 1
ATOM 2469 C CA . HIS A 1 329 ? 3.361 6.266 -1.885 1.00 97.69 329 HIS A CA 1
ATOM 2470 C C . HIS A 1 329 ? 3.744 7.494 -1.044 1.00 97.69 329 HIS A C 1
ATOM 2472 O O . HIS A 1 329 ? 2.897 8.095 -0.375 1.00 97.69 329 HIS A O 1
ATOM 2478 N N . ALA A 1 330 ? 5.011 7.909 -1.090 1.00 97.56 330 ALA A N 1
ATOM 2479 C CA . ALA A 1 330 ? 5.502 9.018 -0.284 1.00 97.56 330 ALA A CA 1
ATOM 2480 C C . ALA A 1 330 ? 4.896 10.368 -0.692 1.00 97.56 330 ALA A C 1
ATOM 2482 O O . ALA A 1 330 ? 4.574 11.182 0.173 1.00 97.56 330 ALA A O 1
ATOM 2483 N N . LEU A 1 331 ? 4.676 10.601 -1.990 1.00 96.25 331 LEU A N 1
ATOM 2484 C CA . LEU A 1 331 ? 3.995 11.793 -2.498 1.00 96.25 331 LEU A CA 1
ATOM 2485 C C . LEU A 1 331 ? 2.533 11.865 -2.037 1.00 96.25 331 LEU A C 1
ATOM 2487 O O . LEU A 1 331 ? 2.040 12.968 -1.788 1.00 96.25 331 LEU A O 1
ATOM 2491 N N . TYR A 1 332 ? 1.852 10.725 -1.873 1.00 96.06 332 TYR A N 1
ATOM 2492 C CA . TYR A 1 332 ? 0.515 10.700 -1.278 1.00 96.06 332 TYR A CA 1
ATOM 2493 C C . TYR A 1 332 ? 0.555 11.105 0.198 1.00 96.06 332 TYR A C 1
ATOM 2495 O O . TYR A 1 332 ? -0.193 11.993 0.608 1.00 96.06 332 TYR A O 1
ATOM 2503 N N . GLU A 1 333 ? 1.469 10.520 0.978 1.00 96.12 333 GLU A N 1
ATOM 2504 C CA . GLU A 1 333 ? 1.632 10.831 2.402 1.00 96.12 333 GLU A CA 1
ATOM 2505 C C . GLU A 1 333 ? 2.040 12.295 2.637 1.00 96.12 333 GLU A C 1
ATOM 2507 O O . GLU A 1 333 ? 1.407 12.980 3.441 1.00 96.12 333 GLU A O 1
ATOM 2512 N N . GLN A 1 334 ? 3.017 12.821 1.888 1.00 95.00 334 GLN A N 1
ATOM 2513 C CA . GLN A 1 334 ? 3.415 14.238 1.933 1.00 95.00 334 GLN A CA 1
ATOM 2514 C C . GLN A 1 334 ? 2.301 15.182 1.436 1.00 95.00 334 GLN A C 1
ATOM 2516 O O . GLN A 1 334 ? 2.249 16.346 1.833 1.00 95.00 334 GLN A O 1
ATOM 2521 N N . GLY A 1 335 ? 1.383 14.693 0.595 1.00 92.00 335 GLY A N 1
ATOM 2522 C CA . GLY A 1 335 ? 0.212 15.426 0.104 1.00 92.00 335 GLY A CA 1
ATOM 2523 C C . GLY A 1 335 ? -0.975 15.492 1.077 1.00 92.00 335 GLY A C 1
ATOM 2524 O O . GLY A 1 335 ? -1.985 16.129 0.763 1.00 92.00 335 GLY A O 1
ATOM 2525 N N . ARG A 1 336 ? -0.899 14.848 2.251 1.00 91.62 336 ARG A N 1
ATOM 2526 C CA . ARG A 1 336 ? -2.010 14.785 3.219 1.00 91.62 336 ARG A CA 1
ATOM 2527 C C . ARG A 1 336 ? -2.376 16.160 3.797 1.00 91.62 336 ARG A C 1
ATOM 2529 O O . ARG A 1 336 ? -1.550 17.051 3.995 1.00 91.62 336 ARG A O 1
ATOM 2536 N N . ASN A 1 337 ? -3.659 16.348 4.099 1.00 88.19 337 ASN A N 1
ATOM 2537 C CA . ASN A 1 337 ? -4.232 17.640 4.472 1.00 88.19 337 ASN A CA 1
ATOM 2538 C C . ASN A 1 337 ? -3.895 18.042 5.922 1.00 88.19 337 ASN A C 1
ATOM 2540 O O . ASN A 1 337 ? -4.598 17.715 6.877 1.00 88.19 337 ASN A O 1
ATOM 2544 N N . LEU A 1 338 ? -2.857 18.863 6.081 1.00 90.06 338 LEU A N 1
ATOM 2545 C CA . LEU A 1 338 ? -2.390 19.354 7.381 1.00 90.06 338 LEU A CA 1
ATOM 2546 C C . LEU A 1 338 ? -3.153 20.570 7.950 1.00 90.06 338 LEU A C 1
ATOM 2548 O O . LEU A 1 338 ? -2.641 21.231 8.865 1.00 90.06 338 LEU A O 1
ATOM 2552 N N . THR A 1 339 ? -4.359 20.886 7.456 1.00 90.31 339 THR A N 1
ATOM 2553 C CA . THR A 1 339 ? -5.212 21.934 8.054 1.00 90.31 339 THR A CA 1
ATOM 2554 C C . THR A 1 339 ? -5.746 21.520 9.438 1.00 90.31 339 THR A C 1
ATOM 2556 O O . THR A 1 339 ? -5.947 20.332 9.678 1.00 90.31 339 THR A O 1
ATOM 2559 N N . PRO A 1 340 ? -6.029 22.457 10.370 1.00 86.69 340 PRO A N 1
ATOM 2560 C CA . PRO A 1 340 ? -6.392 22.109 11.754 1.00 86.69 340 PRO A CA 1
ATOM 2561 C C . PRO A 1 340 ? -7.664 21.261 11.947 1.00 86.69 340 PRO A C 1
ATOM 2563 O O . PRO A 1 340 ? -7.823 20.656 13.004 1.00 86.69 340 PRO A O 1
ATOM 2566 N N . GLU A 1 341 ? -8.570 21.228 10.962 1.00 88.38 341 GLU A N 1
ATOM 2567 C CA . GLU A 1 341 ? -9.789 20.396 10.989 1.00 88.38 341 GLU A CA 1
ATOM 2568 C C . GLU A 1 341 ? -9.503 18.922 10.626 1.00 88.38 341 GLU A C 1
ATOM 2570 O O . GLU A 1 341 ? -10.286 18.047 10.979 1.00 88.38 341 GLU A O 1
ATOM 2575 N N . TRP A 1 342 ? -8.372 18.649 9.965 1.00 92.38 342 TRP A N 1
ATOM 2576 C CA . TRP A 1 342 ? -7.981 17.330 9.450 1.00 92.38 342 TRP A CA 1
ATOM 2577 C C . TRP A 1 342 ? -6.768 16.751 10.185 1.00 92.38 342 TRP A C 1
ATOM 2579 O O . TRP A 1 342 ? -6.732 15.560 10.482 1.00 92.38 342 TRP A O 1
ATOM 2589 N N . ARG A 1 343 ? -5.779 17.601 10.489 1.00 93.44 343 ARG A N 1
ATOM 2590 C CA . ARG A 1 343 ? -4.487 17.230 11.072 1.00 93.44 343 ARG A CA 1
ATOM 2591 C C . ARG A 1 343 ? -4.639 16.318 12.299 1.00 93.44 343 ARG A C 1
ATOM 2593 O O . ARG A 1 343 ? -5.349 16.656 13.253 1.00 93.44 343 ARG A O 1
ATOM 2600 N N . ASP A 1 344 ? -3.903 15.209 12.252 1.00 94.94 344 ASP A N 1
ATOM 2601 C CA . ASP A 1 344 ? -3.770 14.178 13.289 1.00 94.94 344 ASP A CA 1
ATOM 2602 C C . ASP A 1 344 ? -5.102 13.493 13.670 1.00 94.94 344 ASP A C 1
ATOM 2604 O O . ASP A 1 344 ? -5.264 12.984 14.778 1.00 94.94 344 ASP A O 1
ATOM 2608 N N . LEU A 1 345 ? -6.079 13.489 12.750 1.00 96.31 345 LEU A N 1
ATOM 2609 C CA . LEU A 1 345 ? -7.373 12.811 12.894 1.00 96.31 345 LEU A CA 1
ATOM 2610 C C . LEU A 1 345 ? -7.575 11.744 11.796 1.00 96.31 345 LEU A C 1
ATOM 2612 O O . LEU A 1 345 ? -7.011 11.881 10.708 1.00 96.31 345 LEU A O 1
ATOM 2616 N N . PRO A 1 346 ? -8.434 10.722 12.015 1.00 93.81 346 PRO A N 1
ATOM 2617 C CA . PRO A 1 346 ? -8.626 9.604 11.078 1.00 93.81 346 PRO A CA 1
ATOM 2618 C C . PRO A 1 346 ? -9.024 9.998 9.649 1.00 93.81 346 PRO A C 1
ATOM 2620 O O . PRO A 1 346 ? -8.678 9.302 8.701 1.00 93.81 346 PRO A O 1
ATOM 2623 N N . VAL A 1 347 ? -9.708 11.135 9.478 1.00 92.44 347 VAL A N 1
ATOM 2624 C CA . VAL A 1 347 ? -10.086 11.691 8.161 1.00 92.44 347 VAL A CA 1
ATOM 2625 C C . VAL A 1 347 ? -8.898 12.142 7.318 1.00 92.44 347 VAL A C 1
ATOM 2627 O O . VAL A 1 347 ? -9.034 12.289 6.109 1.00 92.44 347 VAL A O 1
ATOM 2630 N N . ASN A 1 348 ? -7.748 12.388 7.947 1.00 93.50 348 ASN A N 1
ATOM 2631 C CA . ASN A 1 348 ? -6.513 12.715 7.256 1.00 93.50 348 ASN A CA 1
ATOM 2632 C C . ASN A 1 348 ? -5.665 11.476 6.964 1.00 93.50 348 ASN A C 1
ATOM 2634 O O . ASN A 1 348 ? -4.651 11.622 6.299 1.00 93.50 348 ASN A O 1
ATOM 2638 N N . SER A 1 349 ? -5.990 10.288 7.481 1.00 90.25 349 SER A N 1
ATOM 2639 C CA . SER A 1 349 ? -5.278 9.050 7.130 1.00 90.25 349 SER A CA 1
ATOM 2640 C C . SER A 1 349 ? -5.465 8.698 5.654 1.00 90.25 349 SER A C 1
ATOM 2642 O O . SER A 1 349 ? -6.451 9.112 5.041 1.00 90.25 349 SER A O 1
ATOM 2644 N N . ALA A 1 350 ? -4.544 7.906 5.095 1.00 90.69 350 ALA A N 1
ATOM 2645 C CA . ALA A 1 350 ? -4.735 7.297 3.783 1.00 90.69 350 ALA A CA 1
ATOM 2646 C C . ALA A 1 350 ? -6.123 6.631 3.706 1.00 90.69 350 ALA A C 1
ATOM 2648 O O . ALA A 1 350 ? -6.581 5.983 4.659 1.00 90.69 350 ALA A O 1
ATOM 2649 N N . LEU A 1 351 ? -6.832 6.858 2.596 1.00 90.31 351 LEU A N 1
ATOM 2650 C CA . LEU A 1 351 ? -8.251 6.511 2.504 1.00 90.31 351 LEU A CA 1
ATOM 2651 C C . LEU A 1 351 ? -8.453 4.995 2.602 1.00 90.31 351 LEU A C 1
ATOM 2653 O O . LEU A 1 351 ? -9.273 4.539 3.404 1.00 90.31 351 LEU A O 1
ATOM 2657 N N . SER A 1 352 ? -7.662 4.244 1.845 1.00 95.06 352 SER A N 1
ATOM 2658 C CA . SER A 1 352 ? -7.599 2.785 1.827 1.00 95.06 352 SER A CA 1
ATOM 2659 C C . SER A 1 352 ? -6.246 2.325 1.276 1.00 95.06 352 SER A C 1
ATOM 2661 O O . SER A 1 352 ? -5.506 3.138 0.714 1.00 95.06 352 SER A O 1
ATOM 2663 N N . MET A 1 353 ? -5.935 1.031 1.393 1.00 95.19 353 MET A N 1
ATOM 2664 C CA . MET A 1 353 ? -4.751 0.452 0.755 1.00 95.19 353 MET A CA 1
ATOM 2665 C C . MET A 1 353 ? -4.841 0.523 -0.771 1.00 95.19 353 MET A C 1
ATOM 2667 O O . MET A 1 353 ? -3.849 0.871 -1.398 1.00 95.19 353 MET A O 1
ATOM 2671 N N . GLY A 1 354 ? -6.020 0.307 -1.373 1.00 96.50 354 GLY A N 1
ATOM 2672 C CA . GLY A 1 354 ? -6.184 0.425 -2.825 1.00 96.50 354 GLY A CA 1
ATOM 2673 C C . GLY A 1 354 ? -5.943 1.849 -3.325 1.00 96.50 354 GLY A C 1
ATOM 2674 O O . GLY A 1 354 ? -5.295 2.050 -4.347 1.00 96.50 354 GLY A O 1
ATOM 2675 N N . VAL A 1 355 ? -6.380 2.869 -2.581 1.00 96.44 355 VAL A N 1
ATOM 2676 C CA . VAL A 1 355 ? -6.071 4.267 -2.920 1.00 96.44 355 VAL A CA 1
ATOM 2677 C C . VAL A 1 355 ? -4.590 4.582 -2.698 1.00 96.44 355 VAL A C 1
ATOM 2679 O O . VAL A 1 355 ? -4.022 5.308 -3.508 1.00 96.44 355 VAL A O 1
ATOM 2682 N N . HIS A 1 356 ? -3.939 4.024 -1.676 1.00 96.62 356 HIS A N 1
ATOM 2683 C CA . HIS A 1 356 ? -2.497 4.215 -1.456 1.00 96.62 356 HIS A CA 1
ATOM 2684 C C . HIS A 1 356 ? -1.659 3.609 -2.589 1.00 96.62 356 HIS A C 1
ATOM 2686 O O . HIS A 1 356 ? -0.859 4.302 -3.214 1.00 96.62 356 HIS A O 1
ATOM 2692 N N . GLU A 1 357 ? -1.947 2.355 -2.931 1.00 96.88 357 GLU A N 1
ATOM 2693 C CA . GLU A 1 357 ? -1.358 1.620 -4.054 1.00 96.88 357 GLU A CA 1
ATOM 2694 C C . GLU A 1 357 ? -1.643 2.293 -5.405 1.00 96.88 357 GLU A C 1
ATOM 2696 O O . GLU A 1 357 ? -0.819 2.283 -6.315 1.00 96.88 357 GLU A O 1
ATOM 2701 N N . SER A 1 358 ? -2.794 2.959 -5.551 1.00 97.56 358 SER A N 1
ATOM 2702 C CA . SER A 1 358 ? -3.071 3.727 -6.768 1.00 97.56 358 SER A CA 1
ATOM 2703 C C . SER A 1 358 ? -2.075 4.857 -7.000 1.00 97.56 358 SER A C 1
ATOM 2705 O O . SER A 1 358 ? -1.878 5.258 -8.142 1.00 97.56 358 SER A O 1
ATOM 2707 N N . GLN A 1 359 ? -1.453 5.384 -5.942 1.00 97.50 359 GLN A N 1
ATOM 2708 C CA . GLN A 1 359 ? -0.466 6.447 -6.068 1.00 97.50 359 GLN A CA 1
ATOM 2709 C C . GLN A 1 359 ? 0.908 5.871 -6.413 1.00 97.50 359 GLN A C 1
ATOM 2711 O O . GLN A 1 359 ? 1.547 6.398 -7.319 1.00 97.50 359 GLN A O 1
ATOM 2716 N N . SER A 1 360 ? 1.335 4.757 -5.810 1.00 96.94 360 SER A N 1
ATOM 2717 C CA . SER A 1 360 ? 2.567 4.076 -6.234 1.00 96.94 360 SER A CA 1
ATOM 2718 C C . SER A 1 360 ? 2.488 3.590 -7.684 1.00 96.94 360 SER A C 1
ATOM 2720 O O . SER A 1 360 ? 3.354 3.931 -8.491 1.00 96.94 360 SER A O 1
ATOM 2722 N N . LEU A 1 361 ? 1.400 2.917 -8.071 1.00 96.62 361 LEU A N 1
ATOM 2723 C CA . LEU A 1 361 ? 1.198 2.411 -9.434 1.00 96.62 361 LEU A CA 1
ATOM 2724 C C . LEU A 1 361 ? 0.911 3.512 -10.472 1.00 96.62 361 LEU A C 1
ATOM 2726 O O . LEU A 1 361 ? 1.238 3.335 -11.646 1.00 96.62 361 LEU A O 1
ATOM 2730 N N . LEU A 1 362 ? 0.369 4.674 -10.079 1.00 97.56 362 LEU A N 1
ATOM 2731 C CA . LEU A 1 362 ? 0.284 5.847 -10.965 1.00 97.56 362 LEU A CA 1
ATOM 2732 C C . LEU A 1 362 ? 1.681 6.287 -11.413 1.00 97.56 362 LEU A C 1
ATOM 2734 O O . LEU A 1 362 ? 1.897 6.545 -12.596 1.00 97.56 362 LEU A O 1
ATOM 2738 N N . TRP A 1 363 ? 2.631 6.358 -10.481 1.00 97.94 363 TRP A N 1
ATOM 2739 C CA . TRP A 1 363 ? 3.994 6.783 -10.785 1.00 97.94 363 TRP A CA 1
ATOM 2740 C C . TRP A 1 363 ? 4.841 5.665 -11.398 1.00 97.94 363 TRP A C 1
ATOM 2742 O O . TRP A 1 363 ? 5.553 5.917 -12.365 1.00 97.94 363 TRP A O 1
ATOM 2752 N N . GLU A 1 364 ? 4.749 4.430 -10.906 1.00 96.44 364 GLU A N 1
ATOM 2753 C CA . GLU A 1 364 ? 5.497 3.294 -11.457 1.00 96.44 364 GLU A CA 1
ATOM 2754 C C . GLU A 1 364 ? 4.982 2.907 -12.850 1.00 96.44 364 GLU A C 1
ATOM 2756 O O . GLU A 1 364 ? 5.734 2.916 -13.820 1.00 96.44 364 GLU A O 1
ATOM 2761 N N . ARG A 1 365 ? 3.693 2.584 -12.975 1.00 94.69 365 ARG A N 1
ATOM 2762 C CA . ARG A 1 365 ? 3.143 1.967 -14.188 1.00 94.69 365 ARG A CA 1
ATOM 2763 C C . ARG A 1 365 ? 2.713 3.005 -15.210 1.00 94.69 365 ARG A C 1
ATOM 2765 O O . ARG A 1 365 ? 3.203 3.007 -16.333 1.00 94.69 365 ARG A O 1
ATOM 2772 N N . MET A 1 366 ? 1.867 3.955 -14.812 1.00 96.31 366 MET A N 1
ATOM 2773 C CA . MET A 1 366 ? 1.329 4.933 -15.768 1.00 96.31 366 MET A CA 1
ATOM 2774 C C . MET A 1 366 ? 2.351 6.017 -16.162 1.00 96.31 366 MET A C 1
ATOM 2776 O O . MET A 1 366 ? 2.234 6.608 -17.236 1.00 96.31 366 MET A O 1
ATOM 2780 N N . VAL A 1 367 ? 3.363 6.279 -15.321 1.00 97.31 367 VAL A N 1
ATOM 2781 C CA . VAL A 1 367 ? 4.465 7.204 -15.635 1.00 97.31 367 VAL A CA 1
ATOM 2782 C C . VAL A 1 367 ? 5.757 6.457 -15.979 1.00 97.31 367 VAL A C 1
ATOM 2784 O O . VAL A 1 367 ? 6.200 6.594 -17.115 1.00 97.31 367 VAL A O 1
ATOM 2787 N N . ALA A 1 368 ? 6.376 5.679 -15.084 1.00 96.88 368 ALA A N 1
ATOM 2788 C CA . ALA A 1 368 ? 7.739 5.166 -15.311 1.00 96.88 368 ALA A CA 1
ATOM 2789 C C . ALA A 1 368 ? 7.859 4.194 -16.496 1.00 96.88 368 ALA A C 1
ATOM 2791 O O . ALA A 1 368 ? 8.853 4.229 -17.223 1.00 96.88 368 ALA A O 1
ATOM 2792 N N . LEU A 1 369 ? 6.840 3.364 -16.729 1.00 95.81 369 LEU A N 1
ATOM 2793 C CA . LEU A 1 369 ? 6.805 2.437 -17.864 1.00 95.81 369 LEU A CA 1
ATOM 2794 C C . LEU A 1 369 ? 6.318 3.084 -19.176 1.00 95.81 369 LEU A C 1
ATOM 2796 O O . LEU A 1 369 ? 6.256 2.413 -20.204 1.00 95.81 369 LEU A O 1
ATOM 2800 N N . SER A 1 370 ? 6.019 4.388 -19.186 1.00 97.19 370 SER A N 1
ATOM 2801 C CA . SER A 1 370 ? 5.483 5.094 -20.359 1.00 97.19 370 SER A CA 1
ATOM 2802 C C . SER A 1 370 ? 6.559 5.516 -21.387 1.00 97.19 370 SER A C 1
ATOM 2804 O O . SER A 1 370 ? 7.712 5.786 -21.024 1.00 97.19 370 SER A O 1
ATOM 2806 N N . PRO A 1 371 ? 6.203 5.679 -22.682 1.00 97.94 371 PRO A N 1
ATOM 2807 C CA . PRO A 1 371 ? 7.102 6.232 -23.698 1.00 97.94 371 PRO A CA 1
ATOM 2808 C C . PRO A 1 371 ? 7.747 7.591 -23.348 1.00 97.94 371 PRO A C 1
ATOM 2810 O O . PRO A 1 371 ? 8.960 7.721 -23.551 1.00 97.94 371 PRO A O 1
ATOM 2813 N N . PRO A 1 372 ? 7.025 8.608 -22.821 1.00 97.81 372 PRO A N 1
ATOM 2814 C CA . PRO A 1 372 ? 7.655 9.876 -22.461 1.00 97.81 372 PRO A CA 1
ATOM 2815 C C . PRO A 1 372 ? 8.639 9.736 -21.293 1.00 97.81 372 PRO A C 1
ATOM 2817 O O . PRO A 1 372 ? 9.697 10.366 -21.320 1.00 97.81 372 PRO A O 1
ATOM 2820 N N . PHE A 1 373 ? 8.374 8.877 -20.301 1.00 97.88 373 PHE A N 1
ATOM 2821 C CA . PHE A 1 373 ? 9.348 8.658 -19.227 1.00 97.88 373 PHE A CA 1
ATOM 2822 C C . PHE A 1 373 ? 10.608 7.958 -19.738 1.00 97.88 373 PHE A C 1
ATOM 2824 O O . PHE A 1 373 ? 11.709 8.353 -19.361 1.00 97.88 373 PHE A O 1
ATOM 2831 N N . ALA A 1 374 ? 10.481 7.000 -20.664 1.00 97.56 374 ALA A N 1
ATOM 2832 C CA . ALA A 1 374 ? 11.634 6.384 -21.317 1.00 97.56 374 ALA A CA 1
ATOM 2833 C C . ALA A 1 374 ? 12.538 7.428 -22.012 1.00 97.56 374 ALA A C 1
ATOM 2835 O O . ALA A 1 374 ? 13.766 7.318 -21.954 1.00 97.56 374 ALA A O 1
ATOM 2836 N N . GLN A 1 375 ? 11.959 8.473 -22.623 1.00 97.25 375 GLN A N 1
ATOM 2837 C CA . GLN A 1 375 ? 12.707 9.605 -23.191 1.00 97.25 375 GLN A CA 1
ATOM 2838 C C . GLN A 1 375 ? 13.450 10.416 -22.117 1.00 97.25 375 GLN A C 1
ATOM 2840 O O . GLN A 1 375 ? 14.641 10.684 -22.284 1.00 97.25 375 GLN A O 1
ATOM 2845 N N . TYR A 1 376 ? 12.776 10.763 -21.019 1.00 97.69 376 TYR A N 1
ATOM 2846 C CA . TYR A 1 376 ? 13.361 11.466 -19.871 1.00 97.69 376 TYR A CA 1
ATOM 2847 C C . TYR A 1 376 ? 14.520 10.671 -19.229 1.00 97.69 376 TYR A C 1
ATOM 2849 O O . TYR A 1 376 ? 15.646 11.166 -19.101 1.00 97.69 376 TYR A O 1
ATOM 2857 N N . ILE A 1 377 ? 14.278 9.406 -18.875 1.00 97.19 377 ILE A N 1
ATOM 2858 C CA . ILE A 1 377 ? 15.198 8.600 -18.064 1.00 97.19 377 ILE A CA 1
ATOM 2859 C C . ILE A 1 377 ? 16.434 8.139 -18.847 1.00 97.19 377 ILE A C 1
ATOM 2861 O O . ILE A 1 377 ? 17.518 8.038 -18.272 1.00 97.19 377 ILE A O 1
ATOM 2865 N N . SER A 1 378 ? 16.329 7.967 -20.173 1.00 95.19 378 SER A N 1
ATOM 2866 C CA . SER A 1 378 ? 17.458 7.594 -21.047 1.00 95.19 378 SER A CA 1
ATOM 2867 C C . SER A 1 378 ? 18.638 8.575 -20.973 1.00 95.19 378 SER A C 1
ATOM 2869 O O . SER A 1 378 ? 19.778 8.194 -21.247 1.00 95.19 378 SER A O 1
ATOM 2871 N N . GLY A 1 379 ? 18.390 9.847 -20.639 1.00 93.38 379 GLY A N 1
ATOM 2872 C CA . GLY A 1 379 ? 19.450 10.832 -20.403 1.00 93.38 379 GLY A CA 1
ATOM 2873 C C . GLY A 1 379 ? 20.121 10.656 -19.039 1.00 93.38 379 GLY A C 1
ATOM 2874 O O . GLY A 1 379 ? 21.348 10.690 -18.939 1.00 93.38 379 GLY A O 1
ATOM 2875 N N . LYS A 1 380 ? 19.327 10.415 -17.988 1.00 96.19 380 LYS A N 1
ATOM 2876 C CA . LYS A 1 380 ? 19.821 10.261 -16.611 1.00 96.19 380 LYS A CA 1
ATOM 2877 C C . LYS A 1 380 ? 20.553 8.940 -16.396 1.00 96.19 380 LYS A C 1
ATOM 2879 O O . LYS A 1 380 ? 21.606 8.947 -15.767 1.00 96.19 380 LYS A O 1
ATOM 2884 N N . ILE A 1 381 ? 20.087 7.843 -16.995 1.00 95.75 381 ILE A N 1
ATOM 2885 C CA . ILE A 1 381 ? 20.813 6.566 -16.965 1.00 95.75 381 ILE A CA 1
ATOM 2886 C C . ILE A 1 381 ? 22.214 6.748 -17.558 1.00 95.75 381 ILE A C 1
ATOM 2888 O O . ILE A 1 381 ? 23.188 6.414 -16.898 1.00 95.75 381 ILE A O 1
ATOM 2892 N N . ARG A 1 382 ? 22.350 7.374 -18.736 1.00 93.06 382 ARG A N 1
ATOM 2893 C CA . ARG A 1 382 ? 23.666 7.619 -19.362 1.00 93.06 382 ARG A CA 1
ATOM 2894 C C . ARG A 1 382 ? 24.567 8.575 -18.572 1.00 93.06 382 ARG A C 1
ATOM 2896 O O . ARG A 1 382 ? 25.785 8.435 -18.620 1.00 93.06 382 ARG A O 1
ATOM 2903 N N . LYS A 1 383 ? 23.989 9.527 -17.831 1.00 95.62 383 LYS A N 1
ATOM 2904 C CA . LYS A 1 383 ? 24.718 10.430 -16.921 1.00 95.62 383 LYS A CA 1
ATOM 2905 C C . LYS A 1 383 ? 25.365 9.671 -15.754 1.00 95.62 383 LYS A C 1
ATOM 2907 O O . LYS A 1 383 ? 26.509 9.963 -15.419 1.00 95.62 383 LYS A O 1
ATOM 2912 N N . HIS A 1 384 ? 24.644 8.729 -15.140 1.00 96.38 384 HIS A N 1
ATOM 2913 C CA . HIS A 1 384 ? 25.131 7.939 -13.995 1.00 96.38 384 HIS A CA 1
ATOM 2914 C C . HIS A 1 384 ? 25.913 6.685 -14.415 1.00 96.38 384 HIS A C 1
ATOM 2916 O O . HIS A 1 384 ? 26.839 6.276 -13.721 1.00 96.38 384 HIS A O 1
ATOM 2922 N N . PHE A 1 385 ? 25.600 6.125 -15.585 1.00 94.81 385 PHE A N 1
ATOM 2923 C CA . PHE A 1 385 ? 26.217 4.931 -16.162 1.00 94.81 385 PHE A CA 1
ATOM 2924 C C . PHE A 1 385 ? 26.675 5.207 -17.607 1.00 94.81 385 PHE A C 1
ATOM 2926 O O . PHE A 1 385 ? 25.982 4.838 -18.557 1.00 94.81 385 PHE A O 1
ATOM 2933 N N . PRO A 1 386 ? 27.853 5.829 -17.818 1.00 92.19 386 PRO A N 1
ATOM 2934 C CA . PRO A 1 386 ? 28.362 6.133 -19.163 1.00 92.19 386 PRO A CA 1
ATOM 2935 C C . PRO A 1 386 ? 28.649 4.899 -20.037 1.00 92.19 386 PRO A C 1
ATOM 2937 O O . PRO A 1 386 ? 28.794 5.027 -21.249 1.00 92.19 386 PRO A O 1
ATOM 2940 N N . SER A 1 387 ? 28.744 3.712 -19.430 1.00 89.69 387 SER A N 1
ATOM 2941 C CA . SER A 1 387 ? 28.861 2.412 -20.105 1.00 89.69 387 SER A CA 1
ATOM 2942 C C . SER A 1 387 ? 27.517 1.828 -20.562 1.00 89.69 387 SER A C 1
ATOM 2944 O O . SER A 1 387 ? 27.514 0.820 -21.268 1.00 89.69 387 SER A O 1
ATOM 2946 N N . PHE A 1 388 ? 26.381 2.416 -20.164 1.00 91.12 388 PHE A N 1
ATOM 2947 C CA . PHE A 1 388 ? 25.056 1.925 -20.537 1.00 91.12 388 PHE A CA 1
ATOM 2948 C C . PHE A 1 388 ? 24.848 2.045 -22.059 1.00 91.12 388 PHE A C 1
ATOM 2950 O O . PHE A 1 388 ? 25.065 3.134 -22.602 1.00 91.12 388 PHE A O 1
ATOM 2957 N N . PRO A 1 389 ? 24.428 0.974 -22.764 1.00 89.06 389 PRO A N 1
ATOM 2958 C CA . PRO A 1 389 ? 24.337 0.979 -24.222 1.00 89.06 389 PRO A CA 1
ATOM 2959 C C . PRO A 1 389 ? 23.452 2.110 -24.757 1.00 89.06 389 PRO A C 1
ATOM 2961 O O . PRO A 1 389 ? 22.300 2.264 -24.349 1.00 89.06 389 PRO A O 1
ATOM 2964 N N . GLU A 1 390 ? 23.958 2.887 -25.719 1.00 88.44 390 GLU A N 1
ATOM 2965 C CA . GLU A 1 390 ? 23.142 3.912 -26.371 1.00 88.44 390 GLU A CA 1
ATOM 2966 C C . GLU A 1 390 ? 22.089 3.257 -27.275 1.00 88.44 390 GLU A C 1
ATOM 2968 O O . GLU A 1 390 ? 22.388 2.734 -28.350 1.00 88.44 390 GLU A O 1
ATOM 2973 N N . ARG A 1 391 ? 20.832 3.301 -26.827 1.00 92.19 391 ARG A N 1
ATOM 2974 C CA . ARG A 1 391 ? 19.654 2.848 -27.570 1.00 92.19 391 ARG A CA 1
ATOM 2975 C C . ARG A 1 391 ? 18.638 3.994 -27.696 1.00 92.19 391 ARG A C 1
ATOM 2977 O O . ARG A 1 391 ? 18.575 4.855 -26.815 1.00 92.19 391 ARG A O 1
ATOM 2984 N N . PRO A 1 392 ? 17.802 4.021 -28.752 1.00 95.06 392 PRO A N 1
ATOM 2985 C CA . PRO A 1 392 ? 16.659 4.929 -28.817 1.00 95.06 392 PRO A CA 1
ATOM 2986 C C . PRO A 1 392 ? 15.704 4.704 -27.629 1.00 95.06 392 PRO A C 1
ATOM 2988 O O . PRO A 1 392 ? 15.451 3.544 -27.297 1.00 95.06 392 PRO A O 1
ATOM 2991 N N . PRO A 1 393 ? 15.084 5.750 -27.043 1.00 96.00 393 PRO A N 1
ATOM 2992 C CA . PRO A 1 393 ? 14.164 5.598 -25.909 1.00 96.00 393 PRO A CA 1
ATOM 2993 C C . PRO A 1 393 ? 13.020 4.598 -26.126 1.00 96.00 393 PRO A C 1
ATOM 2995 O O . PRO A 1 393 ? 12.615 3.913 -25.193 1.00 96.00 393 PRO A O 1
ATOM 2998 N N . GLY A 1 394 ? 12.541 4.444 -27.366 1.00 96.44 394 GLY A N 1
ATOM 2999 C CA . GLY A 1 394 ? 11.533 3.437 -27.715 1.00 96.44 394 GLY A CA 1
ATOM 3000 C C . GLY A 1 394 ? 11.985 1.983 -27.502 1.00 96.44 394 GLY A C 1
ATOM 3001 O O . GLY A 1 394 ? 11.144 1.132 -27.226 1.00 96.44 394 GLY A O 1
ATOM 3002 N N . GLN A 1 395 ? 13.291 1.691 -27.578 1.00 95.56 395 GLN A N 1
ATOM 3003 C CA . GLN A 1 395 ? 13.828 0.365 -27.240 1.00 95.56 395 GLN A CA 1
ATOM 3004 C C . GLN A 1 395 ? 13.875 0.151 -25.725 1.00 95.56 395 GLN A C 1
ATOM 3006 O O . GLN A 1 395 ? 13.540 -0.939 -25.276 1.00 95.56 395 GLN A O 1
ATOM 3011 N N . LEU A 1 396 ? 14.208 1.184 -24.937 1.00 95.50 396 LEU A N 1
ATOM 3012 C CA . LEU A 1 396 ? 14.113 1.117 -23.474 1.00 95.50 396 LEU A CA 1
ATOM 3013 C C . LEU A 1 396 ? 12.661 0.878 -23.037 1.00 95.50 396 LEU A C 1
ATOM 3015 O O . LEU A 1 396 ? 12.403 -0.060 -22.294 1.00 95.50 396 LEU A O 1
ATOM 3019 N N . HIS A 1 397 ? 11.718 1.665 -23.567 1.00 96.25 397 HIS A N 1
ATOM 3020 C CA . HIS A 1 397 ? 10.279 1.490 -23.344 1.00 96.25 397 HIS A CA 1
ATOM 3021 C C . HIS A 1 397 ? 9.801 0.066 -23.671 1.00 96.25 397 HIS A C 1
ATOM 3023 O O . HIS A 1 397 ? 9.066 -0.526 -22.887 1.00 96.25 397 HIS A O 1
ATOM 3029 N N . ALA A 1 398 ? 10.219 -0.502 -24.806 1.00 95.19 398 ALA A N 1
ATOM 3030 C CA . ALA A 1 398 ? 9.849 -1.870 -25.161 1.00 95.19 398 ALA A CA 1
ATOM 3031 C C . ALA A 1 398 ? 10.460 -2.901 -24.193 1.00 95.19 398 ALA A C 1
ATOM 3033 O O . ALA A 1 398 ? 9.758 -3.800 -23.746 1.00 95.19 398 ALA A O 1
ATOM 3034 N N . ALA A 1 399 ? 11.740 -2.753 -23.838 1.00 94.06 399 ALA A N 1
ATOM 3035 C CA . ALA A 1 399 ? 12.451 -3.686 -22.968 1.00 94.06 399 ALA A CA 1
ATOM 3036 C C . ALA A 1 399 ? 11.873 -3.733 -21.540 1.00 94.06 399 ALA A C 1
ATOM 3038 O O . ALA A 1 399 ? 11.630 -4.826 -21.023 1.00 94.06 399 ALA A O 1
ATOM 3039 N N . ILE A 1 400 ? 11.579 -2.579 -20.924 1.00 92.81 400 ILE A N 1
ATOM 3040 C CA . ILE A 1 400 ? 11.005 -2.520 -19.562 1.00 92.81 400 ILE A CA 1
ATOM 3041 C C . ILE A 1 400 ? 9.559 -3.040 -19.491 1.00 92.81 400 ILE A C 1
ATOM 3043 O O . ILE A 1 400 ? 9.139 -3.511 -18.440 1.00 92.81 400 ILE A O 1
ATOM 3047 N N . ASN A 1 401 ? 8.830 -3.034 -20.612 1.00 94.12 401 ASN A N 1
ATOM 3048 C CA . ASN A 1 401 ? 7.469 -3.571 -20.740 1.00 94.12 401 ASN A CA 1
ATOM 3049 C C . ASN A 1 401 ? 7.426 -5.030 -21.245 1.00 94.12 401 ASN A C 1
ATOM 3051 O O . ASN A 1 401 ? 6.419 -5.486 -21.792 1.00 94.12 401 ASN A O 1
ATOM 3055 N N . THR A 1 402 ? 8.519 -5.783 -21.093 1.00 93.00 402 THR A N 1
ATOM 3056 C CA . THR A 1 402 ? 8.572 -7.195 -21.500 1.00 93.00 402 THR A CA 1
ATOM 3057 C C . THR A 1 402 ? 7.715 -8.068 -20.581 1.00 93.00 402 THR A C 1
ATOM 3059 O O . THR A 1 402 ? 7.985 -8.171 -19.382 1.00 93.00 402 THR A O 1
ATOM 3062 N N . ILE A 1 403 ? 6.726 -8.750 -21.169 1.00 91.75 403 ILE A N 1
ATOM 3063 C CA . ILE A 1 403 ? 5.887 -9.760 -20.503 1.00 91.75 403 ILE A CA 1
ATOM 3064 C C . ILE A 1 403 ? 6.781 -10.886 -19.978 1.00 91.75 403 ILE A C 1
ATOM 3066 O O . ILE A 1 403 ? 7.648 -11.382 -20.703 1.00 91.75 403 ILE A O 1
ATOM 3070 N N . LYS A 1 404 ? 6.596 -11.286 -18.718 1.00 89.88 404 LYS A N 1
ATOM 3071 C CA . LYS A 1 404 ? 7.461 -12.278 -18.075 1.00 89.88 404 LYS A CA 1
ATOM 3072 C C . LYS A 1 404 ? 6.963 -13.687 -18.360 1.00 89.88 404 LYS A C 1
ATOM 3074 O O . LYS A 1 404 ? 5.809 -14.025 -18.109 1.00 89.88 404 LYS A O 1
ATOM 3079 N N . GLU A 1 405 ? 7.853 -14.535 -18.867 1.00 86.19 405 GLU A N 1
ATOM 3080 C CA . GLU A 1 405 ? 7.524 -15.913 -19.227 1.00 86.19 405 GLU A CA 1
ATOM 3081 C C . GLU A 1 405 ? 8.613 -16.883 -18.740 1.00 86.19 405 GLU A C 1
ATOM 3083 O O . GLU A 1 405 ? 9.756 -16.766 -19.187 1.00 86.19 405 GLU A O 1
ATOM 3088 N N . PRO A 1 406 ? 8.281 -17.838 -17.844 1.00 88.69 406 PRO A N 1
ATOM 3089 C CA . PRO A 1 406 ? 6.984 -18.028 -17.178 1.00 88.69 406 PRO A CA 1
ATOM 3090 C C . PRO A 1 406 ? 6.730 -17.004 -16.046 1.00 88.69 406 PRO A C 1
ATOM 3092 O O . PRO A 1 406 ? 7.575 -16.802 -15.179 1.00 88.69 406 PRO A O 1
ATOM 3095 N N . SER A 1 407 ? 5.535 -16.398 -15.997 1.00 92.69 407 SER A N 1
ATOM 3096 C CA . SER A 1 407 ? 5.104 -15.525 -14.884 1.00 92.69 407 SER A CA 1
ATOM 3097 C C . SER A 1 407 ? 4.600 -16.366 -13.702 1.00 92.69 407 SER A C 1
ATOM 3099 O O . SER A 1 407 ? 3.398 -16.571 -13.529 1.00 92.69 407 SER A O 1
ATOM 3101 N N . LEU A 1 408 ? 5.531 -16.912 -12.911 1.00 95.81 408 LEU A N 1
ATOM 3102 C CA . LEU A 1 408 ? 5.219 -17.711 -11.715 1.00 95.81 408 LEU A CA 1
ATOM 3103 C C . LEU A 1 408 ? 5.073 -16.865 -10.444 1.00 95.81 408 LEU A C 1
ATOM 3105 O O . LEU A 1 408 ? 4.243 -17.191 -9.598 1.00 95.81 408 LEU A O 1
ATOM 3109 N N . ILE A 1 409 ? 5.856 -15.791 -10.310 1.00 95.19 409 ILE A N 1
ATOM 3110 C CA . ILE A 1 409 ? 5.997 -15.014 -9.073 1.00 95.19 409 ILE A CA 1
ATOM 3111 C C . ILE A 1 409 ? 5.303 -13.653 -9.209 1.00 95.19 409 ILE A C 1
ATOM 3113 O O . ILE A 1 409 ? 5.698 -12.826 -10.026 1.00 95.19 409 ILE A O 1
ATOM 3117 N N . ARG A 1 410 ? 4.295 -13.386 -8.368 1.00 95.44 410 ARG A N 1
ATOM 3118 C CA . ARG A 1 410 ? 3.478 -12.155 -8.419 1.00 95.44 410 ARG A CA 1
ATOM 3119 C C . ARG A 1 410 ? 4.303 -10.871 -8.331 1.00 95.44 410 ARG A C 1
ATOM 3121 O O . ARG A 1 410 ? 4.026 -9.931 -9.063 1.00 95.44 410 ARG A O 1
ATOM 3128 N N . VAL A 1 411 ? 5.290 -10.816 -7.435 1.00 87.69 411 VAL A N 1
ATOM 3129 C CA . VAL A 1 411 ? 6.122 -9.611 -7.227 1.00 87.69 411 VAL A CA 1
ATOM 3130 C C . VAL A 1 411 ? 7.131 -9.359 -8.355 1.00 87.69 411 VAL A C 1
ATOM 3132 O O . VAL A 1 411 ? 7.768 -8.315 -8.375 1.00 87.69 411 VAL A O 1
ATOM 3135 N N . GLU A 1 412 ? 7.260 -10.295 -9.298 1.00 88.31 412 GLU A N 1
ATOM 3136 C CA . GLU A 1 412 ? 8.116 -10.188 -10.486 1.00 88.31 412 GLU A CA 1
ATOM 3137 C C . GLU A 1 412 ? 7.286 -10.035 -11.777 1.00 88.31 412 GLU A C 1
ATOM 3139 O O . GLU A 1 412 ? 7.848 -9.940 -12.867 1.00 88.31 412 GLU A O 1
ATOM 3144 N N . ALA A 1 413 ? 5.951 -10.020 -11.673 1.00 92.56 413 ALA A N 1
ATOM 3145 C CA . ALA A 1 413 ? 5.037 -10.028 -12.809 1.00 92.56 413 ALA A CA 1
ATOM 3146 C C . ALA A 1 413 ? 4.984 -8.681 -13.562 1.00 92.56 413 ALA A C 1
ATOM 3148 O O . ALA A 1 413 ? 5.035 -7.592 -12.983 1.00 92.56 413 ALA A O 1
ATOM 3149 N N . ASP A 1 414 ? 4.825 -8.771 -14.882 1.00 93.38 414 ASP A N 1
ATOM 3150 C CA . ASP A 1 414 ? 4.518 -7.641 -15.762 1.00 93.38 414 ASP A CA 1
ATOM 3151 C C . ASP A 1 414 ? 3.071 -7.135 -15.585 1.00 93.38 414 ASP A C 1
ATOM 3153 O O . ASP A 1 414 ? 2.235 -7.790 -14.962 1.00 93.38 414 ASP A O 1
ATOM 3157 N N . GLU A 1 415 ? 2.748 -5.978 -16.171 1.00 92.50 415 GLU A N 1
ATOM 3158 C CA . GLU A 1 415 ? 1.413 -5.366 -16.064 1.00 92.50 415 GLU A CA 1
ATOM 3159 C C . GLU A 1 415 ? 0.260 -6.243 -16.578 1.00 92.50 415 GLU A C 1
ATOM 3161 O O . GLU A 1 415 ? -0.849 -6.157 -16.049 1.00 92.50 415 GLU A O 1
ATOM 3166 N N . VAL A 1 416 ? 0.492 -7.099 -17.580 1.00 93.75 416 VAL A N 1
ATOM 3167 C CA . VAL A 1 416 ? -0.554 -7.963 -18.150 1.00 93.75 416 VAL A CA 1
ATOM 3168 C C . VAL A 1 416 ? -0.824 -9.157 -17.232 1.00 93.75 416 VAL A C 1
ATOM 3170 O O . VAL A 1 416 ? -1.977 -9.561 -17.064 1.00 93.75 416 VAL A O 1
ATOM 3173 N N . THR A 1 417 ? 0.218 -9.727 -16.620 1.00 96.25 417 THR A N 1
ATOM 3174 C CA . THR A 1 417 ? 0.090 -10.919 -15.767 1.00 96.25 417 THR A CA 1
ATOM 3175 C C . THR A 1 417 ? -0.210 -10.602 -14.296 1.00 96.25 417 THR A C 1
ATOM 3177 O O . THR A 1 417 ? -0.894 -11.393 -13.641 1.00 96.25 417 THR A O 1
ATOM 3180 N N . TYR A 1 418 ? 0.206 -9.442 -13.771 1.00 95.62 418 TYR A N 1
ATOM 3181 C CA . TYR A 1 418 ? 0.060 -9.065 -12.353 1.00 95.62 418 TYR A CA 1
ATOM 3182 C C . TYR A 1 418 ? -1.384 -9.144 -11.831 1.00 95.62 418 TYR A C 1
ATOM 3184 O O . TYR A 1 418 ? -1.639 -9.733 -10.777 1.00 95.62 418 TYR A O 1
ATOM 3192 N N . GLY A 1 419 ? -2.355 -8.617 -12.584 1.00 95.56 419 GLY A N 1
ATOM 3193 C CA . GLY A 1 419 ? -3.762 -8.638 -12.170 1.00 95.56 419 GLY A CA 1
ATOM 3194 C C . GLY A 1 419 ? -4.319 -10.055 -11.990 1.00 95.56 419 GLY A C 1
ATOM 3195 O O . GLY A 1 419 ? -5.076 -10.320 -11.058 1.00 95.56 419 GLY A O 1
ATOM 3196 N N . LEU A 1 420 ? -3.887 -11.006 -12.823 1.00 97.69 420 LEU A N 1
ATOM 3197 C CA . LEU A 1 420 ? -4.326 -12.403 -12.752 1.00 97.69 420 LEU A CA 1
ATOM 3198 C C . LEU A 1 420 ? -3.776 -13.113 -11.503 1.00 97.69 420 LEU A C 1
ATOM 3200 O O . LEU A 1 420 ? -4.500 -13.883 -10.865 1.00 97.69 420 LEU A O 1
ATOM 3204 N N . HIS A 1 421 ? -2.542 -12.787 -11.096 1.00 98.19 421 HIS A N 1
ATOM 3205 C CA . HIS A 1 421 ? -1.958 -13.234 -9.824 1.00 98.19 421 HIS A CA 1
ATOM 3206 C C . HIS A 1 421 ? -2.741 -12.736 -8.607 1.00 98.19 421 HIS A C 1
ATOM 3208 O O . HIS A 1 421 ? -2.908 -13.482 -7.642 1.00 98.19 421 HIS A O 1
ATOM 3214 N N . VAL A 1 422 ? -3.224 -11.493 -8.627 1.00 98.12 422 VAL A N 1
ATOM 3215 C CA . VAL A 1 422 ? -4.059 -10.947 -7.544 1.00 98.12 422 VAL A CA 1
ATOM 3216 C C . VAL A 1 422 ? -5.414 -11.658 -7.489 1.00 98.12 422 VAL A C 1
ATOM 3218 O O . VAL A 1 422 ? -5.864 -12.068 -6.418 1.00 98.12 422 VAL A O 1
ATOM 3221 N N . ILE A 1 423 ? -6.046 -11.854 -8.647 1.00 98.31 423 ILE A N 1
ATOM 3222 C CA . ILE A 1 423 ? -7.400 -12.407 -8.742 1.00 98.31 423 ILE A CA 1
ATOM 3223 C C . ILE A 1 423 ? -7.468 -13.864 -8.261 1.00 98.31 423 ILE A C 1
ATOM 3225 O O . ILE A 1 423 ? -8.395 -14.206 -7.526 1.00 98.31 423 ILE A O 1
ATOM 3229 N N . LEU A 1 424 ? -6.486 -14.716 -8.592 1.00 98.00 424 LEU A N 1
ATOM 3230 C CA . LEU A 1 424 ? -6.496 -16.106 -8.109 1.00 98.00 424 LEU A CA 1
ATOM 3231 C C . LEU A 1 424 ? -6.379 -16.198 -6.579 1.00 98.00 424 LEU A C 1
ATOM 3233 O O . LEU A 1 424 ? -6.997 -17.072 -5.972 1.00 98.00 424 LEU A O 1
ATOM 3237 N N . ARG A 1 425 ? -5.637 -15.275 -5.951 1.00 98.62 425 ARG A N 1
ATOM 3238 C CA . ARG A 1 425 ? -5.480 -15.206 -4.489 1.00 98.62 425 ARG A CA 1
ATOM 3239 C C . ARG A 1 425 ? -6.774 -14.768 -3.823 1.00 98.62 425 ARG A C 1
ATOM 3241 O O . ARG A 1 425 ? -7.241 -15.465 -2.931 1.00 98.62 425 ARG A O 1
ATOM 3248 N N . TYR A 1 426 ? -7.387 -13.688 -4.312 1.00 98.44 426 TYR A N 1
ATOM 3249 C CA . TYR A 1 426 ? -8.711 -13.232 -3.872 1.00 98.44 426 TYR A CA 1
ATOM 3250 C C . TYR A 1 426 ? -9.744 -14.369 -3.883 1.00 98.44 426 TYR A C 1
ATOM 3252 O O . TYR A 1 426 ? -10.449 -14.588 -2.900 1.00 98.44 426 TYR A O 1
ATOM 3260 N N . GLU A 1 427 ? -9.813 -15.132 -4.977 1.00 98.50 427 GLU A N 1
ATOM 3261 C CA . GLU A 1 427 ? -10.780 -16.223 -5.103 1.00 98.50 427 GLU A CA 1
ATOM 3262 C C . GLU A 1 427 ? -10.523 -17.371 -4.123 1.00 98.50 427 GLU A C 1
ATOM 3264 O O . GLU A 1 427 ? -11.483 -17.913 -3.575 1.00 98.50 427 GLU A O 1
ATOM 3269 N N . ILE A 1 428 ? -9.254 -17.729 -3.890 1.00 98.69 428 ILE A N 1
ATOM 3270 C CA . ILE A 1 428 ? -8.870 -18.753 -2.909 1.00 98.69 428 ILE A CA 1
ATOM 3271 C C . ILE A 1 428 ? -9.185 -18.273 -1.488 1.00 98.69 428 ILE A C 1
ATOM 3273 O O . ILE A 1 428 ? -9.854 -18.984 -0.745 1.00 98.69 428 ILE A O 1
ATOM 3277 N N . GLU A 1 429 ? -8.777 -17.058 -1.113 1.00 97.56 429 GLU A N 1
ATOM 3278 C CA . GLU A 1 429 ? -9.045 -16.504 0.219 1.00 97.56 429 GLU A CA 1
ATOM 3279 C C . GLU A 1 429 ? -10.536 -16.404 0.529 1.00 97.56 429 GLU A C 1
ATOM 3281 O O . GLU A 1 429 ? -10.967 -16.787 1.616 1.00 97.56 429 GLU A O 1
ATOM 3286 N N . ARG A 1 430 ? -11.330 -15.892 -0.417 1.00 98.06 430 ARG A N 1
ATOM 3287 C CA . ARG A 1 430 ? -12.778 -15.746 -0.254 1.00 98.06 430 ARG A CA 1
ATOM 3288 C C . ARG A 1 430 ? -13.437 -17.105 -0.038 1.00 98.06 430 ARG A C 1
ATOM 3290 O O . ARG A 1 430 ? -14.259 -17.238 0.868 1.00 98.06 430 ARG A O 1
ATOM 3297 N N . ALA A 1 431 ? -13.020 -18.120 -0.795 1.00 98.50 431 ALA A N 1
ATOM 3298 C CA . ALA A 1 431 ? -13.505 -19.482 -0.619 1.00 98.50 431 ALA A CA 1
ATOM 3299 C C . ALA A 1 431 ? -13.092 -20.075 0.745 1.00 98.50 431 ALA A C 1
ATOM 3301 O O . ALA A 1 431 ? -13.936 -20.641 1.439 1.00 98.50 431 ALA A O 1
ATOM 3302 N N . LEU A 1 432 ? -11.843 -19.882 1.190 1.00 98.50 432 LEU A N 1
ATOM 3303 C CA . LEU A 1 432 ? -11.372 -20.311 2.519 1.00 98.50 432 LEU A CA 1
ATOM 3304 C C . LEU A 1 432 ? -12.169 -19.644 3.660 1.00 98.50 432 LEU A C 1
ATOM 3306 O O . LEU A 1 432 ? -12.660 -20.316 4.568 1.00 98.50 432 LEU A O 1
ATOM 3310 N N . VAL A 1 433 ? -12.346 -18.320 3.608 1.00 98.06 433 VAL A N 1
ATOM 3311 C CA . VAL A 1 433 ? -13.056 -17.539 4.640 1.00 98.06 433 VAL A CA 1
ATOM 3312 C C . VAL A 1 433 ? -14.551 -17.872 4.684 1.00 98.06 433 VAL A C 1
ATOM 3314 O O . VAL A 1 433 ? -15.143 -17.910 5.766 1.00 98.06 433 VAL A O 1
ATOM 3317 N N . ARG A 1 434 ? -15.180 -18.178 3.546 1.00 97.19 434 ARG A N 1
ATOM 3318 C CA . ARG A 1 434 ? -16.574 -18.649 3.519 1.00 97.19 434 ARG A CA 1
ATOM 3319 C C . ARG A 1 434 ? -16.722 -20.132 3.884 1.00 97.19 434 ARG A C 1
ATOM 3321 O O . ARG A 1 434 ? -17.787 -20.527 4.355 1.00 97.19 434 ARG A O 1
ATOM 3328 N N . GLY A 1 435 ? -15.657 -20.931 3.789 1.00 97.00 435 GLY A N 1
ATOM 3329 C CA . GLY A 1 435 ? -15.706 -22.390 3.963 1.00 97.00 435 GLY A CA 1
ATOM 3330 C C . GLY A 1 435 ? -16.217 -23.127 2.721 1.00 97.00 435 GLY A C 1
ATOM 3331 O O . GLY A 1 435 ? -16.837 -24.176 2.839 1.00 97.00 435 GLY A O 1
ATOM 3332 N N . GLU A 1 436 ? -15.993 -22.544 1.544 1.00 98.12 436 GLU A N 1
ATOM 3333 C CA . GLU A 1 436 ? -16.242 -23.132 0.220 1.00 98.12 436 GLU A CA 1
ATOM 3334 C C . GLU A 1 436 ? -15.020 -23.931 -0.287 1.00 98.12 436 GLU A C 1
ATOM 3336 O O . GLU A 1 436 ? -15.124 -24.674 -1.262 1.00 98.12 436 GLU A O 1
ATOM 3341 N N . LEU A 1 437 ? -13.861 -23.767 0.363 1.00 98.50 437 LEU A N 1
ATOM 3342 C CA . LEU A 1 437 ? -12.598 -24.444 0.075 1.00 98.50 437 LEU A CA 1
ATOM 3343 C C . LEU A 1 437 ? -11.937 -24.888 1.386 1.00 98.50 437 LEU A C 1
ATOM 3345 O O . LEU A 1 437 ? -11.878 -24.113 2.340 1.00 98.50 437 LEU A O 1
ATOM 3349 N N . GLU A 1 438 ? -11.401 -26.106 1.404 1.00 98.31 438 GLU A N 1
ATOM 3350 C CA . GLU A 1 438 ? -10.567 -26.615 2.494 1.00 98.31 438 GLU A CA 1
ATOM 3351 C C . GLU A 1 438 ? -9.090 -26.266 2.271 1.00 98.31 438 GLU A C 1
ATOM 3353 O O . GLU A 1 438 ? -8.602 -26.225 1.141 1.00 98.31 438 GLU A O 1
ATOM 3358 N N . VAL A 1 439 ? -8.347 -26.044 3.359 1.00 98.62 439 VAL A N 1
ATOM 3359 C CA . VAL A 1 439 ? -6.936 -25.618 3.284 1.00 98.62 439 VAL A CA 1
ATOM 3360 C C . VAL A 1 439 ? -6.046 -26.644 2.574 1.00 98.62 439 VAL A C 1
ATOM 3362 O O . VAL A 1 439 ? -5.141 -26.253 1.843 1.00 98.62 439 VAL A O 1
ATOM 3365 N N . ASP A 1 440 ? -6.316 -27.941 2.729 1.00 98.50 440 ASP A N 1
ATOM 3366 C CA . ASP A 1 440 ? -5.502 -29.002 2.115 1.00 98.50 440 ASP A CA 1
ATOM 3367 C C . ASP A 1 440 ? -5.642 -29.050 0.578 1.00 98.50 440 ASP A C 1
ATOM 3369 O O . ASP A 1 440 ? -4.774 -29.581 -0.110 1.00 98.50 440 ASP A O 1
ATOM 3373 N N . ASP A 1 441 ? -6.700 -28.451 0.020 1.00 98.50 441 ASP A N 1
ATOM 3374 C CA . ASP A 1 441 ? -6.919 -28.338 -1.426 1.00 98.50 441 ASP A CA 1
ATOM 3375 C C . ASP A 1 441 ? -6.209 -27.129 -2.065 1.00 98.50 441 ASP A C 1
ATOM 3377 O O . ASP A 1 441 ? -6.179 -27.012 -3.296 1.00 98.50 441 ASP A O 1
ATOM 3381 N N . VAL A 1 442 ? -5.630 -26.224 -1.263 1.00 98.69 442 VAL A N 1
ATOM 3382 C CA . VAL A 1 442 ? -5.032 -24.967 -1.745 1.00 98.69 442 VAL A CA 1
ATOM 3383 C C . VAL A 1 442 ? -3.961 -25.178 -2.826 1.00 98.69 442 VAL A C 1
ATOM 3385 O O . VAL A 1 442 ? -4.092 -24.517 -3.858 1.00 98.69 442 VAL A O 1
ATOM 3388 N N . PRO A 1 443 ? -2.974 -26.095 -2.708 1.00 98.62 443 PRO A N 1
ATOM 3389 C CA . PRO A 1 443 ? -1.974 -26.305 -3.764 1.00 98.62 443 PRO A CA 1
ATOM 3390 C C . PRO A 1 443 ? -2.604 -26.731 -5.099 1.00 98.62 443 PRO A C 1
ATOM 3392 O O . PRO A 1 443 ? -2.289 -26.197 -6.164 1.00 98.62 443 PRO A O 1
ATOM 3395 N N . ARG A 1 444 ? -3.586 -27.641 -5.046 1.00 98.31 444 ARG A N 1
ATOM 3396 C CA . ARG A 1 444 ? -4.307 -28.150 -6.222 1.00 98.31 444 ARG A CA 1
ATOM 3397 C C . ARG A 1 444 ? -5.118 -27.052 -6.913 1.00 98.31 444 ARG A C 1
ATOM 3399 O O . ARG A 1 444 ? -5.109 -26.961 -8.143 1.00 98.31 444 ARG A O 1
ATOM 3406 N N . VAL A 1 445 ? -5.833 -26.234 -6.139 1.00 98.62 445 VAL A N 1
ATOM 3407 C CA . VAL A 1 445 ? -6.648 -25.124 -6.664 1.00 98.62 445 VAL A CA 1
ATOM 3408 C C . VAL A 1 445 ? -5.767 -23.984 -7.177 1.00 98.62 445 VAL A C 1
ATOM 3410 O O . VAL A 1 445 ? -6.079 -23.406 -8.218 1.00 98.62 445 VAL A O 1
ATOM 3413 N N . TRP A 1 446 ? -4.646 -23.705 -6.509 1.00 98.69 446 TRP A N 1
ATOM 3414 C CA . TRP A 1 446 ? -3.645 -22.741 -6.958 1.00 98.69 446 TRP A CA 1
ATOM 3415 C C . TRP A 1 446 ? -3.098 -23.116 -8.334 1.00 98.69 446 TRP A C 1
ATOM 3417 O O . TRP A 1 446 ? -3.213 -22.330 -9.273 1.00 98.69 446 TRP A O 1
ATOM 3427 N N . ASN A 1 447 ? -2.584 -24.340 -8.493 1.00 98.50 447 ASN A N 1
ATOM 3428 C CA . ASN A 1 447 ? -2.013 -24.799 -9.760 1.00 98.50 447 ASN A CA 1
ATOM 3429 C C . ASN A 1 447 ? -3.051 -24.819 -10.891 1.00 98.50 447 ASN A C 1
ATOM 3431 O O . ASN A 1 447 ? -2.730 -24.456 -12.022 1.00 98.50 447 ASN A O 1
ATOM 3435 N N . ALA A 1 448 ? -4.311 -25.162 -10.595 1.00 98.44 448 ALA A N 1
ATOM 3436 C CA . ALA A 1 448 ? -5.399 -25.043 -11.565 1.00 98.44 448 ALA A CA 1
ATOM 3437 C C . ALA A 1 448 ? -5.608 -23.593 -12.030 1.00 98.44 448 ALA A C 1
ATOM 3439 O O . ALA A 1 448 ? -5.578 -23.338 -13.230 1.00 98.44 448 ALA A O 1
ATOM 3440 N N . LYS A 1 449 ? -5.721 -22.628 -11.108 1.00 98.25 449 LYS A N 1
ATOM 3441 C CA . LYS A 1 449 ? -5.902 -21.210 -11.466 1.00 98.25 449 LYS A CA 1
ATOM 3442 C C . LYS A 1 449 ? -4.688 -20.609 -12.181 1.00 98.25 449 LYS A C 1
ATOM 3444 O O . LYS A 1 449 ? -4.867 -19.816 -13.101 1.00 98.25 449 LYS A O 1
ATOM 3449 N N . MET A 1 450 ? -3.468 -21.006 -11.812 1.00 98.00 450 MET A N 1
ATOM 3450 C CA . MET A 1 450 ? -2.246 -20.611 -12.527 1.00 98.00 450 MET A CA 1
ATOM 3451 C C . MET A 1 450 ? -2.281 -21.092 -13.987 1.00 98.00 450 MET A C 1
ATOM 3453 O O . MET A 1 450 ? -2.031 -20.297 -14.897 1.00 98.00 450 MET A O 1
ATOM 3457 N N . ARG A 1 451 ? -2.680 -22.349 -14.239 1.00 97.25 451 ARG A N 1
ATOM 3458 C CA . ARG A 1 451 ? -2.859 -22.858 -15.610 1.00 97.25 451 ARG A CA 1
ATOM 3459 C C . ARG A 1 451 ? -3.951 -22.098 -16.353 1.00 97.25 451 ARG A C 1
ATOM 3461 O O . ARG A 1 451 ? -3.700 -21.612 -17.452 1.00 97.25 451 ARG A O 1
ATOM 3468 N N . ASP A 1 452 ? -5.130 -21.976 -15.750 1.00 96.62 452 ASP A N 1
ATOM 3469 C CA . ASP A 1 452 ? -6.321 -21.429 -16.404 1.00 96.62 452 ASP A CA 1
ATOM 3470 C C . ASP A 1 452 ? -6.181 -19.934 -16.736 1.00 96.62 452 ASP A C 1
ATOM 3472 O O . ASP A 1 452 ? -6.718 -19.476 -17.745 1.00 96.62 452 ASP A O 1
ATOM 3476 N N . TYR A 1 453 ? -5.479 -19.157 -15.899 1.00 96.94 453 TYR A N 1
ATOM 3477 C CA . TYR A 1 453 ? -5.357 -17.703 -16.073 1.00 96.94 453 TYR A CA 1
ATOM 3478 C C . TYR A 1 453 ? -4.044 -17.295 -16.748 1.00 96.94 453 TYR A C 1
ATOM 3480 O O . TYR A 1 453 ? -4.052 -16.455 -17.644 1.00 96.94 453 TYR A O 1
ATOM 3488 N N . LEU A 1 454 ? -2.912 -17.877 -16.340 1.00 96.38 454 LEU A N 1
ATOM 3489 C CA . LEU A 1 454 ? -1.576 -17.457 -16.784 1.00 96.38 454 LEU A CA 1
ATOM 3490 C C . LEU A 1 454 ? -0.969 -18.400 -17.838 1.00 96.38 454 LEU A C 1
ATOM 3492 O O . LEU A 1 454 ? -0.005 -18.031 -18.521 1.00 96.38 454 LEU A O 1
ATOM 3496 N N . GLY A 1 455 ? -1.524 -19.606 -18.006 1.00 94.88 455 GLY A N 1
ATOM 3497 C CA . GLY A 1 455 ? -0.990 -20.633 -18.903 1.00 94.88 455 GLY A CA 1
ATOM 3498 C C . GLY A 1 455 ? 0.326 -21.239 -18.411 1.00 94.88 455 GLY A C 1
ATOM 3499 O O . GLY A 1 455 ? 1.162 -21.603 -19.235 1.00 94.88 455 GLY A O 1
ATOM 3500 N N . VAL A 1 456 ? 0.543 -21.285 -17.092 1.00 95.19 456 VAL A N 1
ATOM 3501 C CA . VAL A 1 456 ? 1.747 -21.843 -16.448 1.00 95.19 456 VAL A CA 1
ATOM 3502 C C . VAL A 1 456 ? 1.359 -22.679 -15.230 1.00 95.19 456 VAL A C 1
ATOM 3504 O O . VAL A 1 456 ? 0.325 -22.437 -14.615 1.00 95.19 456 VAL A O 1
ATOM 3507 N N . GLU A 1 457 ? 2.196 -23.638 -14.848 1.00 95.88 457 GLU A N 1
ATOM 3508 C CA . GLU A 1 457 ? 2.046 -24.399 -13.606 1.00 95.88 457 GLU A CA 1
ATOM 3509 C C . GLU A 1 457 ? 3.345 -24.297 -12.791 1.00 95.88 457 GLU A C 1
ATOM 3511 O O . GLU A 1 457 ? 4.418 -24.457 -13.375 1.00 95.88 457 GLU A O 1
ATOM 3516 N N . PRO A 1 458 ? 3.286 -24.003 -11.478 1.00 96.25 458 PRO A N 1
ATOM 3517 C CA . PRO A 1 458 ? 4.456 -24.062 -10.607 1.00 96.25 458 PRO A CA 1
ATOM 3518 C C . PRO A 1 458 ? 5.025 -25.481 -10.512 1.00 96.25 458 PRO A C 1
ATOM 3520 O O . PRO A 1 458 ? 4.273 -26.438 -10.341 1.00 96.25 458 PRO A O 1
ATOM 3523 N N . GLU A 1 459 ? 6.352 -25.619 -10.542 1.00 96.00 459 GLU A N 1
ATOM 3524 C CA . GLU A 1 459 ? 7.014 -26.927 -10.396 1.00 96.00 459 GLU A CA 1
ATOM 3525 C C . GLU A 1 459 ? 6.949 -27.465 -8.954 1.00 96.00 459 GLU A C 1
ATOM 3527 O O . GLU A 1 459 ? 7.166 -28.652 -8.717 1.00 96.00 459 GLU A O 1
ATOM 3532 N N . ASN A 1 460 ? 6.696 -26.584 -7.982 1.00 97.31 460 ASN A N 1
ATOM 3533 C CA . ASN A 1 460 ? 6.723 -26.864 -6.549 1.00 97.31 460 ASN A CA 1
ATOM 3534 C C . ASN A 1 460 ? 5.935 -25.802 -5.752 1.00 97.31 460 ASN A C 1
ATOM 3536 O O . ASN A 1 460 ? 5.660 -24.709 -6.256 1.00 97.31 460 ASN A O 1
ATOM 3540 N N . ASP A 1 461 ? 5.615 -26.089 -4.485 1.00 97.69 461 ASP A N 1
ATOM 3541 C CA . ASP A 1 461 ? 4.797 -25.198 -3.646 1.00 97.69 461 ASP A CA 1
ATOM 3542 C C . ASP A 1 461 ? 5.455 -23.834 -3.368 1.00 97.69 461 ASP A C 1
ATOM 3544 O O . ASP A 1 461 ? 4.743 -22.844 -3.195 1.00 97.69 461 ASP A O 1
ATOM 3548 N N . ALA A 1 462 ? 6.792 -23.741 -3.367 1.00 97.38 462 ALA A N 1
ATOM 3549 C CA . ALA A 1 462 ? 7.525 -22.492 -3.127 1.00 97.38 462 ALA A CA 1
ATOM 3550 C C . ALA A 1 462 ? 7.380 -21.472 -4.271 1.00 97.38 462 ALA A C 1
ATOM 3552 O O . ALA A 1 462 ? 7.389 -20.263 -4.027 1.00 97.38 462 ALA A O 1
ATOM 3553 N N . GLN A 1 463 ? 7.212 -21.956 -5.504 1.00 96.56 463 GLN A N 1
ATOM 3554 C CA . GLN A 1 463 ? 6.770 -21.169 -6.661 1.00 96.56 463 GLN A CA 1
ATOM 3555 C C . GLN A 1 463 ? 5.236 -21.103 -6.770 1.00 96.56 463 GLN A C 1
ATOM 3557 O O . GLN A 1 463 ? 4.701 -20.241 -7.463 1.00 96.56 463 GLN A O 1
ATOM 3562 N N . GLY A 1 464 ? 4.524 -22.014 -6.106 1.00 97.06 464 GLY A N 1
ATOM 3563 C CA . GLY A 1 464 ? 3.069 -22.068 -6.013 1.00 97.06 464 GLY A CA 1
ATOM 3564 C C . GLY A 1 464 ? 2.517 -21.276 -4.830 1.00 97.06 464 GLY A C 1
ATOM 3565 O O . GLY A 1 464 ? 2.821 -20.094 -4.657 1.00 97.06 464 GLY A O 1
ATOM 3566 N N . CYS A 1 465 ? 1.675 -21.922 -4.024 1.00 97.94 465 CYS A N 1
ATOM 3567 C CA . CYS A 1 465 ? 0.899 -21.289 -2.956 1.00 97.94 465 CYS A CA 1
ATOM 3568 C C . CYS A 1 465 ? 1.713 -20.781 -1.751 1.00 97.94 465 CYS A C 1
ATOM 3570 O O . CYS A 1 465 ? 1.170 -20.034 -0.942 1.00 97.94 465 CYS A O 1
ATOM 3572 N N . LEU A 1 466 ? 2.995 -21.142 -1.619 1.00 98.31 466 LEU A N 1
ATOM 3573 C CA . LEU A 1 466 ? 3.891 -20.611 -0.582 1.00 98.31 466 LEU A CA 1
ATOM 3574 C C . LEU A 1 466 ? 4.687 -19.378 -1.045 1.00 98.31 466 LEU A C 1
ATOM 3576 O O . LEU A 1 466 ? 5.502 -18.866 -0.279 1.00 98.31 466 LEU A O 1
ATOM 3580 N N . GLN A 1 467 ? 4.495 -18.887 -2.277 1.00 96.50 467 GLN A N 1
ATOM 3581 C CA . GLN A 1 467 ? 5.344 -17.816 -2.816 1.00 96.50 467 GLN A CA 1
ATOM 3582 C C . GLN A 1 467 ? 5.229 -16.479 -2.057 1.00 96.50 467 GLN A C 1
ATOM 3584 O O . GLN A 1 467 ? 6.216 -15.747 -1.988 1.00 96.50 467 GLN A O 1
ATOM 3589 N N . ASP A 1 468 ? 4.057 -16.182 -1.482 1.00 96.25 468 ASP A N 1
ATOM 3590 C CA . ASP A 1 468 ? 3.748 -14.954 -0.735 1.00 96.25 468 ASP A CA 1
ATOM 3591 C C . ASP A 1 468 ? 3.646 -15.213 0.779 1.00 96.25 468 ASP A C 1
ATOM 3593 O O . ASP A 1 468 ? 3.190 -16.269 1.215 1.00 96.25 468 ASP A O 1
ATOM 3597 N N . VAL A 1 469 ? 4.023 -14.208 1.577 1.00 94.62 469 VAL A N 1
ATOM 3598 C CA . VAL A 1 469 ? 4.036 -14.251 3.055 1.00 94.62 469 VAL A CA 1
ATOM 3599 C C . VAL A 1 469 ? 2.686 -13.891 3.693 1.00 94.62 469 VAL A C 1
ATOM 3601 O O . VAL A 1 469 ? 2.447 -14.177 4.863 1.00 94.62 469 VAL A O 1
ATOM 3604 N N . HIS A 1 470 ? 1.773 -13.262 2.946 1.00 97.44 470 HIS A N 1
ATOM 3605 C CA . HIS A 1 470 ? 0.558 -12.622 3.475 1.00 97.44 470 HIS A CA 1
ATOM 3606 C C . HIS A 1 470 ? -0.280 -13.534 4.377 1.00 97.44 470 HIS A C 1
ATOM 3608 O O . HIS A 1 470 ? -0.709 -13.113 5.451 1.00 97.44 470 HIS A O 1
ATOM 3614 N N . TRP A 1 471 ? -0.462 -14.799 3.994 1.00 97.62 471 TRP A N 1
ATOM 3615 C CA . TRP A 1 471 ? -1.227 -15.762 4.786 1.00 97.62 471 TRP A CA 1
ATOM 3616 C C . TRP A 1 471 ? -0.517 -16.214 6.063 1.00 97.62 471 TRP A C 1
ATOM 3618 O O . TRP A 1 471 ? -1.204 -16.559 7.019 1.00 97.62 471 TRP A O 1
ATOM 3628 N N . SER A 1 472 ? 0.818 -16.172 6.141 1.00 95.38 472 SER A N 1
ATOM 3629 C CA . SER A 1 472 ? 1.531 -16.485 7.388 1.00 95.38 472 SER A CA 1
ATOM 3630 C C . SER A 1 472 ? 1.360 -15.381 8.435 1.00 95.38 472 SER A C 1
ATOM 3632 O O . SER A 1 472 ? 1.350 -15.673 9.625 1.00 95.38 472 SER A O 1
ATOM 3634 N N . ALA A 1 473 ? 1.155 -14.135 7.995 1.00 93.12 473 ALA A N 1
ATOM 3635 C CA . ALA A 1 473 ? 0.788 -12.991 8.835 1.00 93.12 473 ALA A CA 1
ATOM 3636 C C . ALA A 1 473 ? -0.743 -12.801 8.982 1.00 93.12 473 ALA A C 1
ATOM 3638 O O . ALA A 1 473 ? -1.212 -11.839 9.592 1.00 93.12 473 ALA A O 1
ATOM 3639 N N . GLY A 1 474 ? -1.554 -13.703 8.414 1.00 95.19 474 GLY A N 1
ATOM 3640 C CA . GLY A 1 474 ? -3.014 -13.638 8.488 1.00 95.19 474 GLY A CA 1
ATOM 3641 C C . GLY A 1 474 ? -3.646 -12.449 7.753 1.00 95.19 474 GLY A C 1
ATOM 3642 O O . GLY A 1 474 ? -4.734 -12.019 8.138 1.00 95.19 474 GLY A O 1
ATOM 3643 N N . LEU A 1 475 ? -2.994 -11.916 6.717 1.00 96.38 475 LEU A N 1
ATOM 3644 C CA . LEU A 1 475 ? -3.459 -10.789 5.896 1.00 96.38 475 LEU A CA 1
ATOM 3645 C C . LEU A 1 475 ? -4.461 -11.246 4.816 1.00 96.38 475 LEU A C 1
ATOM 3647 O O . LEU A 1 475 ? -4.173 -11.199 3.622 1.00 96.38 475 LEU A O 1
ATOM 3651 N N . PHE A 1 476 ? -5.638 -11.709 5.241 1.00 97.31 476 PHE A N 1
ATOM 3652 C CA . PHE A 1 476 ? -6.741 -12.090 4.345 1.00 97.31 476 PHE A CA 1
ATOM 3653 C C . PHE A 1 476 ? -7.490 -10.862 3.831 1.00 97.31 476 PHE A C 1
ATOM 3655 O O . PHE A 1 476 ? -7.674 -9.905 4.575 1.00 97.31 476 PHE A O 1
ATOM 3662 N N . ALA A 1 477 ? -7.971 -10.907 2.588 1.00 97.31 477 ALA A N 1
ATOM 3663 C CA . ALA A 1 477 ? -8.622 -9.788 1.901 1.00 97.31 477 ALA A CA 1
ATOM 3664 C C . ALA A 1 477 ? -7.723 -8.563 1.659 1.00 97.31 477 ALA A C 1
ATOM 3666 O O . ALA A 1 477 ? -8.201 -7.500 1.262 1.00 97.31 477 ALA A O 1
ATOM 3667 N N . TYR A 1 478 ? -6.406 -8.740 1.801 1.00 97.56 478 TYR A N 1
ATOM 3668 C CA . TYR A 1 478 ? -5.406 -7.735 1.454 1.00 97.56 478 TYR A CA 1
ATOM 3669 C C . TYR A 1 478 ? -5.175 -7.667 -0.062 1.00 97.56 478 TYR A C 1
ATOM 3671 O O . TYR A 1 478 ? -5.222 -6.584 -0.647 1.00 97.56 478 TYR A O 1
ATOM 3679 N N . PHE A 1 479 ? -4.959 -8.812 -0.730 1.00 97.56 479 PHE A N 1
ATOM 3680 C CA . PHE A 1 479 ? -4.558 -8.840 -2.146 1.00 97.56 479 PHE A CA 1
ATOM 3681 C C . PHE A 1 479 ? -5.454 -8.048 -3.116 1.00 97.56 479 PHE A C 1
ATOM 3683 O O . PHE A 1 479 ? -4.881 -7.416 -4.004 1.00 97.56 479 PHE A O 1
ATOM 3690 N N . PRO A 1 480 ? -6.802 -8.009 -2.992 1.00 97.69 480 PRO A N 1
ATOM 3691 C CA . PRO A 1 480 ? -7.660 -7.230 -3.891 1.00 97.69 480 PRO A CA 1
ATOM 3692 C C . PRO A 1 480 ? -7.243 -5.768 -4.049 1.00 97.69 480 PRO A C 1
ATOM 3694 O O . PRO A 1 480 ? -7.392 -5.198 -5.130 1.00 97.69 480 PRO A O 1
ATOM 3697 N N . THR A 1 481 ? -6.682 -5.178 -2.990 1.00 96.75 481 THR A N 1
ATOM 3698 C CA . THR A 1 481 ? -6.249 -3.777 -2.972 1.00 96.75 481 THR A CA 1
ATOM 3699 C C . THR A 1 481 ? -5.141 -3.479 -3.978 1.00 96.75 481 THR A C 1
ATOM 3701 O O . THR A 1 481 ? -5.138 -2.391 -4.545 1.00 96.75 481 THR A O 1
ATOM 3704 N N . TYR A 1 482 ? -4.304 -4.464 -4.323 1.00 95.44 482 TYR A N 1
ATOM 3705 C CA . TYR A 1 482 ? -3.307 -4.327 -5.386 1.00 95.44 482 TYR A CA 1
ATOM 3706 C C . TYR A 1 482 ? -3.940 -4.106 -6.769 1.00 95.44 482 TYR A C 1
ATOM 3708 O O . TYR A 1 482 ? -3.529 -3.221 -7.519 1.00 95.44 482 TY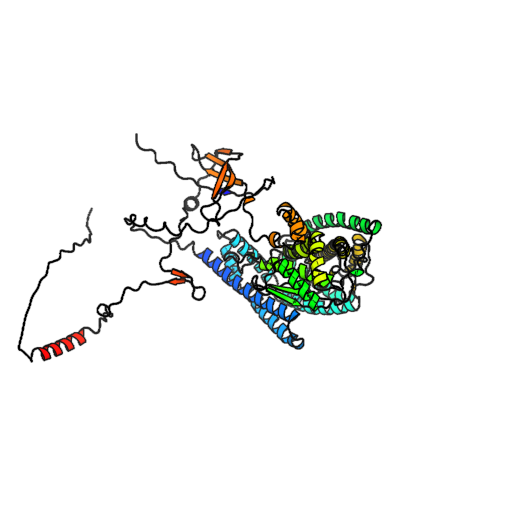R A O 1
ATOM 3716 N N . MET A 1 483 ? -4.969 -4.890 -7.115 1.00 95.12 483 MET A N 1
ATOM 3717 C CA . MET A 1 483 ? -5.657 -4.747 -8.405 1.00 95.12 483 MET A CA 1
ATOM 3718 C C . MET A 1 483 ? -6.525 -3.483 -8.434 1.00 95.12 483 MET A C 1
ATOM 3720 O O . MET A 1 483 ? -6.569 -2.792 -9.451 1.00 95.12 483 MET A O 1
ATOM 3724 N N . LEU A 1 484 ? -7.176 -3.142 -7.315 1.00 96.44 484 LEU A N 1
ATOM 3725 C CA . LEU A 1 484 ? -7.887 -1.868 -7.181 1.00 96.44 484 LEU A CA 1
ATOM 3726 C C . LEU A 1 484 ? -6.938 -0.678 -7.359 1.00 96.44 484 LEU A C 1
ATOM 3728 O O . LEU A 1 484 ? -7.271 0.239 -8.105 1.00 96.44 484 LEU A O 1
ATOM 3732 N N . GLY A 1 485 ? -5.739 -0.730 -6.772 1.00 96.56 485 GLY A N 1
ATOM 3733 C CA . GLY A 1 485 ? -4.685 0.262 -6.974 1.00 96.56 485 GLY A CA 1
ATOM 3734 C C . GLY A 1 485 ? -4.347 0.460 -8.446 1.00 96.56 485 GLY A C 1
ATOM 3735 O O . GLY A 1 485 ? -4.417 1.586 -8.935 1.00 96.56 485 GLY A O 1
ATOM 3736 N N . ALA A 1 486 ? -4.093 -0.624 -9.185 1.00 95.50 486 ALA A N 1
ATOM 3737 C CA . ALA A 1 486 ? -3.814 -0.560 -10.622 1.00 95.50 486 ALA A CA 1
ATOM 3738 C C . ALA A 1 486 ? -4.974 0.076 -11.418 1.00 95.50 486 ALA A C 1
ATOM 3740 O O . ALA A 1 486 ? -4.761 0.930 -12.282 1.00 95.50 486 ALA A O 1
ATOM 3741 N N . MET A 1 487 ? -6.219 -0.288 -11.096 1.00 95.25 487 MET A N 1
ATOM 3742 C CA . MET A 1 487 ? -7.408 0.267 -11.750 1.00 95.25 487 MET A CA 1
ATOM 3743 C C . MET A 1 487 ? -7.619 1.753 -11.438 1.00 95.25 487 MET A C 1
ATOM 3745 O O . MET A 1 487 ? -7.908 2.539 -12.342 1.00 95.25 487 MET A O 1
ATOM 3749 N N . TYR A 1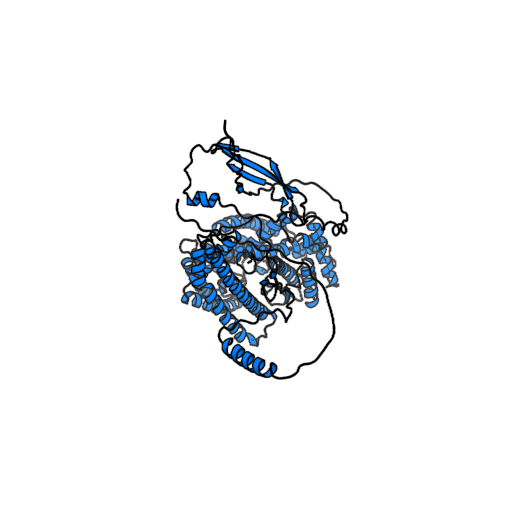 488 ? -7.471 2.152 -10.176 1.00 96.75 488 TYR A N 1
ATOM 3750 C CA . TYR A 1 488 ? -7.572 3.546 -9.755 1.00 96.75 488 TYR A CA 1
ATOM 3751 C C . TYR A 1 488 ? -6.438 4.384 -10.362 1.00 96.75 488 TYR A C 1
ATOM 3753 O O . TYR A 1 488 ? -6.701 5.484 -10.841 1.00 96.75 488 TYR A O 1
ATOM 3761 N N . ALA A 1 489 ? -5.207 3.861 -10.423 1.00 97.19 489 ALA A N 1
ATOM 3762 C CA . ALA A 1 489 ? -4.068 4.511 -11.071 1.00 97.19 489 ALA A CA 1
ATOM 3763 C C . ALA A 1 489 ? -4.369 4.826 -12.544 1.00 97.19 489 ALA A C 1
ATOM 3765 O O . ALA A 1 489 ? -4.213 5.970 -12.975 1.00 97.19 489 ALA A O 1
ATOM 3766 N N . ALA A 1 490 ? -4.890 3.849 -13.294 1.00 96.12 490 ALA A N 1
ATOM 3767 C CA . ALA A 1 490 ? -5.291 4.033 -14.688 1.00 96.12 490 ALA A CA 1
ATOM 3768 C C . ALA A 1 490 ? -6.427 5.062 -14.849 1.00 96.12 490 ALA A C 1
ATOM 3770 O O . ALA A 1 490 ? -6.367 5.916 -15.735 1.00 96.12 490 ALA A O 1
ATOM 3771 N N . GLN A 1 491 ? -7.441 5.040 -13.973 1.00 96.06 491 GLN A N 1
ATOM 3772 C CA . GLN A 1 491 ? -8.534 6.024 -13.979 1.00 96.06 491 GLN A CA 1
ATOM 3773 C C . GLN A 1 491 ? -8.042 7.446 -13.663 1.00 96.06 491 GLN A C 1
ATOM 3775 O O . GLN A 1 491 ? -8.446 8.405 -14.326 1.00 96.06 491 GLN A O 1
ATOM 3780 N N . ILE A 1 492 ? -7.150 7.589 -12.678 1.00 95.56 492 ILE A N 1
ATOM 3781 C CA . ILE A 1 492 ? -6.534 8.865 -12.297 1.00 95.56 492 ILE A CA 1
ATOM 3782 C C . ILE A 1 492 ? -5.663 9.386 -13.441 1.00 95.56 492 ILE A C 1
ATOM 3784 O O . ILE A 1 492 ? -5.811 10.547 -13.819 1.00 95.56 492 ILE A O 1
ATOM 3788 N N . TYR A 1 493 ? -4.822 8.542 -14.046 1.00 96.19 493 TYR A N 1
ATOM 3789 C CA . TYR A 1 493 ? -3.973 8.937 -15.169 1.00 96.19 493 TYR A CA 1
ATOM 3790 C C . TYR A 1 493 ? -4.791 9.340 -16.399 1.00 96.19 493 TYR A C 1
ATOM 3792 O O . TYR A 1 493 ? -4.562 10.407 -16.962 1.00 96.19 493 TYR A O 1
ATOM 3800 N N . GLN A 1 494 ? -5.803 8.551 -16.780 1.00 95.56 494 GLN A N 1
ATOM 3801 C CA . GLN A 1 494 ? -6.706 8.889 -17.884 1.00 95.56 494 GLN A CA 1
ATOM 3802 C C . GLN A 1 494 ? -7.386 10.246 -17.650 1.00 95.56 494 GLN A C 1
ATOM 3804 O O . GLN A 1 494 ? -7.516 11.057 -18.571 1.00 95.56 494 GLN A O 1
ATOM 3809 N N . LYS A 1 495 ? -7.802 10.517 -16.407 1.00 94.31 495 LYS A N 1
ATOM 3810 C CA . LYS A 1 495 ? -8.411 11.792 -16.034 1.00 94.31 495 LYS A CA 1
ATOM 3811 C C . LYS A 1 495 ? -7.403 12.946 -16.066 1.00 94.31 495 LYS A C 1
ATOM 3813 O O . LYS A 1 495 ? -7.737 14.014 -16.576 1.00 94.31 495 LYS A O 1
ATOM 3818 N N . ALA A 1 496 ? -6.186 12.719 -15.579 1.00 92.94 496 ALA A N 1
ATOM 3819 C CA . ALA A 1 496 ? -5.088 13.678 -15.587 1.00 92.94 496 ALA A CA 1
ATOM 3820 C C . ALA A 1 496 ? -4.668 14.049 -17.019 1.00 92.94 496 ALA A C 1
ATOM 3822 O O . ALA A 1 496 ? -4.613 15.231 -17.344 1.00 92.94 496 ALA A O 1
ATOM 3823 N N . ALA A 1 497 ? -4.480 13.067 -17.905 1.00 92.56 497 ALA A N 1
ATOM 3824 C CA . ALA A 1 497 ? -4.153 13.279 -19.317 1.00 92.56 497 ALA A CA 1
ATOM 3825 C C . ALA A 1 497 ? -5.243 14.062 -20.077 1.00 92.56 497 ALA A C 1
ATOM 3827 O O . ALA A 1 497 ? -4.941 14.817 -20.998 1.00 92.56 497 ALA A O 1
ATOM 3828 N N . ALA A 1 498 ? -6.511 13.928 -19.672 1.00 92.69 498 ALA A N 1
ATOM 3829 C CA . ALA A 1 498 ? -7.622 14.683 -20.250 1.00 92.69 498 ALA A CA 1
ATOM 3830 C C . ALA A 1 498 ? -7.747 16.133 -19.729 1.00 92.69 498 ALA A C 1
ATOM 3832 O O . ALA A 1 498 ? -8.391 16.953 -20.387 1.00 92.69 498 ALA A O 1
ATOM 3833 N N . GLU A 1 499 ? -7.189 16.460 -18.556 1.00 91.88 499 GLU A N 1
ATOM 3834 C CA . GLU A 1 499 ? -7.326 17.784 -17.918 1.00 91.88 499 GLU A CA 1
ATOM 3835 C C . GLU A 1 499 ? -6.030 18.605 -17.849 1.00 91.88 499 GLU A C 1
ATOM 3837 O O . GLU A 1 499 ? -6.108 19.831 -17.749 1.00 91.88 499 GLU A O 1
ATOM 3842 N N . ILE A 1 500 ? -4.858 17.970 -17.932 1.00 91.25 500 ILE A N 1
ATOM 3843 C CA . ILE A 1 500 ? -3.542 18.616 -17.918 1.00 91.25 500 ILE A CA 1
ATOM 3844 C C . ILE A 1 500 ? -3.033 18.723 -19.365 1.00 91.25 500 ILE A C 1
ATOM 3846 O O . ILE A 1 500 ? -2.659 17.706 -19.952 1.00 91.25 500 ILE A O 1
ATOM 3850 N N . PRO A 1 501 ? -2.973 19.933 -19.957 1.00 92.19 501 PRO A N 1
ATOM 3851 C CA . PRO A 1 501 ? -2.430 20.110 -21.297 1.00 92.19 501 PRO A CA 1
ATOM 3852 C C . PRO A 1 501 ? -0.975 19.644 -21.381 1.00 92.19 501 PRO A C 1
ATOM 3854 O O . PRO A 1 501 ? -0.158 19.965 -20.513 1.00 92.19 501 PRO A O 1
ATOM 3857 N N . ASP A 1 502 ? -0.670 18.913 -22.452 1.00 94.94 502 ASP A N 1
ATOM 3858 C CA . ASP A 1 502 ? 0.671 18.443 -22.805 1.00 94.94 502 ASP A CA 1
ATOM 3859 C C . ASP A 1 502 ? 1.345 17.560 -21.729 1.00 94.94 502 ASP A C 1
ATOM 3861 O O . ASP A 1 502 ? 2.572 17.527 -21.640 1.00 94.94 502 ASP A O 1
ATOM 3865 N N . LEU A 1 503 ? 0.565 16.828 -20.913 1.00 95.12 503 LEU A N 1
ATOM 3866 C CA . LEU A 1 503 ? 1.067 15.997 -19.803 1.00 95.12 503 LEU A CA 1
ATOM 3867 C C . LEU A 1 503 ? 2.219 15.058 -20.209 1.00 95.12 503 LEU A C 1
ATOM 3869 O O . LEU A 1 503 ? 3.240 15.014 -19.528 1.00 95.12 503 LEU A O 1
ATOM 3873 N N . GLU A 1 504 ? 2.096 14.343 -21.328 1.00 96.06 504 GLU A N 1
ATOM 3874 C CA . GLU A 1 504 ? 3.151 13.438 -21.809 1.00 96.06 504 GLU A CA 1
ATOM 3875 C C . GLU A 1 504 ? 4.429 14.188 -22.212 1.00 96.06 504 GLU A C 1
ATOM 3877 O O . GLU A 1 504 ? 5.531 13.775 -21.857 1.00 96.06 504 GLU A O 1
ATOM 3882 N N . ALA A 1 505 ? 4.307 15.337 -22.886 1.00 97.38 505 ALA A N 1
ATOM 3883 C CA . ALA A 1 505 ? 5.461 16.165 -23.242 1.00 97.38 505 ALA A CA 1
ATOM 3884 C C . ALA A 1 505 ? 6.164 16.726 -21.992 1.00 97.38 505 ALA A C 1
ATOM 3886 O O . ALA A 1 505 ? 7.384 16.882 -21.975 1.00 97.38 505 ALA A O 1
ATOM 3887 N N . LYS A 1 506 ? 5.398 16.980 -20.926 1.00 96.44 506 LYS A N 1
ATOM 3888 C CA . LYS A 1 506 ? 5.903 17.410 -19.618 1.00 96.44 506 LYS A CA 1
ATOM 3889 C C . LYS A 1 506 ? 6.649 16.295 -18.900 1.00 96.44 506 LYS A C 1
ATOM 3891 O O . LYS A 1 506 ? 7.771 16.525 -18.459 1.00 96.44 506 LYS A O 1
ATOM 3896 N N . ILE A 1 507 ? 6.101 15.080 -18.884 1.00 96.88 507 ILE A N 1
ATOM 3897 C CA . ILE A 1 507 ? 6.795 13.876 -18.401 1.00 96.88 507 ILE A CA 1
ATOM 3898 C C . ILE A 1 507 ? 8.122 13.681 -19.158 1.00 96.88 507 ILE A C 1
ATOM 3900 O O . ILE A 1 507 ? 9.162 13.516 -18.527 1.00 96.88 507 ILE A O 1
ATOM 3904 N N . ALA A 1 508 ? 8.124 13.805 -20.491 1.00 97.06 508 ALA A N 1
ATOM 3905 C CA . ALA A 1 508 ? 9.336 13.686 -21.310 1.00 97.06 508 ALA A CA 1
ATOM 3906 C C . ALA A 1 508 ? 10.392 14.777 -21.042 1.00 97.06 508 ALA A C 1
ATOM 3908 O O . ALA A 1 508 ? 11.581 14.555 -21.279 1.00 97.06 508 ALA A O 1
ATOM 3909 N N . ALA A 1 509 ? 9.973 15.942 -20.539 1.00 96.31 509 ALA A N 1
ATOM 3910 C CA . ALA A 1 509 ? 10.846 17.041 -20.128 1.00 96.31 509 ALA A CA 1
ATOM 3911 C C . ALA A 1 509 ? 11.290 16.971 -18.649 1.00 96.31 509 ALA A C 1
ATOM 3913 O O . ALA A 1 509 ? 12.088 17.803 -18.220 1.00 96.31 509 ALA A O 1
ATOM 3914 N N . GLY A 1 510 ? 10.786 16.012 -17.861 1.00 95.25 510 GLY A N 1
ATOM 3915 C CA . GLY A 1 510 ? 10.993 15.951 -16.407 1.00 95.25 510 GLY A CA 1
ATOM 3916 C C . GLY A 1 510 ? 10.129 16.932 -15.596 1.00 95.25 510 GLY A C 1
ATOM 3917 O O . GLY A 1 510 ? 10.363 17.139 -14.407 1.00 95.25 510 GLY A O 1
ATOM 3918 N N . GLU A 1 511 ? 9.117 17.551 -16.207 1.00 94.69 511 GLU A N 1
ATOM 3919 C CA . GLU A 1 511 ? 8.149 18.430 -15.541 1.00 94.69 511 GLU A CA 1
ATOM 3920 C C . GLU A 1 511 ? 7.022 17.610 -14.883 1.00 94.69 511 GLU A C 1
ATOM 3922 O O . GLU A 1 511 ? 5.882 17.618 -15.341 1.00 94.69 511 GLU A O 1
ATOM 3927 N N . PHE A 1 512 ? 7.313 16.904 -13.789 1.00 94.06 512 PHE A N 1
ATOM 3928 C CA . PHE A 1 512 ? 6.331 16.025 -13.128 1.00 94.06 512 PHE A CA 1
ATOM 3929 C C . PHE A 1 512 ? 5.308 16.747 -12.240 1.00 94.06 512 PHE A C 1
ATOM 3931 O O . PHE A 1 512 ? 4.201 16.253 -12.029 1.00 94.06 512 PHE A O 1
ATOM 3938 N N . LYS A 1 513 ? 5.649 17.940 -11.734 1.00 86.81 513 LYS A N 1
ATOM 3939 C CA . LYS A 1 513 ? 4.814 18.716 -10.793 1.00 86.81 513 LYS A CA 1
ATOM 3940 C C . LYS A 1 513 ? 3.346 18.901 -11.218 1.00 86.81 513 LYS A C 1
ATOM 3942 O O . LYS A 1 513 ? 2.504 18.829 -10.335 1.00 86.81 513 LYS A O 1
ATOM 3947 N N . PRO A 1 514 ? 2.985 19.098 -12.502 1.00 85.69 514 PRO A N 1
ATOM 3948 C CA . PRO A 1 514 ? 1.588 19.233 -12.921 1.00 85.69 514 PRO A CA 1
ATOM 3949 C C . PRO A 1 514 ? 0.710 18.001 -12.662 1.00 85.69 514 PRO A C 1
ATOM 3951 O O . PRO A 1 514 ? -0.499 18.166 -12.541 1.00 85.69 514 PRO A O 1
ATOM 3954 N N . LEU A 1 515 ? 1.290 16.796 -12.546 1.00 85.38 515 LEU A N 1
ATOM 3955 C CA . LEU A 1 515 ? 0.554 15.582 -12.168 1.00 85.38 515 LEU A CA 1
ATOM 3956 C C . LEU A 1 515 ? 0.205 15.555 -10.665 1.00 85.38 515 LEU A C 1
ATOM 3958 O O . LEU A 1 515 ? -0.684 14.816 -10.247 1.00 85.38 515 LEU A O 1
ATOM 3962 N N . ARG A 1 516 ? 0.851 16.399 -9.848 1.00 77.38 516 ARG A N 1
ATOM 3963 C CA . ARG A 1 516 ? 0.493 16.615 -8.442 1.00 77.38 516 ARG A CA 1
ATOM 3964 C C . ARG A 1 516 ? -0.591 17.682 -8.332 1.00 77.38 516 ARG A C 1
ATOM 3966 O O . ARG A 1 516 ? -0.419 18.824 -8.755 1.00 77.38 516 ARG A O 1
ATOM 3973 N N . VAL A 1 517 ? -1.712 17.323 -7.714 1.00 61.38 517 VAL A N 1
ATOM 3974 C CA . VAL A 1 517 ? -2.856 18.227 -7.537 1.00 61.38 517 VAL A CA 1
ATOM 3975 C C . VAL A 1 517 ? -2.763 18.937 -6.183 1.00 61.38 517 VAL A C 1
ATOM 3977 O O . VAL A 1 517 ? -3.482 18.615 -5.242 1.00 61.38 517 VAL A O 1
ATOM 3980 N N . ASP A 1 518 ? -1.904 19.956 -6.096 1.00 56.25 518 ASP A N 1
ATOM 3981 C CA . ASP A 1 518 ? -1.732 20.771 -4.876 1.00 56.25 518 ASP A CA 1
ATOM 3982 C C . ASP A 1 518 ? -2.995 21.588 -4.507 1.00 56.25 518 ASP A C 1
ATOM 3984 O O . ASP A 1 518 ? -3.120 22.116 -3.400 1.00 56.25 518 ASP A O 1
ATOM 3988 N N . SER A 1 519 ? -3.948 21.738 -5.438 1.00 52.97 519 SER A N 1
ATOM 3989 C CA . SER A 1 519 ? -5.258 22.341 -5.170 1.00 52.97 519 SER A CA 1
ATOM 3990 C C . SER A 1 519 ? -6.321 21.908 -6.183 1.00 52.97 519 SER A C 1
ATOM 3992 O O . SER A 1 519 ? -6.063 21.829 -7.383 1.00 52.97 519 SER A O 1
ATOM 3994 N N . VAL A 1 520 ? -7.550 21.677 -5.709 1.00 51.75 520 VAL A N 1
ATOM 3995 C CA . VAL A 1 520 ? -8.694 21.345 -6.572 1.00 51.75 520 VAL A CA 1
ATOM 3996 C C . VAL A 1 520 ? -9.189 22.597 -7.298 1.00 51.75 520 VAL A C 1
ATOM 3998 O O . VAL A 1 520 ? -9.564 23.593 -6.672 1.00 51.75 520 VAL A O 1
ATOM 4001 N N . ASN A 1 521 ? -9.255 22.535 -8.628 1.00 47.47 521 ASN A N 1
ATOM 4002 C CA . ASN A 1 521 ? -9.794 23.620 -9.438 1.00 47.47 521 ASN A CA 1
ATOM 4003 C C . ASN A 1 521 ? -11.322 23.733 -9.267 1.00 47.47 521 ASN A C 1
ATOM 4005 O O . ASN A 1 521 ? -12.095 22.928 -9.788 1.00 47.47 521 ASN A O 1
ATOM 4009 N N . LEU A 1 522 ? -11.772 24.792 -8.588 1.00 53.78 522 LEU A N 1
ATOM 4010 C CA . LEU A 1 522 ? -13.195 25.077 -8.354 1.00 53.78 522 LEU A CA 1
ATOM 4011 C C . LEU A 1 522 ? -14.001 25.363 -9.640 1.00 53.78 522 LEU A C 1
ATOM 4013 O O . LEU A 1 522 ? -15.217 25.518 -9.558 1.00 53.78 522 LEU A O 1
ATOM 4017 N N . ALA A 1 523 ? -13.376 25.412 -10.823 1.00 53.88 523 ALA A N 1
ATOM 4018 C CA . ALA A 1 523 ? -14.073 25.513 -12.109 1.00 53.88 523 ALA A CA 1
ATOM 4019 C C . ALA A 1 523 ? -15.035 24.338 -12.395 1.00 53.88 523 ALA A C 1
ATOM 4021 O O . ALA A 1 523 ? -15.939 24.497 -13.213 1.00 53.88 523 ALA A O 1
ATOM 4022 N N . GLY A 1 524 ? -14.881 23.195 -11.710 1.00 50.19 524 GLY A N 1
ATOM 4023 C CA . GLY A 1 524 ? -15.826 22.070 -11.769 1.00 50.19 524 GLY A CA 1
ATOM 4024 C C . GLY A 1 524 ? -17.162 22.303 -11.044 1.00 50.19 524 GLY A C 1
ATOM 4025 O O . GLY A 1 524 ? -18.115 21.561 -11.270 1.00 50.19 524 GLY A O 1
ATOM 4026 N N . LEU A 1 525 ? -17.272 23.338 -10.199 1.00 60.41 525 LEU A N 1
ATOM 4027 C CA . LEU A 1 525 ? -18.549 23.775 -9.625 1.00 60.41 525 LEU A CA 1
ATOM 4028 C C . LEU A 1 525 ? -19.290 24.633 -10.657 1.00 60.41 525 LEU A C 1
ATOM 4030 O O . LEU A 1 525 ? -19.177 25.858 -10.655 1.00 60.41 525 LEU A O 1
ATOM 4034 N N . ASP A 1 526 ? -20.038 23.989 -11.554 1.00 67.00 526 ASP A N 1
ATOM 4035 C CA . ASP A 1 526 ? -20.779 24.669 -12.622 1.00 67.00 526 ASP A CA 1
ATOM 4036 C C . ASP A 1 526 ? -22.190 25.114 -12.203 1.00 67.00 526 ASP A C 1
ATOM 4038 O O . ASP A 1 526 ? -22.700 26.086 -12.760 1.00 67.00 526 ASP A O 1
ATOM 4042 N N . ARG A 1 527 ? -22.815 24.441 -11.225 1.00 73.12 527 ARG A N 1
ATOM 4043 C CA . ARG A 1 527 ? -24.241 24.582 -10.876 1.00 73.12 527 ARG A CA 1
ATOM 4044 C C . ARG A 1 527 ? -24.495 24.878 -9.404 1.00 73.12 527 ARG A C 1
ATOM 4046 O O . ARG A 1 527 ? -23.856 24.344 -8.503 1.00 73.12 527 ARG A O 1
ATOM 4053 N N . VAL A 1 528 ? -25.528 25.682 -9.176 1.00 78.12 528 VAL A N 1
ATOM 4054 C CA . VAL A 1 528 ? -26.121 25.986 -7.874 1.00 78.12 528 VAL A CA 1
ATOM 4055 C C . VAL A 1 528 ? -27.631 25.821 -7.991 1.00 78.12 528 VAL A C 1
ATOM 4057 O O . VAL A 1 528 ? -28.264 26.508 -8.793 1.00 78.12 528 VAL A O 1
ATOM 4060 N N . ILE A 1 529 ? -28.220 24.945 -7.176 1.00 82.38 529 ILE A N 1
ATOM 4061 C CA . ILE A 1 529 ? -29.675 24.868 -7.019 1.00 82.38 529 ILE A CA 1
ATOM 4062 C C . ILE A 1 529 ? -30.036 25.632 -5.747 1.00 82.38 529 ILE A C 1
ATOM 4064 O O . ILE A 1 529 ? -29.565 25.304 -4.654 1.00 82.38 529 ILE A O 1
ATOM 4068 N N . ALA A 1 530 ? -30.859 26.667 -5.897 1.00 79.06 530 ALA A N 1
ATOM 4069 C CA . ALA A 1 530 ? -31.393 27.437 -4.784 1.00 79.06 530 ALA A CA 1
ATOM 4070 C C . ALA A 1 530 ? -32.902 27.218 -4.681 1.00 79.06 530 ALA A C 1
ATOM 4072 O O . ALA A 1 530 ? -33.624 27.283 -5.680 1.00 79.06 530 ALA A O 1
ATOM 4073 N N . VAL A 1 531 ? -33.369 26.980 -3.458 1.00 80.06 531 VAL A N 1
ATOM 4074 C CA . VAL A 1 531 ? -34.791 26.832 -3.147 1.00 80.06 531 VAL A CA 1
ATOM 4075 C C . VAL A 1 531 ? -35.194 27.957 -2.203 1.00 80.06 531 VAL A C 1
ATOM 4077 O O . VAL A 1 531 ? -34.608 28.117 -1.131 1.00 80.06 531 VAL A O 1
ATOM 4080 N N . PHE A 1 532 ? -36.190 28.740 -2.611 1.00 76.62 532 PHE A N 1
ATOM 4081 C CA . PHE A 1 532 ? -36.702 29.892 -1.877 1.00 76.62 532 PHE A CA 1
ATOM 4082 C C . PHE A 1 532 ? -38.168 29.661 -1.507 1.00 76.62 532 PHE A C 1
ATOM 4084 O O . PHE A 1 532 ? -38.990 29.407 -2.382 1.00 76.62 532 PHE A O 1
ATOM 4091 N N . ALA A 1 533 ? -38.527 29.834 -0.236 1.00 70.00 533 ALA A N 1
ATOM 4092 C CA . ALA A 1 533 ? -39.918 30.074 0.146 1.00 70.00 533 ALA A CA 1
ATOM 4093 C C . ALA A 1 533 ? -40.213 31.569 -0.067 1.00 70.00 533 ALA A C 1
ATOM 4095 O O . ALA A 1 533 ? -39.897 32.398 0.789 1.00 70.00 533 ALA A O 1
ATOM 4096 N N . ALA A 1 534 ? -40.696 31.926 -1.258 1.00 62.78 534 ALA A N 1
ATOM 4097 C CA . ALA A 1 534 ? -40.935 33.305 -1.675 1.00 62.78 534 ALA A CA 1
ATOM 4098 C C . ALA A 1 534 ? -42.001 33.373 -2.780 1.00 62.78 534 ALA A C 1
ATOM 4100 O O . ALA A 1 534 ? -42.056 32.520 -3.659 1.00 62.78 534 ALA A O 1
ATOM 4101 N N . GLY A 1 535 ? -42.834 34.410 -2.755 1.00 54.94 535 GLY A N 1
ATOM 4102 C CA . GLY A 1 535 ? -43.890 34.654 -3.737 1.00 54.94 535 GLY A CA 1
ATOM 4103 C C . GLY A 1 535 ? -45.043 35.435 -3.112 1.00 54.94 535 GLY A C 1
ATOM 4104 O O . GLY A 1 535 ? -44.957 35.843 -1.954 1.00 54.94 535 GLY A O 1
ATOM 4105 N N . ASP A 1 536 ? -46.130 35.611 -3.860 1.00 54.91 536 ASP A N 1
ATOM 4106 C CA . ASP A 1 536 ? -47.298 36.390 -3.414 1.00 54.91 536 ASP A CA 1
ATOM 4107 C C . ASP A 1 536 ? -48.126 35.702 -2.307 1.00 54.91 536 ASP A C 1
ATOM 4109 O O . ASP A 1 536 ? -49.072 36.287 -1.782 1.00 54.91 536 ASP A O 1
ATOM 4113 N N . THR A 1 537 ? -47.773 34.467 -1.925 1.00 57.16 537 THR A N 1
ATOM 4114 C CA . THR A 1 537 ? -48.393 33.726 -0.817 1.00 57.16 537 THR A CA 1
ATOM 4115 C C . THR A 1 537 ? -47.341 33.040 0.054 1.00 57.16 537 THR A C 1
ATOM 4117 O O . THR A 1 537 ? -46.284 32.636 -0.431 1.00 57.16 537 THR A O 1
ATOM 4120 N N . GLU A 1 538 ? -47.663 32.812 1.331 1.00 61.38 538 GLU A N 1
ATOM 4121 C CA . GLU A 1 538 ? -46.804 32.096 2.295 1.00 61.38 538 GLU A CA 1
ATOM 4122 C C . GLU A 1 538 ? -46.585 30.605 1.953 1.00 61.38 538 GLU A C 1
ATOM 4124 O O . GLU A 1 538 ? -45.855 29.904 2.646 1.00 61.38 538 GLU A O 1
ATOM 4129 N N . SER A 1 539 ? -47.212 30.101 0.884 1.00 67.94 539 SER A N 1
ATOM 4130 C CA . SER A 1 539 ? -47.098 28.716 0.406 1.00 67.94 539 SER A CA 1
ATOM 4131 C C . SER A 1 539 ? -46.349 28.587 -0.929 1.00 67.94 539 SER A C 1
ATOM 4133 O O . SER A 1 539 ? -46.307 27.492 -1.490 1.00 67.94 539 SER A O 1
ATOM 4135 N N . SER A 1 540 ? -45.768 29.668 -1.460 1.00 75.75 540 SER A N 1
ATOM 4136 C CA . SER A 1 540 ? -45.009 29.652 -2.719 1.00 75.75 540 SER A CA 1
ATOM 4137 C C . SER A 1 540 ? -43.555 29.201 -2.514 1.00 75.75 540 SER A C 1
ATOM 4139 O O . SER A 1 540 ? -42.834 29.748 -1.679 1.00 75.75 540 SER A O 1
ATOM 4141 N N . LEU A 1 541 ? -43.112 28.224 -3.309 1.00 79.19 541 LEU A N 1
ATOM 4142 C CA . LEU A 1 541 ? -41.753 27.686 -3.317 1.00 79.19 541 LEU A CA 1
ATOM 4143 C C . LEU A 1 541 ? -41.145 27.816 -4.720 1.00 79.19 541 LEU A C 1
ATOM 4145 O O . LEU A 1 541 ? -41.603 27.176 -5.664 1.00 79.19 541 LEU A O 1
ATOM 4149 N N . LEU A 1 542 ? -40.096 28.624 -4.842 1.00 82.00 542 LEU A N 1
ATOM 4150 C CA . LEU A 1 542 ? -39.357 28.855 -6.079 1.00 82.00 542 LEU A CA 1
ATOM 4151 C C . LEU A 1 542 ? -38.087 28.006 -6.061 1.00 82.00 542 LEU A C 1
ATOM 4153 O O . LEU A 1 542 ? -37.219 28.196 -5.209 1.00 82.00 542 LEU A O 1
ATOM 4157 N N . ILE A 1 543 ? -37.953 27.096 -7.016 1.00 84.00 543 ILE A N 1
ATOM 4158 C CA . ILE A 1 543 ? -36.707 26.382 -7.295 1.00 84.00 543 ILE A CA 1
ATOM 4159 C C . ILE A 1 543 ? -36.053 27.083 -8.482 1.00 84.00 543 ILE A C 1
ATOM 4161 O O . ILE A 1 543 ? -36.697 27.314 -9.509 1.00 84.00 543 ILE A O 1
ATOM 4165 N N . ARG A 1 544 ? -34.783 27.458 -8.340 1.00 86.88 544 ARG A N 1
ATOM 4166 C CA . ARG A 1 544 ? -33.997 28.122 -9.384 1.00 86.88 544 ARG A CA 1
ATOM 4167 C C . ARG A 1 544 ? -32.672 27.404 -9.561 1.00 86.88 544 ARG A C 1
ATOM 4169 O O . ARG A 1 544 ? -31.968 27.148 -8.582 1.00 86.88 544 ARG A O 1
ATOM 4176 N N . GLN A 1 545 ? -32.326 27.113 -10.811 1.00 84.94 545 GLN A N 1
ATOM 4177 C CA . GLN A 1 545 ? -31.020 26.577 -11.167 1.00 84.94 545 GLN A CA 1
ATOM 4178 C C . GLN A 1 545 ? -30.159 27.680 -11.780 1.00 84.94 545 GLN A C 1
ATOM 4180 O O . GLN A 1 545 ? -30.508 28.279 -12.801 1.00 84.94 545 GLN A O 1
ATOM 4185 N N . TYR A 1 546 ? -29.019 27.932 -11.146 1.00 85.00 546 TYR A N 1
ATOM 4186 C CA . TYR A 1 546 ? -28.024 28.902 -11.577 1.00 85.00 546 TYR A CA 1
ATOM 4187 C C . TYR A 1 546 ? -26.750 28.201 -12.027 1.00 85.00 546 TYR A C 1
ATOM 4189 O O . TYR A 1 546 ? -26.282 27.263 -11.381 1.00 85.00 546 TYR A O 1
ATOM 4197 N N . ARG A 1 547 ? -26.133 28.735 -13.075 1.00 82.25 547 ARG A N 1
ATOM 4198 C CA . ARG A 1 547 ? -24.733 28.510 -13.394 1.00 82.25 547 ARG A CA 1
ATOM 4199 C C . ARG A 1 547 ? -23.862 29.358 -12.471 1.00 82.25 547 ARG A C 1
ATOM 4201 O O . ARG A 1 547 ? -24.091 30.562 -12.327 1.00 82.25 547 ARG A O 1
ATOM 4208 N N . LEU A 1 548 ? -22.843 28.754 -11.874 1.00 79.56 548 LEU A N 1
ATOM 4209 C CA . LEU A 1 548 ? -21.822 29.459 -11.111 1.00 79.56 548 LEU A CA 1
ATOM 4210 C C . LEU A 1 548 ? -20.730 29.976 -12.058 1.00 79.56 548 LEU A C 1
ATOM 4212 O O . LEU A 1 548 ? -20.135 29.234 -12.837 1.00 79.56 548 LEU A O 1
ATOM 4216 N N . ARG A 1 549 ? -20.442 31.275 -11.979 1.00 75.69 549 ARG A N 1
ATOM 4217 C CA . ARG A 1 549 ? -19.302 31.921 -12.636 1.00 75.69 549 ARG A CA 1
ATOM 4218 C C . ARG A 1 549 ? -18.382 32.520 -11.586 1.00 75.69 549 ARG A C 1
ATOM 4220 O O . ARG A 1 549 ? -18.699 33.540 -10.974 1.00 75.69 549 ARG A O 1
ATOM 4227 N N . LEU A 1 550 ? -17.219 31.906 -11.407 1.00 76.38 550 LEU A N 1
ATOM 4228 C CA . LEU A 1 550 ? -16.159 32.423 -10.550 1.00 76.38 550 LEU A CA 1
ATOM 4229 C C . LEU A 1 550 ? -15.430 33.565 -11.275 1.00 76.38 550 LEU A C 1
ATOM 4231 O O . LEU A 1 550 ? -14.696 33.348 -12.234 1.00 76.38 550 LEU A O 1
ATOM 4235 N N . LYS A 1 551 ? -15.668 34.805 -10.839 1.00 76.56 551 LYS A N 1
ATOM 4236 C CA . LYS A 1 551 ? -14.988 36.009 -11.341 1.00 76.56 551 LYS A CA 1
ATOM 4237 C C . LYS A 1 551 ? -13.805 36.363 -10.435 1.00 76.56 551 LYS A C 1
ATOM 4239 O O . LYS A 1 551 ? -13.796 36.007 -9.256 1.00 76.56 551 LYS A O 1
ATOM 4244 N N . LYS A 1 552 ? -12.826 37.115 -10.955 1.00 73.38 552 LYS A N 1
ATOM 4245 C CA . LYS A 1 552 ? -11.694 37.637 -10.165 1.00 73.38 552 LYS A CA 1
ATOM 4246 C C . LYS A 1 552 ? -12.223 38.378 -8.926 1.00 73.38 552 LYS A C 1
ATOM 4248 O O . LYS A 1 552 ? -13.037 39.295 -9.047 1.00 73.38 552 LYS A O 1
ATOM 4253 N N . GLY A 1 553 ? -11.825 37.915 -7.743 1.00 69.75 553 GLY A N 1
ATOM 4254 C CA . GLY A 1 553 ? -12.257 38.473 -6.463 1.00 69.75 553 GLY A CA 1
ATOM 4255 C C . GLY A 1 553 ? -11.442 39.693 -6.036 1.00 69.75 553 GLY A C 1
ATOM 4256 O O . GLY A 1 553 ? -10.460 40.060 -6.677 1.00 69.75 553 GLY A O 1
ATOM 4257 N N . ALA A 1 554 ? -11.837 40.304 -4.916 1.00 66.94 554 ALA A N 1
ATOM 4258 C CA . ALA A 1 554 ? -11.094 41.411 -4.305 1.00 66.94 554 ALA A CA 1
ATOM 4259 C C . ALA A 1 554 ? -9.785 40.963 -3.619 1.00 66.94 554 ALA A C 1
ATOM 4261 O O . ALA A 1 554 ? -8.960 41.801 -3.269 1.00 66.94 554 ALA A O 1
ATOM 4262 N N . SER A 1 555 ? -9.585 39.654 -3.429 1.00 57.72 555 SER A N 1
ATOM 4263 C CA . SER A 1 555 ? -8.315 39.063 -3.005 1.00 57.72 555 SER A CA 1
ATOM 4264 C C . SER A 1 555 ? -7.938 37.898 -3.933 1.00 57.72 555 SER A C 1
ATOM 4266 O O . SER A 1 555 ? -8.834 37.262 -4.495 1.00 57.72 555 SER A O 1
ATOM 4268 N N . PRO A 1 556 ? -6.640 37.560 -4.077 1.00 55.41 556 PRO A N 1
ATOM 4269 C CA . PRO A 1 556 ? -6.211 36.443 -4.925 1.00 55.41 556 PRO A CA 1
ATOM 4270 C C . PRO A 1 556 ? -6.710 35.068 -4.456 1.00 55.41 556 PRO A C 1
ATOM 4272 O O . PRO A 1 556 ? -6.732 34.131 -5.243 1.00 55.41 556 PRO A O 1
ATOM 4275 N N . LYS A 1 557 ? -7.089 34.939 -3.176 1.00 51.19 557 LYS A N 1
ATOM 4276 C CA . LYS A 1 557 ? -7.422 33.656 -2.533 1.00 51.19 557 LYS A CA 1
ATOM 4277 C C . LYS A 1 557 ? -8.916 33.316 -2.530 1.00 51.19 557 LYS A C 1
ATOM 4279 O O . LYS A 1 557 ? -9.265 32.199 -2.172 1.00 51.19 557 LYS A O 1
ATOM 4284 N N . VAL A 1 558 ? -9.800 34.258 -2.873 1.00 62.81 558 VAL A N 1
ATOM 4285 C CA . VAL A 1 558 ? -11.257 34.038 -2.855 1.00 62.81 558 VAL A CA 1
ATOM 4286 C C . VAL A 1 558 ? -11.881 34.622 -4.127 1.00 62.81 558 VAL A C 1
ATOM 4288 O O . VAL A 1 558 ? -12.031 35.845 -4.214 1.00 62.81 558 VAL A O 1
ATOM 4291 N N . PRO A 1 559 ? -12.258 33.795 -5.122 1.00 71.62 559 PRO A N 1
ATOM 4292 C CA . PRO A 1 559 ? -12.964 34.281 -6.300 1.00 71.62 559 PRO A CA 1
ATOM 4293 C C . PRO A 1 559 ? -14.357 34.801 -5.927 1.00 71.62 559 PRO A C 1
ATOM 4295 O O . PRO A 1 559 ? -15.023 34.296 -5.023 1.00 71.62 559 PRO A O 1
ATOM 4298 N N . ARG A 1 560 ? -14.835 35.812 -6.655 1.00 78.19 560 ARG A N 1
ATOM 4299 C CA . ARG A 1 560 ? -16.204 36.310 -6.512 1.00 78.19 560 ARG A CA 1
ATOM 4300 C C . ARG A 1 560 ? -17.151 35.383 -7.269 1.00 78.19 560 ARG A C 1
ATOM 4302 O O . ARG A 1 560 ? -17.207 35.430 -8.496 1.00 78.19 560 ARG A O 1
ATOM 4309 N N . ALA A 1 561 ? -17.943 34.611 -6.534 1.00 78.19 561 ALA A N 1
ATOM 4310 C CA . ALA A 1 561 ? -19.090 33.903 -7.087 1.00 78.19 561 ALA A CA 1
ATOM 4311 C C . ALA A 1 561 ? -20.094 34.893 -7.711 1.00 78.19 561 ALA A C 1
ATOM 4313 O O . ALA A 1 561 ? -20.548 35.840 -7.062 1.00 78.19 561 ALA A O 1
ATOM 4314 N N . ALA A 1 562 ? -20.438 34.671 -8.976 1.00 80.62 562 ALA A N 1
ATOM 4315 C CA . ALA A 1 562 ? -21.584 35.261 -9.652 1.00 80.62 562 ALA A CA 1
ATOM 4316 C C . ALA A 1 562 ? -22.512 34.129 -10.107 1.00 80.62 562 ALA A C 1
ATOM 4318 O O . ALA A 1 562 ? -22.033 33.094 -10.563 1.00 80.62 562 ALA A O 1
ATOM 4319 N N . LEU A 1 563 ? -23.821 34.327 -9.977 1.00 84.31 563 LEU A N 1
ATOM 4320 C CA . LEU A 1 563 ? -24.840 33.371 -10.405 1.00 84.31 563 LEU A CA 1
ATOM 4321 C C . LEU A 1 563 ? -25.521 33.895 -11.672 1.00 84.31 563 LEU A C 1
ATOM 4323 O O . LEU A 1 563 ? -25.821 35.085 -11.762 1.00 84.31 563 LEU A O 1
ATOM 4327 N N . GLU A 1 564 ? -25.748 33.012 -12.636 1.00 84.25 564 GLU A N 1
ATOM 4328 C CA . GLU A 1 564 ? -26.435 33.281 -13.903 1.00 84.25 564 GLU A CA 1
ATOM 4329 C C . GLU A 1 564 ? -27.539 32.234 -14.058 1.00 84.25 564 GLU A C 1
ATOM 4331 O O . GLU A 1 564 ? -27.254 31.043 -13.995 1.00 84.25 564 GLU A O 1
ATOM 4336 N N . GLU A 1 565 ? -28.807 32.634 -14.162 1.00 80.50 565 GLU A N 1
ATOM 4337 C CA . GLU A 1 565 ? -29.912 31.666 -14.203 1.00 80.50 565 GLU A CA 1
ATOM 4338 C C . GLU A 1 565 ? -29.857 30.847 -15.500 1.00 80.50 565 GLU A C 1
ATOM 4340 O O . GLU A 1 565 ? -29.733 31.408 -16.586 1.00 80.50 565 GLU A O 1
ATOM 4345 N N . MET A 1 566 ? -29.907 29.518 -15.375 1.00 82.50 566 MET A N 1
ATOM 4346 C CA . MET A 1 566 ? -29.798 28.581 -16.504 1.00 82.50 566 MET A CA 1
ATOM 4347 C C . MET A 1 566 ? -31.033 27.688 -16.671 1.00 82.50 566 MET A C 1
ATOM 4349 O O . MET A 1 566 ? -31.248 27.144 -17.751 1.00 82.50 566 MET A O 1
ATOM 4353 N N . GLY A 1 567 ? -31.847 27.559 -15.619 1.00 78.62 567 GLY A N 1
ATOM 4354 C CA . GLY A 1 567 ? -33.031 26.705 -15.596 1.00 78.62 567 GLY A CA 1
ATOM 4355 C C . GLY A 1 567 ? -32.726 25.192 -15.612 1.00 78.62 567 GLY A C 1
ATOM 4356 O O . GLY A 1 567 ? -31.560 24.798 -15.695 1.00 78.62 567 GLY A O 1
ATOM 4357 N N . PRO A 1 568 ? -33.767 24.337 -15.534 1.00 77.62 568 PRO A N 1
ATOM 4358 C CA . PRO A 1 568 ? -35.176 24.698 -15.369 1.00 77.62 568 PRO A CA 1
ATOM 4359 C C . PRO A 1 568 ? -35.465 25.375 -14.020 1.00 77.62 568 PRO A C 1
ATOM 4361 O O . PRO A 1 568 ? -34.841 25.086 -13.000 1.00 77.62 568 PRO A O 1
ATOM 4364 N N . SER A 1 569 ? -36.435 26.285 -14.036 1.00 83.69 569 SER A N 1
ATOM 4365 C CA . SER A 1 569 ? -36.935 26.997 -12.859 1.00 83.69 569 SER A CA 1
ATOM 4366 C C . SER A 1 569 ? -38.372 26.544 -12.600 1.00 83.69 569 SER A C 1
ATOM 4368 O O . SER A 1 569 ? -39.169 26.473 -13.533 1.00 83.69 569 SER A O 1
ATOM 4370 N N . ILE A 1 570 ? -38.689 26.184 -11.354 1.00 85.75 570 ILE A N 1
ATOM 4371 C CA . ILE A 1 570 ? -39.989 25.612 -10.970 1.00 85.75 570 ILE A CA 1
ATOM 4372 C C . ILE A 1 570 ? -40.637 26.517 -9.929 1.00 85.75 570 ILE A C 1
ATOM 4374 O O . ILE A 1 570 ? -40.021 26.817 -8.907 1.00 85.75 570 ILE A O 1
ATOM 4378 N N . ASP A 1 571 ? -41.893 26.884 -10.167 1.00 85.38 571 ASP A N 1
ATOM 4379 C CA . ASP A 1 571 ? -42.729 27.609 -9.213 1.00 85.38 571 ASP A CA 1
ATOM 4380 C C . ASP A 1 571 ? -43.789 26.643 -8.684 1.00 85.38 571 ASP A C 1
ATOM 4382 O O . ASP A 1 571 ? -44.716 26.249 -9.391 1.00 85.38 571 ASP A O 1
ATOM 4386 N N . ALA A 1 572 ? -43.611 26.204 -7.441 1.00 79.75 572 ALA A N 1
ATOM 4387 C CA . ALA A 1 572 ? -44.482 25.252 -6.769 1.00 79.75 572 ALA A CA 1
ATOM 4388 C C . ALA A 1 572 ? -45.324 25.945 -5.689 1.00 79.75 572 ALA A C 1
ATOM 4390 O O . ALA A 1 572 ? -44.911 26.934 -5.082 1.00 79.75 572 ALA A O 1
ATOM 4391 N N . THR A 1 573 ? -46.503 25.391 -5.399 1.00 81.38 573 THR A N 1
ATOM 4392 C CA . THR A 1 573 ? -47.351 25.837 -4.284 1.00 81.38 573 THR A CA 1
ATOM 4393 C C . THR A 1 573 ? -47.588 24.684 -3.318 1.00 81.38 573 THR A C 1
ATOM 4395 O O . THR A 1 573 ? -48.093 23.626 -3.701 1.00 81.38 573 THR A O 1
ATOM 4398 N N . ILE A 1 574 ? -47.249 24.895 -2.050 1.00 76.75 574 ILE A N 1
ATOM 4399 C CA . ILE A 1 574 ? -47.416 23.927 -0.968 1.00 76.75 574 ILE A CA 1
ATOM 4400 C C . ILE A 1 574 ? -48.909 23.824 -0.621 1.00 76.75 574 ILE A C 1
ATOM 4402 O O . ILE A 1 574 ? -49.451 24.628 0.130 1.00 76.75 574 ILE A O 1
ATOM 4406 N N . ARG A 1 575 ? -49.599 22.819 -1.178 1.00 78.94 575 ARG A N 1
ATOM 4407 C CA . ARG A 1 575 ? -51.049 22.611 -0.964 1.00 78.94 575 ARG A CA 1
ATOM 4408 C C . ARG A 1 575 ? -51.410 21.988 0.387 1.00 78.94 575 ARG A C 1
ATOM 4410 O O . ARG A 1 575 ? -52.559 22.076 0.808 1.00 78.94 575 ARG A O 1
ATOM 4417 N N . ARG A 1 576 ? -50.468 21.297 1.031 1.00 75.94 576 ARG A N 1
ATOM 4418 C CA . ARG A 1 576 ? -50.637 20.662 2.345 1.00 75.94 576 ARG A CA 1
ATOM 4419 C C . ARG A 1 576 ? -49.372 20.896 3.156 1.00 75.94 576 ARG A C 1
ATOM 4421 O O . ARG A 1 576 ? -48.284 20.581 2.686 1.00 75.94 576 ARG A O 1
ATOM 4428 N N . TRP A 1 577 ? -49.530 21.421 4.361 1.00 75.12 577 TRP A N 1
ATOM 4429 C CA . TRP A 1 577 ? -48.452 21.646 5.317 1.00 75.12 577 TRP A CA 1
ATOM 4430 C C . TRP A 1 577 ? -48.975 21.425 6.739 1.00 75.12 577 TRP A C 1
ATOM 4432 O O . TRP A 1 577 ? -50.183 21.352 6.969 1.00 75.12 577 TRP A O 1
ATOM 4442 N N . ARG A 1 578 ? -48.055 21.294 7.694 1.00 76.62 578 ARG A N 1
ATOM 4443 C CA . ARG A 1 578 ? -48.336 21.227 9.131 1.00 76.62 578 ARG A CA 1
ATOM 4444 C C . ARG A 1 578 ? -47.452 22.262 9.813 1.00 76.62 578 ARG A C 1
ATOM 4446 O O . ARG A 1 578 ? -46.278 22.360 9.465 1.00 76.62 578 ARG A O 1
ATOM 4453 N N . ALA A 1 579 ? -48.006 23.030 10.749 1.00 72.81 579 ALA A N 1
ATOM 4454 C CA . ALA A 1 579 ? -47.220 23.978 11.534 1.00 72.81 579 ALA A CA 1
ATOM 4455 C C . ALA A 1 579 ? -46.073 23.250 12.256 1.00 72.81 579 ALA A C 1
ATOM 4457 O O . ALA A 1 579 ? -46.266 22.149 12.783 1.00 72.81 579 ALA A O 1
ATOM 4458 N N . ALA A 1 580 ? -44.887 23.858 12.261 1.00 74.25 580 ALA A N 1
ATOM 4459 C CA . ALA A 1 580 ? -43.759 23.357 13.033 1.00 74.25 580 ALA A CA 1
ATOM 4460 C C . ALA A 1 580 ? -44.053 23.464 14.541 1.00 74.25 580 ALA A C 1
ATOM 4462 O O . ALA A 1 580 ? -44.834 24.311 14.974 1.00 74.25 580 ALA A O 1
ATOM 4463 N N . GLY A 1 581 ? -43.419 22.611 15.349 1.00 83.50 581 GLY A N 1
ATOM 4464 C CA . GLY A 1 581 ? -43.434 22.792 16.802 1.00 83.50 581 GLY A CA 1
ATOM 4465 C C . GLY A 1 581 ? -42.699 24.085 17.199 1.00 83.50 581 GLY A C 1
ATOM 4466 O O . GLY A 1 581 ? -41.753 24.459 16.496 1.00 83.50 581 GLY A O 1
ATOM 4467 N N . PRO A 1 582 ? -43.064 24.745 18.318 1.00 75.56 582 PRO A N 1
ATOM 4468 C CA . PRO A 1 582 ? -42.487 26.038 18.709 1.00 75.56 582 PRO A CA 1
ATOM 4469 C C . PRO A 1 582 ? -40.954 26.041 18.789 1.00 75.56 582 PRO A C 1
ATOM 4471 O O . PRO A 1 582 ? -40.309 27.026 18.432 1.00 75.56 582 PRO A O 1
ATOM 4474 N N . ASP A 1 583 ? -40.359 24.925 19.212 1.00 73.56 583 ASP A N 1
ATOM 4475 C CA . ASP A 1 583 ? -38.906 24.774 19.332 1.00 73.56 583 ASP A CA 1
ATOM 4476 C C . ASP A 1 583 ? -38.209 24.729 17.964 1.00 73.56 583 ASP A C 1
ATOM 4478 O O . ASP A 1 583 ? -37.171 25.365 17.773 1.00 73.56 583 ASP A O 1
ATOM 4482 N N . VAL A 1 584 ? -38.822 24.053 16.987 1.00 68.94 584 VAL A N 1
ATOM 4483 C CA . VAL A 1 584 ? -38.320 23.939 15.607 1.00 68.94 584 VAL A CA 1
ATOM 4484 C C . VAL A 1 584 ? -38.430 25.280 14.881 1.00 68.94 584 VAL A C 1
ATOM 4486 O O . VAL A 1 584 ? -37.500 25.684 14.185 1.00 68.94 584 VAL A O 1
ATOM 4489 N N . GLU A 1 585 ? -39.530 26.012 15.076 1.00 67.19 585 GLU A N 1
ATOM 4490 C CA . GLU A 1 585 ? -39.691 27.367 14.533 1.00 67.19 585 GLU A CA 1
ATOM 4491 C C . GLU A 1 585 ? -38.648 28.333 15.125 1.00 67.19 585 GLU A C 1
ATOM 4493 O O . GLU A 1 585 ? -37.973 29.071 14.400 1.00 67.19 585 GLU A O 1
ATOM 4498 N N . LYS A 1 586 ? -38.446 28.278 16.446 1.00 72.94 586 LYS A N 1
ATOM 4499 C CA . LYS A 1 586 ? -37.443 29.076 17.163 1.00 72.94 586 LYS A CA 1
ATOM 4500 C C . LYS A 1 586 ? -36.010 28.757 16.725 1.00 72.94 586 LYS A C 1
ATOM 4502 O O . LYS A 1 586 ? -35.188 29.675 16.654 1.00 72.94 586 LYS A O 1
ATOM 4507 N N . GLU A 1 587 ? -35.696 27.498 16.414 1.00 67.50 587 GLU A N 1
ATOM 4508 C CA . GLU A 1 587 ? -34.396 27.119 15.852 1.00 67.50 587 GLU A CA 1
ATOM 4509 C C . GLU A 1 587 ? -34.236 27.603 14.402 1.00 67.50 587 GLU A C 1
ATOM 4511 O O . GLU A 1 587 ? -33.217 28.215 14.076 1.00 67.50 587 GLU A O 1
ATOM 4516 N N . ALA A 1 588 ? -35.247 27.419 13.548 1.00 57.38 588 ALA A N 1
ATOM 4517 C CA . ALA A 1 588 ? -35.214 27.850 12.147 1.00 57.38 588 ALA A CA 1
ATOM 4518 C C . ALA A 1 588 ? -35.050 29.376 11.984 1.00 57.38 588 ALA A C 1
ATOM 4520 O O . ALA A 1 588 ? -34.440 29.847 11.023 1.00 57.38 588 ALA A O 1
ATOM 4521 N N . LEU A 1 589 ? -35.544 30.166 12.945 1.00 68.94 589 LEU A N 1
ATOM 4522 C CA . LEU A 1 589 ? -35.417 31.629 12.967 1.00 68.94 589 LEU A CA 1
ATOM 4523 C C . LEU A 1 589 ? -34.085 32.143 13.565 1.00 68.94 589 LEU A C 1
ATOM 4525 O O . LEU A 1 589 ? -33.854 33.359 13.613 1.00 68.94 589 LEU A O 1
ATOM 4529 N N . LYS A 1 590 ? -33.186 31.254 14.009 1.00 66.12 590 LYS A N 1
ATOM 4530 C CA . LYS A 1 590 ? -31.923 31.598 14.683 1.00 66.12 590 LYS A CA 1
ATOM 4531 C C . LYS A 1 590 ? -30.887 32.160 13.698 1.00 66.12 590 LYS A C 1
ATOM 4533 O O . LYS A 1 590 ? -30.214 31.433 12.973 1.00 66.12 590 LYS A O 1
ATOM 4538 N N . ARG A 1 591 ? -30.721 33.488 13.687 1.00 51.75 591 ARG A N 1
ATOM 4539 C CA . ARG A 1 591 ? -29.769 34.182 12.797 1.00 51.75 591 ARG A CA 1
ATOM 4540 C C . ARG A 1 591 ? -28.303 33.928 13.199 1.00 51.75 591 ARG A C 1
ATOM 4542 O O . ARG A 1 591 ? -27.946 34.243 14.337 1.00 51.75 591 ARG A O 1
ATOM 4549 N N . PRO A 1 592 ? -27.422 33.469 12.288 1.00 46.09 592 PRO A N 1
ATOM 4550 C CA . PRO A 1 592 ? -25.988 33.394 12.557 1.00 46.09 592 PRO A CA 1
ATOM 4551 C C . PRO A 1 592 ? -25.359 34.797 12.614 1.00 46.09 592 PRO A C 1
ATOM 4553 O O . PRO A 1 592 ? -25.627 35.649 11.764 1.00 46.09 592 PRO A O 1
ATOM 4556 N N . GLN A 1 593 ? -24.486 35.045 13.596 1.00 49.81 593 GLN A N 1
ATOM 4557 C CA . GLN A 1 593 ? -23.675 36.267 13.636 1.00 49.81 593 GLN A CA 1
ATOM 4558 C C . GLN A 1 593 ? -2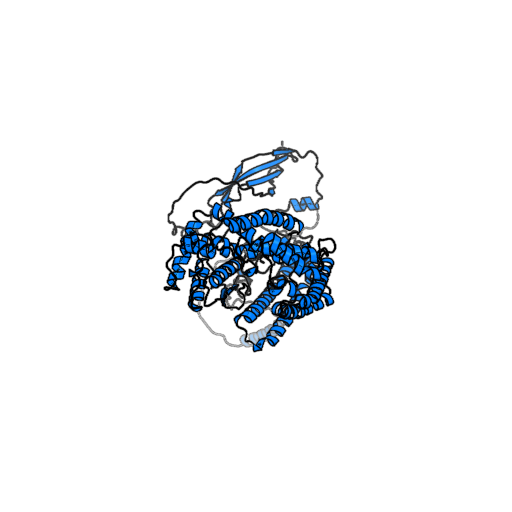2.502 36.142 12.654 1.00 49.81 593 GLN A C 1
ATOM 4560 O O . GLN A 1 593 ? -21.507 35.481 12.936 1.00 49.81 593 GLN A O 1
ATOM 4565 N N . LEU A 1 594 ? -22.613 36.804 11.501 1.00 46.19 594 LEU A N 1
ATOM 4566 C CA . LEU A 1 594 ? -21.636 36.742 10.402 1.00 46.19 594 LEU A CA 1
ATOM 4567 C C . LEU A 1 594 ? -20.352 37.569 10.626 1.00 46.19 594 LEU A C 1
ATOM 4569 O O . LEU A 1 594 ? -19.562 37.745 9.701 1.00 46.19 594 LEU A O 1
ATOM 4573 N N . THR A 1 595 ? -20.108 38.076 11.837 1.00 44.19 595 THR A N 1
ATOM 4574 C CA . THR A 1 595 ? -18.887 38.820 12.178 1.00 44.19 595 THR A CA 1
ATOM 4575 C C . THR A 1 595 ? -18.274 38.323 13.487 1.00 44.19 595 THR A C 1
ATOM 4577 O O . THR A 1 595 ? -18.793 38.563 14.577 1.00 44.19 595 THR A O 1
ATOM 4580 N N . LYS A 1 596 ? -17.097 37.682 13.403 1.00 47.81 596 LYS A N 1
ATOM 4581 C CA . LYS A 1 596 ? -16.232 37.490 14.578 1.00 47.81 596 LYS A CA 1
ATOM 4582 C C . LYS A 1 596 ? -15.864 38.871 15.132 1.00 47.81 596 LYS A C 1
ATOM 4584 O O . LYS A 1 596 ? -15.238 39.669 14.433 1.00 47.81 596 LYS A O 1
ATOM 4589 N N . LYS A 1 597 ? -16.213 39.153 16.393 1.00 44.41 597 LYS A N 1
ATOM 4590 C CA . LYS A 1 597 ? -15.651 40.307 17.113 1.00 44.41 597 LYS A CA 1
ATOM 4591 C C . LYS A 1 597 ? -14.128 40.164 17.134 1.00 44.41 597 LYS A C 1
ATOM 4593 O O . LYS A 1 597 ? -13.608 39.129 17.537 1.00 44.41 597 LYS A O 1
ATOM 4598 N N . LYS A 1 598 ? -13.417 41.213 16.718 1.00 49.88 598 LYS A N 1
ATOM 4599 C CA . LYS A 1 598 ? -11.955 41.272 16.803 1.00 49.88 598 LYS A CA 1
ATOM 4600 C C . LYS A 1 598 ? -11.558 41.345 18.282 1.00 49.88 598 LYS A C 1
ATOM 4602 O O . LYS A 1 598 ? -11.779 42.379 18.913 1.00 49.88 598 LYS A O 1
ATOM 4607 N N . GLU A 1 599 ? -11.011 40.260 18.829 1.00 57.91 599 GLU A N 1
ATOM 4608 C CA . GLU A 1 599 ? -10.448 40.229 20.186 1.00 57.91 599 GLU A CA 1
ATOM 4609 C C . GLU A 1 599 ? -9.295 41.248 20.254 1.00 57.91 599 GLU A C 1
ATOM 4611 O O . GLU A 1 599 ? -8.231 41.051 19.667 1.00 57.91 599 GLU A O 1
ATOM 4616 N N . LYS A 1 600 ? -9.520 42.400 20.903 1.00 49.31 600 LYS A N 1
ATOM 4617 C CA . LYS A 1 600 ? -8.459 43.397 21.097 1.00 49.31 600 LYS A CA 1
ATOM 4618 C C . LYS A 1 600 ? -7.455 42.875 22.121 1.00 49.31 600 LYS A C 1
ATOM 4620 O O . LYS A 1 600 ? -7.836 42.360 23.165 1.00 49.31 600 LYS A O 1
ATOM 4625 N N . ASN A 1 601 ? -6.181 43.099 21.821 1.00 55.19 601 ASN A N 1
ATOM 4626 C CA . ASN A 1 601 ? -5.031 42.784 22.664 1.00 55.19 601 ASN A CA 1
ATOM 4627 C C . ASN A 1 601 ? -4.782 41.289 22.941 1.00 55.19 601 ASN A C 1
ATOM 4629 O O . ASN A 1 601 ? -4.037 40.982 23.865 1.00 55.19 601 ASN A O 1
ATOM 4633 N N . VAL A 1 602 ? -5.339 40.368 22.151 1.00 56.19 602 VAL A N 1
ATOM 4634 C CA . VAL A 1 602 ? -4.966 38.945 22.197 1.00 56.19 602 VAL A CA 1
ATOM 4635 C C . VAL A 1 602 ? -4.132 38.618 20.961 1.00 56.19 602 VAL A C 1
ATOM 4637 O O . VAL A 1 602 ? -4.554 38.899 19.839 1.00 56.19 602 VAL A O 1
ATOM 4640 N N . GLY A 1 603 ? -2.944 38.055 21.171 1.00 61.03 603 GLY A N 1
ATOM 4641 C CA . GLY A 1 603 ? -2.108 37.451 20.134 1.00 61.03 603 GLY A CA 1
ATOM 4642 C C . GLY A 1 603 ? -1.964 35.947 20.369 1.00 61.03 603 GLY A C 1
ATOM 4643 O O . GLY A 1 603 ? -2.179 35.468 21.481 1.00 61.03 603 GLY A O 1
ATOM 4644 N N . SER A 1 604 ? -1.611 35.204 19.324 1.00 45.69 604 SER A N 1
ATOM 4645 C CA . SER A 1 604 ? -1.242 33.789 19.418 1.00 45.69 604 SER A CA 1
ATOM 4646 C C . SER A 1 604 ? 0.270 33.650 19.303 1.00 45.69 604 SER A C 1
ATOM 4648 O O . SER A 1 604 ? 0.837 34.061 18.291 1.00 45.69 604 SER A O 1
ATOM 4650 N N . ASP A 1 605 ? 0.891 33.061 20.317 1.00 58.22 605 ASP A N 1
ATOM 4651 C CA . ASP A 1 605 ? 2.290 32.641 20.301 1.00 58.22 605 ASP A CA 1
ATOM 4652 C C . ASP A 1 605 ? 2.352 31.114 20.125 1.00 58.22 605 ASP A C 1
ATOM 4654 O O . ASP A 1 605 ? 1.536 30.393 20.707 1.00 58.22 605 ASP A O 1
ATOM 4658 N N . SER A 1 606 ? 3.276 30.616 19.300 1.00 39.62 606 SER A N 1
ATOM 4659 C CA . SER A 1 606 ? 3.361 29.191 18.950 1.00 39.62 606 SER A CA 1
ATOM 4660 C C . SER A 1 606 ? 3.903 28.295 20.068 1.00 39.62 606 SER A C 1
ATOM 4662 O O . SER A 1 606 ? 3.741 27.083 19.971 1.00 39.62 606 SER A O 1
ATOM 4664 N N . LEU A 1 607 ? 4.511 28.860 21.118 1.00 38.56 607 LEU A N 1
ATOM 4665 C CA . LEU A 1 607 ? 4.964 28.125 22.304 1.00 38.56 607 LEU A CA 1
ATOM 4666 C C . LEU A 1 607 ? 4.025 28.311 23.509 1.00 38.56 607 LEU A C 1
ATOM 4668 O O . LEU A 1 607 ? 3.861 27.386 24.298 1.00 38.56 607 LEU A O 1
ATOM 4672 N N . ALA A 1 608 ? 3.423 29.497 23.666 1.00 45.47 608 ALA A N 1
ATOM 4673 C CA . ALA A 1 608 ? 2.676 29.873 24.878 1.00 45.47 608 ALA A CA 1
ATOM 4674 C C . ALA A 1 608 ? 1.140 29.973 24.719 1.00 45.47 608 ALA A C 1
ATOM 4676 O O . ALA A 1 608 ? 0.433 30.216 25.700 1.00 45.47 608 ALA A O 1
ATOM 4677 N N . GLY A 1 609 ? 0.590 29.802 23.512 1.00 57.62 609 GLY A N 1
ATOM 4678 C CA . GLY A 1 609 ? -0.857 29.837 23.265 1.00 57.62 609 GLY A CA 1
ATOM 4679 C C . GLY A 1 609 ? -1.447 31.254 23.166 1.00 57.62 609 GLY A C 1
ATOM 4680 O O . GLY A 1 609 ? -0.852 32.154 22.570 1.00 57.62 609 GLY A O 1
ATOM 4681 N N . LYS A 1 610 ? -2.668 31.466 23.690 1.00 54.38 610 LYS A N 1
ATOM 4682 C CA . LYS A 1 610 ? -3.338 32.786 23.671 1.00 54.38 610 LYS A CA 1
ATOM 4683 C C . LYS A 1 610 ? -2.699 33.734 24.697 1.00 54.38 610 LYS A C 1
ATOM 4685 O O . LYS A 1 610 ? -2.965 33.624 25.891 1.00 54.38 610 LYS A O 1
ATOM 4690 N N . VAL A 1 611 ? -1.954 34.734 24.227 1.00 57.22 611 VAL A N 1
ATOM 4691 C CA . VAL A 1 611 ? -1.306 35.752 25.070 1.00 57.22 611 VAL A CA 1
ATOM 4692 C C . VAL A 1 611 ? -2.086 37.070 25.025 1.00 57.22 611 VAL A C 1
ATOM 4694 O O . VAL A 1 611 ? -2.203 37.715 23.981 1.00 57.22 611 VAL A O 1
ATOM 4697 N N . GLY A 1 612 ? -2.610 37.498 26.177 1.00 60.94 612 GLY A N 1
ATOM 4698 C CA . GLY A 1 612 ? -3.305 38.779 26.340 1.00 60.94 612 GLY A CA 1
ATOM 4699 C C . GLY A 1 612 ? -2.371 39.912 26.784 1.00 60.94 612 GLY A C 1
ATOM 4700 O O . GLY A 1 612 ? -1.825 39.871 27.883 1.00 60.94 612 GLY A O 1
ATOM 4701 N N . ARG A 1 613 ? -2.228 40.973 25.980 1.00 57.88 613 ARG A N 1
ATOM 4702 C CA . ARG A 1 613 ? -1.537 42.215 26.375 1.00 57.88 613 ARG A CA 1
ATOM 4703 C C . ARG A 1 613 ? -2.479 43.148 27.139 1.00 57.88 613 ARG A C 1
ATOM 4705 O O . ARG A 1 613 ? -3.271 43.884 26.552 1.00 57.88 613 ARG A O 1
ATOM 4712 N N . ILE A 1 614 ? -2.360 43.187 28.461 1.00 61.03 614 ILE A N 1
ATOM 4713 C CA . ILE A 1 614 ? -3.021 44.226 29.260 1.00 61.03 614 ILE A CA 1
ATOM 4714 C C . ILE A 1 614 ? -2.274 45.549 29.039 1.00 61.03 614 ILE A C 1
ATOM 4716 O O . ILE A 1 614 ? -1.076 45.644 29.298 1.00 61.03 614 ILE A O 1
ATOM 4720 N N . TYR A 1 615 ? -2.973 46.582 28.559 1.00 54.00 615 TYR A N 1
ATOM 4721 C CA . TYR A 1 615 ? -2.415 47.934 28.513 1.00 54.00 615 TYR A CA 1
ATOM 4722 C C . TYR A 1 615 ? -2.322 48.472 29.941 1.00 54.00 615 TYR A C 1
ATOM 4724 O O . TYR A 1 615 ? -3.341 48.785 30.559 1.00 54.00 615 TYR A O 1
ATOM 4732 N N . MET A 1 616 ? -1.102 48.569 30.462 1.00 54.22 616 MET A N 1
ATOM 4733 C CA . MET A 1 616 ? -0.843 49.146 31.773 1.00 54.22 616 MET A CA 1
ATOM 4734 C C . MET A 1 616 ? -0.515 50.637 31.590 1.00 54.22 616 MET A C 1
ATOM 4736 O O . MET A 1 616 ? 0.528 50.952 31.012 1.00 54.22 616 MET A O 1
ATOM 4740 N N . PRO A 1 617 ? -1.389 51.574 32.014 1.00 61.53 617 PRO A N 1
ATOM 4741 C CA . PRO A 1 617 ? -1.092 53.000 31.916 1.00 61.53 617 PRO A CA 1
ATOM 4742 C C . PRO A 1 617 ? 0.143 53.342 32.757 1.00 61.53 617 PRO A C 1
ATOM 4744 O O . PRO A 1 617 ? 0.422 52.673 33.753 1.00 61.53 617 PRO A O 1
ATOM 4747 N N . LYS A 1 618 ? 0.875 54.393 32.359 1.00 55.53 618 LYS A N 1
ATOM 4748 C CA . LYS A 1 618 ? 2.119 54.831 33.012 1.00 55.53 618 LYS A CA 1
ATOM 4749 C C . LYS A 1 618 ? 1.890 55.001 34.519 1.00 55.53 618 LYS A C 1
ATOM 4751 O O . LYS A 1 618 ? 1.183 55.915 34.935 1.00 55.53 618 LYS A O 1
ATOM 4756 N N . GLN A 1 619 ? 2.465 54.108 35.324 1.00 58.56 619 GLN A N 1
ATOM 4757 C CA . GLN A 1 619 ? 2.262 54.117 36.769 1.00 58.56 619 GLN A CA 1
ATOM 4758 C C . GLN A 1 619 ? 3.163 55.164 37.420 1.00 58.56 619 GLN A C 1
ATOM 4760 O O . GLN A 1 619 ? 4.335 54.915 37.698 1.00 58.56 619 GLN A O 1
ATOM 4765 N N . THR A 1 620 ? 2.608 56.348 37.667 1.00 61.12 620 THR A N 1
ATOM 4766 C CA . THR A 1 620 ? 3.227 57.348 38.538 1.00 61.12 620 THR A CA 1
ATOM 4767 C C . THR A 1 620 ? 3.176 56.825 39.973 1.00 61.12 620 THR A C 1
ATOM 4769 O O . THR A 1 620 ? 2.085 56.680 40.537 1.00 61.12 620 THR A O 1
ATOM 4772 N N . MET A 1 621 ? 4.343 56.530 40.557 1.00 54.62 621 MET A N 1
ATOM 4773 C CA . MET A 1 621 ? 4.465 55.923 41.894 1.00 54.62 621 MET A CA 1
ATOM 4774 C C . MET A 1 621 ? 3.750 56.739 42.983 1.00 54.62 621 MET A C 1
ATOM 4776 O O . MET A 1 621 ? 3.193 56.177 43.921 1.00 54.62 621 MET A O 1
ATOM 4780 N N . ASP A 1 622 ? 3.652 58.050 42.779 1.00 58.38 622 ASP A N 1
ATOM 4781 C CA . ASP A 1 622 ? 3.028 59.030 43.675 1.00 58.38 622 ASP A CA 1
ATOM 4782 C C . ASP A 1 622 ? 1.490 58.910 43.754 1.00 58.38 622 ASP A C 1
ATOM 4784 O O . ASP A 1 622 ? 0.857 59.489 44.636 1.00 58.38 622 ASP A O 1
ATOM 4788 N N . THR A 1 623 ? 0.870 58.167 42.826 1.00 56.81 623 THR A N 1
ATOM 4789 C CA . THR A 1 623 ? -0.598 58.020 42.716 1.00 56.81 623 THR A CA 1
ATOM 4790 C C . THR A 1 623 ? -1.098 56.586 42.901 1.00 56.81 623 THR A C 1
ATOM 4792 O O . THR A 1 623 ? -2.310 56.349 42.915 1.00 56.81 623 THR A O 1
ATOM 4795 N N . LEU A 1 624 ? -0.192 55.622 43.099 1.00 53.00 624 LEU A N 1
ATOM 4796 C CA . LEU A 1 624 ? -0.548 54.236 43.393 1.00 53.00 624 LEU A CA 1
ATOM 4797 C C . LEU A 1 624 ? -1.154 54.124 44.797 1.00 53.00 624 LEU A C 1
ATOM 4799 O O . LEU A 1 624 ? -0.467 54.137 45.818 1.00 53.00 624 LEU A O 1
ATOM 4803 N N . GLY A 1 625 ? -2.478 53.981 44.844 1.00 55.31 625 GLY A N 1
ATOM 4804 C CA . GLY A 1 625 ? -3.219 53.746 46.077 1.00 55.31 625 GLY A CA 1
ATOM 4805 C C . GLY A 1 625 ? -2.921 52.369 46.667 1.00 55.31 625 GLY A C 1
ATOM 4806 O O . GLY A 1 625 ? -3.691 51.435 46.446 1.00 55.31 625 GLY A O 1
ATOM 4807 N N . LEU A 1 626 ? -1.845 52.262 47.456 1.00 56.59 626 LEU A N 1
ATOM 4808 C CA . LEU A 1 626 ? -1.546 51.083 48.273 1.00 56.59 626 LEU A CA 1
ATOM 4809 C C . LEU A 1 626 ? -2.795 50.639 49.047 1.00 56.59 626 LEU A C 1
ATOM 4811 O O . LEU A 1 626 ? -3.533 51.467 49.599 1.00 56.59 626 LEU A O 1
ATOM 4815 N N . ALA A 1 627 ? -3.025 49.324 49.075 1.00 48.28 627 ALA A N 1
ATOM 4816 C CA . ALA A 1 627 ? -4.229 48.725 49.632 1.00 48.28 627 ALA A CA 1
ATOM 4817 C C . ALA A 1 627 ? -4.535 49.281 51.032 1.00 48.28 627 ALA A C 1
ATOM 4819 O O . ALA A 1 627 ? -3.714 49.216 51.950 1.00 48.28 627 ALA A O 1
ATOM 4820 N N . LYS A 1 628 ? -5.744 49.831 51.207 1.00 49.69 628 LYS A N 1
ATOM 4821 C CA . LYS A 1 628 ? -6.210 50.374 52.490 1.00 49.69 628 LYS A CA 1
ATOM 4822 C C . LYS A 1 628 ? -6.494 49.231 53.470 1.00 49.69 628 LYS A C 1
ATOM 4824 O O . LYS A 1 628 ? -7.656 48.919 53.725 1.00 49.69 628 LYS A O 1
ATOM 4829 N N . MET A 1 629 ? -5.443 48.646 54.050 1.00 47.06 629 MET A N 1
ATOM 4830 C CA . MET A 1 629 ? -5.557 47.744 55.197 1.00 47.06 629 MET A CA 1
ATOM 4831 C C . MET A 1 629 ? -6.336 48.453 56.309 1.00 47.06 629 MET A C 1
ATOM 4833 O O . MET A 1 629 ? -5.861 49.425 56.902 1.00 47.06 629 MET A O 1
ATOM 4837 N N . LYS A 1 630 ? -7.561 47.984 56.578 1.00 48.31 630 LYS A N 1
ATOM 4838 C CA . LYS A 1 630 ? -8.469 48.609 57.553 1.00 48.31 630 LYS A CA 1
ATOM 4839 C C . LYS A 1 630 ? -7.968 48.506 59.007 1.00 48.31 630 LYS A C 1
ATOM 4841 O O . LYS A 1 630 ? -8.457 49.269 59.832 1.00 48.31 630 LYS A O 1
ATOM 4846 N N . GLY A 1 631 ? -6.975 47.658 59.302 1.00 55.00 631 GLY A N 1
ATOM 4847 C CA . GLY A 1 631 ? -6.371 47.515 60.639 1.00 55.00 631 GLY A CA 1
ATOM 4848 C C . GLY A 1 631 ? -5.360 48.607 61.033 1.00 55.00 631 GLY A C 1
ATOM 4849 O O . GLY A 1 631 ? -5.370 49.074 62.165 1.00 55.00 631 GLY A O 1
ATOM 4850 N N . LEU A 1 632 ? -4.538 49.106 60.102 1.00 53.47 632 LEU A N 1
ATOM 4851 C CA . LEU A 1 632 ? -3.356 49.941 60.419 1.00 53.47 632 LEU A CA 1
ATOM 4852 C C . LEU A 1 632 ? -3.631 51.459 60.526 1.00 53.47 632 LEU A C 1
ATOM 4854 O O . LEU A 1 632 ? -2.712 52.279 60.578 1.00 53.47 632 LEU A O 1
ATOM 4858 N N . LYS A 1 633 ? -4.905 51.874 60.548 1.00 52.91 633 LYS A N 1
ATOM 4859 C CA . LYS A 1 633 ? -5.297 53.297 60.629 1.00 52.91 633 LYS A CA 1
ATOM 4860 C C . LYS A 1 633 ? -5.319 53.878 62.045 1.00 52.91 633 LYS A C 1
ATOM 4862 O O . LYS A 1 633 ? -5.329 55.102 62.167 1.00 52.91 633 LYS A O 1
ATOM 4867 N N . ARG A 1 634 ? -5.364 53.045 63.089 1.00 58.28 634 ARG A N 1
ATOM 4868 C CA . ARG A 1 634 ? -5.399 53.495 64.492 1.00 58.28 634 ARG A CA 1
ATOM 4869 C C . ARG A 1 634 ? -3.997 53.857 64.986 1.00 58.28 634 ARG A C 1
ATOM 4871 O O . ARG A 1 634 ? -3.768 55.006 65.351 1.00 58.28 634 ARG A O 1
ATOM 4878 N N . GLU A 1 635 ? -3.047 52.941 64.840 1.00 59.69 635 GLU A N 1
ATOM 4879 C CA . GLU A 1 635 ? -1.636 53.137 65.209 1.00 59.69 635 GLU A CA 1
ATOM 4880 C C . GLU A 1 635 ? -1.000 54.315 64.458 1.00 59.69 635 GLU A C 1
ATOM 4882 O O . GLU A 1 635 ? -0.437 55.216 65.076 1.00 59.69 635 GLU A O 1
ATOM 4887 N N . ARG A 1 636 ? -1.191 54.402 63.130 1.00 62.09 636 ARG A N 1
ATOM 4888 C CA . ARG A 1 636 ? -0.708 55.552 62.341 1.00 62.09 636 ARG A CA 1
ATOM 4889 C C . ARG A 1 636 ? -1.346 56.889 62.734 1.00 62.09 636 ARG A C 1
ATOM 4891 O O . ARG A 1 636 ? -0.731 57.919 62.488 1.00 62.09 636 ARG A O 1
ATOM 4898 N N . ARG A 1 637 ? -2.547 56.908 63.329 1.00 66.25 637 ARG A N 1
ATOM 4899 C CA . ARG A 1 637 ? -3.157 58.141 63.865 1.00 66.25 637 ARG A CA 1
ATOM 4900 C C . ARG A 1 637 ? -2.574 58.522 65.224 1.00 66.25 637 ARG A C 1
ATOM 4902 O O . ARG A 1 637 ? -2.318 59.702 65.427 1.00 66.25 637 ARG A O 1
ATOM 4909 N N . GLN A 1 638 ? -2.318 57.556 66.106 1.00 67.81 638 GLN A N 1
ATOM 4910 C CA . GLN A 1 638 ? -1.667 57.809 67.398 1.00 67.81 638 GLN A CA 1
ATOM 4911 C C . GLN A 1 638 ? -0.223 58.299 67.196 1.00 67.81 638 GLN A C 1
ATOM 4913 O O . GLN A 1 638 ? 0.109 59.395 67.638 1.00 67.81 638 GLN A O 1
ATOM 4918 N N . ALA A 1 639 ? 0.579 57.603 66.383 1.00 68.50 639 ALA A N 1
ATOM 4919 C CA . ALA A 1 639 ? 1.951 58.018 66.067 1.00 68.50 639 ALA A CA 1
ATOM 4920 C C . ALA A 1 639 ? 2.033 59.370 65.318 1.00 68.50 639 ALA A C 1
ATOM 4922 O O . ALA A 1 639 ? 3.009 60.111 65.457 1.00 68.50 639 ALA A O 1
ATOM 4923 N N . ALA A 1 640 ? 1.016 59.719 64.517 1.00 69.56 640 ALA A N 1
ATOM 4924 C CA . ALA A 1 640 ? 0.930 61.034 63.878 1.00 69.56 640 ALA A CA 1
ATOM 4925 C C . ALA A 1 640 ? 0.544 62.147 64.867 1.00 69.56 640 ALA A C 1
ATOM 4927 O O . ALA A 1 640 ? 1.080 63.246 64.757 1.00 69.56 640 ALA A O 1
ATOM 4928 N N . ALA A 1 641 ? -0.334 61.872 65.838 1.00 69.62 641 ALA A N 1
ATOM 4929 C CA . ALA A 1 641 ? -0.684 62.822 66.894 1.00 69.62 641 ALA A CA 1
ATOM 4930 C C . ALA A 1 641 ? 0.516 63.110 67.814 1.00 69.62 641 ALA A C 1
ATOM 4932 O O . ALA A 1 641 ? 0.814 64.271 68.079 1.00 69.62 641 ALA A O 1
ATOM 4933 N N . GLU A 1 642 ? 1.272 62.081 68.208 1.00 65.62 642 GLU A N 1
ATOM 4934 C CA . GLU A 1 642 ? 2.504 62.230 68.998 1.00 65.62 642 GLU A CA 1
ATOM 4935 C C . GLU A 1 642 ? 3.595 63.012 68.246 1.00 65.62 642 GLU A C 1
ATOM 4937 O O . GLU A 1 642 ? 4.257 63.879 68.821 1.00 65.62 642 GLU A O 1
ATOM 4942 N N . ARG A 1 643 ? 3.763 62.770 66.935 1.00 68.62 643 ARG A N 1
ATOM 4943 C CA . ARG A 1 643 ? 4.682 63.561 66.096 1.00 68.62 643 ARG A CA 1
ATOM 4944 C C . ARG A 1 643 ? 4.207 64.997 65.867 1.00 68.62 643 ARG A C 1
ATOM 4946 O O . ARG A 1 643 ? 5.054 65.881 65.775 1.00 68.62 643 ARG A O 1
ATOM 4953 N N . ALA A 1 644 ? 2.900 65.243 65.778 1.00 66.19 644 ALA A N 1
ATOM 4954 C CA . ALA A 1 644 ? 2.350 66.593 65.658 1.00 66.19 644 ALA A CA 1
ATOM 4955 C C . ALA A 1 644 ? 2.536 67.389 66.959 1.00 66.19 644 ALA A C 1
ATOM 4957 O O . ALA A 1 644 ? 3.007 68.521 66.907 1.00 66.19 644 ALA A O 1
ATOM 4958 N N . ALA A 1 645 ? 2.286 66.770 68.119 1.00 63.41 645 ALA A N 1
ATOM 4959 C CA . ALA A 1 645 ? 2.563 67.366 69.426 1.00 63.41 645 ALA A CA 1
ATOM 4960 C C . ALA A 1 645 ? 4.055 67.712 69.600 1.00 63.41 645 ALA A C 1
ATOM 4962 O O . ALA A 1 645 ? 4.378 68.798 70.068 1.00 63.41 645 ALA A O 1
ATOM 4963 N N . LYS A 1 646 ? 4.972 66.846 69.137 1.00 61.19 646 LYS A N 1
ATOM 4964 C CA . LYS A 1 646 ? 6.420 67.132 69.137 1.00 61.19 646 LYS A CA 1
ATOM 4965 C C . LYS A 1 646 ? 6.877 68.197 68.130 1.00 61.19 646 LYS A C 1
ATOM 4967 O O . LYS A 1 646 ? 7.951 68.748 68.325 1.00 61.19 646 LYS A O 1
ATOM 4972 N N . LYS A 1 647 ? 6.115 68.486 67.067 1.00 57.28 647 LYS A N 1
ATOM 4973 C CA . LYS A 1 647 ? 6.459 69.521 66.067 1.00 57.28 647 LYS A CA 1
ATOM 4974 C C . LYS A 1 647 ? 5.776 70.872 66.281 1.00 57.28 647 LYS A C 1
ATOM 4976 O O . LYS A 1 647 ? 6.189 71.841 65.662 1.00 57.28 647 LYS A O 1
ATOM 4981 N N . ALA A 1 648 ? 4.758 70.950 67.135 1.00 53.12 648 ALA A N 1
ATOM 4982 C CA . ALA A 1 648 ? 4.104 72.210 67.492 1.00 53.12 648 ALA A CA 1
ATOM 4983 C C . ALA A 1 648 ? 4.804 72.962 68.645 1.00 53.12 648 ALA A C 1
ATOM 4985 O O . ALA A 1 648 ? 4.333 74.022 69.045 1.00 53.12 648 ALA A O 1
ATOM 4986 N N . GLY A 1 649 ? 5.892 72.408 69.194 1.00 49.78 649 GLY A N 1
ATOM 4987 C CA . GLY A 1 649 ? 6.629 72.972 70.328 1.00 49.78 649 GLY A CA 1
ATOM 4988 C C . GLY A 1 649 ? 7.982 73.606 69.993 1.00 49.78 649 GLY A C 1
ATOM 4989 O O . 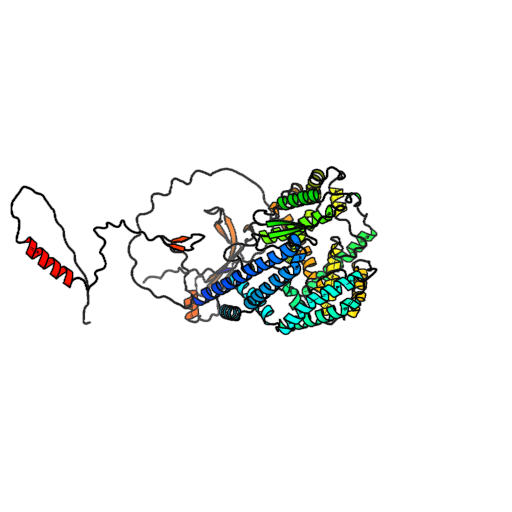GLY A 1 649 ? 8.677 73.987 70.927 1.00 49.78 649 GLY A O 1
ATOM 4990 N N . ASP A 1 650 ? 8.385 73.686 68.717 1.00 42.66 650 ASP A N 1
ATOM 4991 C CA . ASP A 1 650 ? 9.733 74.142 68.348 1.00 42.66 650 ASP A CA 1
ATOM 4992 C C . ASP A 1 650 ? 9.791 74.812 66.958 1.00 42.66 650 ASP A C 1
ATOM 4994 O O . ASP A 1 650 ? 9.241 74.288 65.988 1.00 42.66 650 ASP A O 1
ATOM 4998 N N . GLY A 1 651 ? 10.492 75.950 66.869 1.00 36.97 651 GLY A N 1
ATOM 4999 C CA . GLY A 1 651 ? 10.887 76.618 65.618 1.00 36.97 651 GLY A CA 1
ATOM 5000 C C . GLY A 1 651 ? 9.874 77.567 64.952 1.00 36.97 651 GLY A C 1
ATOM 5001 O O . GLY A 1 651 ? 9.105 77.164 64.082 1.00 36.97 651 GLY A O 1
ATOM 5002 N N . GLY A 1 652 ? 9.958 78.866 65.261 1.00 31.50 652 GLY A N 1
ATOM 5003 C CA . GLY A 1 652 ? 9.388 79.942 64.432 1.00 31.50 652 GLY A CA 1
ATOM 5004 C C . GLY A 1 652 ? 10.469 80.739 63.684 1.00 31.50 652 GLY A C 1
ATOM 5005 O O . GLY A 1 652 ? 11.622 80.736 64.105 1.00 31.50 652 GLY A O 1
ATOM 5006 N N . GLY A 1 653 ? 10.082 81.471 62.626 1.00 30.78 653 GLY A N 1
ATOM 5007 C CA . GLY A 1 653 ? 10.876 82.582 62.066 1.00 30.78 653 GLY A CA 1
ATOM 5008 C C . GLY A 1 653 ? 11.178 82.550 60.557 1.00 30.78 653 GLY A C 1
ATOM 5009 O O . GLY A 1 653 ? 12.161 81.941 60.159 1.00 30.78 653 GLY A O 1
ATOM 5010 N N . GLY A 1 654 ? 10.395 83.314 59.775 1.00 30.45 654 GLY A N 1
ATOM 5011 C CA . GLY A 1 654 ? 10.772 83.947 58.490 1.00 30.45 654 GLY A CA 1
ATOM 5012 C C . GLY A 1 654 ? 11.089 83.063 57.261 1.00 30.45 654 GLY A C 1
ATOM 5013 O O . GLY A 1 654 ? 11.409 81.889 57.378 1.00 30.45 654 GLY A O 1
ATOM 5014 N N . ASP A 1 655 ? 11.045 83.572 56.025 1.00 30.39 655 ASP A N 1
ATOM 5015 C CA . ASP A 1 655 ? 10.335 84.752 55.498 1.00 30.39 655 ASP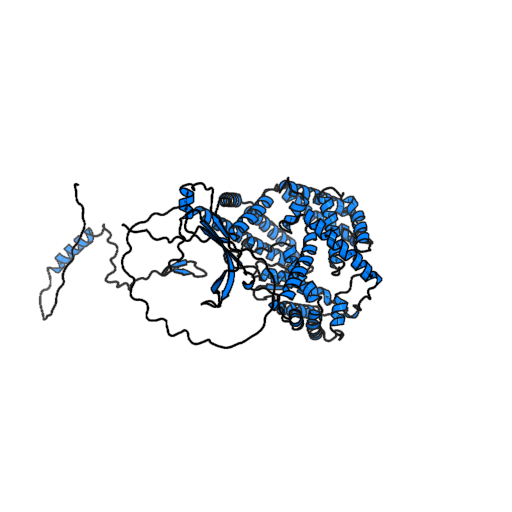 A CA 1
ATOM 5016 C C . ASP A 1 655 ? 10.254 84.669 53.947 1.00 30.39 655 ASP A C 1
ATOM 5018 O O . ASP A 1 655 ? 11.018 83.918 53.341 1.00 30.39 655 ASP A O 1
ATOM 5022 N N . GLY A 1 656 ? 9.390 85.465 53.298 1.00 30.53 656 GLY A N 1
ATOM 5023 C CA . GLY A 1 656 ? 9.545 85.833 51.870 1.00 30.53 656 GLY A CA 1
ATOM 5024 C C . GLY A 1 656 ? 8.712 85.119 50.776 1.00 30.53 656 GLY A C 1
ATOM 5025 O O . GLY A 1 656 ? 9.142 84.115 50.226 1.00 30.53 656 GLY A O 1
ATOM 5026 N N . ALA A 1 657 ? 7.590 85.757 50.391 1.00 29.92 657 ALA A N 1
ATOM 5027 C CA . ALA A 1 657 ? 7.050 86.013 49.025 1.00 29.92 657 ALA A CA 1
ATOM 5028 C C . ALA A 1 657 ? 6.998 84.925 47.901 1.00 29.92 657 ALA A C 1
ATOM 5030 O O . ALA A 1 657 ? 7.872 84.087 47.760 1.00 29.92 657 ALA A O 1
ATOM 5031 N N . ALA A 1 658 ? 6.084 84.956 46.915 1.00 31.30 658 ALA A N 1
ATOM 5032 C CA . ALA A 1 658 ? 4.732 85.525 46.775 1.00 31.30 658 ALA A CA 1
ATOM 5033 C C . ALA A 1 658 ? 4.074 84.984 45.470 1.00 31.30 658 ALA A C 1
ATOM 5035 O O . ALA A 1 658 ? 4.762 84.858 44.466 1.00 31.30 658 ALA A O 1
ATOM 5036 N N . ALA A 1 659 ? 2.757 84.706 45.520 1.00 32.16 659 ALA A N 1
ATOM 5037 C CA . ALA A 1 659 ? 1.686 85.015 44.536 1.00 32.16 659 ALA A CA 1
ATOM 5038 C C . ALA A 1 659 ? 1.936 84.919 42.999 1.00 32.16 659 ALA A C 1
ATOM 5040 O O . ALA A 1 659 ? 2.947 85.369 42.490 1.00 32.16 659 ALA A O 1
ATOM 5041 N N . ALA A 1 660 ? 1.004 84.515 42.123 1.00 32.59 660 ALA A N 1
ATOM 5042 C CA . ALA A 1 660 ? -0.357 83.944 42.182 1.00 32.59 660 ALA A CA 1
ATOM 5043 C C . ALA A 1 660 ? -0.662 83.379 40.749 1.00 32.59 660 ALA A C 1
ATOM 5045 O O . ALA A 1 660 ? 0.260 83.271 39.948 1.00 32.59 660 ALA A O 1
ATOM 5046 N N . ALA A 1 661 ? -1.852 82.974 40.281 1.00 31.31 661 ALA A N 1
ATOM 5047 C CA . ALA A 1 661 ? -3.234 83.003 40.776 1.00 31.31 661 ALA A CA 1
ATOM 5048 C C . ALA A 1 661 ? -4.040 81.803 40.202 1.00 31.31 661 ALA A C 1
ATOM 5050 O O . ALA A 1 661 ? -3.472 80.900 39.594 1.00 31.31 661 ALA A O 1
ATOM 5051 N N . ALA A 1 662 ? -5.370 81.785 40.370 1.00 32.53 662 ALA A N 1
ATOM 5052 C CA . ALA A 1 662 ? -6.257 80.695 39.934 1.00 32.53 662 ALA A CA 1
ATOM 5053 C C . ALA A 1 662 ? -7.468 81.182 39.110 1.00 32.53 662 ALA A C 1
ATOM 5055 O O . ALA A 1 662 ? -7.866 82.342 39.214 1.00 32.53 662 ALA A O 1
ATOM 5056 N N . ARG A 1 663 ? -8.138 80.266 38.388 1.00 28.67 663 ARG A N 1
ATOM 5057 C CA . ARG A 1 663 ? -9.564 80.382 38.005 1.00 28.67 663 ARG A CA 1
ATOM 5058 C C . ARG A 1 663 ? -10.280 79.009 38.023 1.00 28.67 663 ARG A C 1
ATOM 5060 O O . ARG A 1 663 ? -9.593 77.990 38.005 1.00 28.67 663 ARG A O 1
ATOM 5067 N N . PRO A 1 664 ? -11.625 78.955 38.172 1.00 38.41 664 PRO A N 1
ATOM 5068 C CA . PRO A 1 664 ? -12.255 77.918 38.999 1.00 38.41 664 PRO A CA 1
ATOM 5069 C C . PRO A 1 664 ? -13.224 76.960 38.276 1.00 38.41 664 PRO A C 1
ATOM 5071 O O . PRO A 1 664 ? -13.583 77.135 37.115 1.00 38.41 664 PRO A O 1
ATOM 5074 N N . ALA A 1 665 ? -13.695 75.956 39.024 1.00 31.70 665 ALA A N 1
ATOM 5075 C CA . ALA A 1 665 ? -14.553 74.868 38.559 1.00 31.70 665 ALA A CA 1
ATOM 5076 C C . ALA A 1 665 ? -16.069 75.086 38.773 1.00 31.70 665 ALA A C 1
ATOM 5078 O O . ALA A 1 665 ? -16.502 75.775 39.697 1.00 31.70 665 ALA A O 1
ATOM 5079 N N . LYS A 1 666 ? -16.878 74.349 38.000 1.00 28.56 666 LYS A N 1
ATOM 5080 C CA . LYS A 1 666 ? -18.247 73.905 38.334 1.00 28.56 666 LYS A CA 1
ATOM 5081 C C . LYS A 1 666 ? -18.482 72.525 37.702 1.00 28.56 666 LYS A C 1
ATOM 5083 O O . LYS A 1 666 ? -17.914 72.248 36.658 1.00 28.56 666 LYS A O 1
ATOM 5088 N N . ARG A 1 667 ? -19.410 71.674 38.140 1.00 31.02 667 ARG A N 1
ATOM 5089 C CA . ARG A 1 667 ? -19.823 71.132 39.451 1.00 31.02 667 ARG A CA 1
ATOM 5090 C C . ARG A 1 667 ? -20.792 69.990 39.083 1.00 31.02 667 ARG A C 1
ATOM 5092 O O . ARG A 1 667 ? -21.605 70.133 38.178 1.00 31.02 667 ARG A O 1
ATOM 5099 N N . LYS A 1 668 ? -20.667 68.855 39.766 1.00 28.28 668 LYS A N 1
ATOM 5100 C CA . LYS A 1 668 ? -21.420 67.601 39.570 1.00 28.28 668 LYS A CA 1
ATOM 5101 C C . LYS A 1 668 ? -22.944 67.789 39.740 1.00 28.28 668 LYS A C 1
ATOM 5103 O O . LYS A 1 668 ? -23.346 68.547 40.621 1.00 28.28 668 LYS A O 1
ATOM 5108 N N . LYS A 1 669 ? -23.773 67.003 39.039 1.00 27.91 669 LYS A N 1
ATOM 5109 C CA . LYS A 1 669 ? -25.143 66.665 39.483 1.00 27.91 669 LYS A CA 1
ATOM 5110 C C . LYS A 1 669 ? -25.364 65.154 39.342 1.00 27.91 669 LYS A C 1
ATOM 5112 O O . LYS A 1 669 ? -24.900 64.556 38.378 1.00 27.91 669 LYS A O 1
ATOM 5117 N N . MET A 1 670 ? -25.971 64.546 40.358 1.00 30.97 670 MET A N 1
ATOM 5118 C CA . MET A 1 670 ? -26.284 63.113 40.425 1.00 30.97 670 MET A CA 1
ATOM 5119 C C . MET A 1 670 ? -27.710 62.850 39.934 1.00 30.97 670 MET A C 1
ATOM 5121 O O . MET A 1 670 ? -28.547 63.751 39.987 1.00 30.97 670 MET A O 1
ATOM 5125 N N . ALA A 1 671 ? -27.988 61.599 39.573 1.00 30.56 671 ALA A N 1
ATOM 5126 C CA . ALA A 1 671 ? -29.326 61.029 39.605 1.00 30.56 671 ALA A CA 1
ATOM 5127 C C . ALA A 1 671 ? -29.241 59.610 40.185 1.00 30.56 671 ALA A C 1
ATOM 5129 O O . ALA A 1 671 ? -28.435 58.798 39.736 1.00 30.56 671 ALA A O 1
ATOM 5130 N N . GLY A 1 672 ? -30.062 59.351 41.195 1.00 29.33 672 GLY A N 1
ATOM 5131 C CA . GLY A 1 672 ? -30.496 58.034 41.642 1.00 29.33 672 GLY A CA 1
ATOM 5132 C C . GLY A 1 672 ? -31.979 58.210 41.940 1.00 29.33 672 GLY A C 1
ATOM 5133 O O . GLY A 1 672 ? -32.339 59.198 42.581 1.00 29.33 672 GLY A O 1
ATOM 5134 N N . GLY A 1 673 ? -32.826 57.368 41.362 1.00 29.89 673 GLY A N 1
ATOM 5135 C CA . GLY A 1 673 ? -34.272 57.471 41.522 1.00 29.89 673 GLY A CA 1
ATOM 5136 C C . GLY A 1 673 ? -34.796 56.406 42.469 1.00 29.89 673 GLY A C 1
ATOM 5137 O O . GLY A 1 673 ? -34.118 55.412 42.695 1.00 29.89 673 GLY A O 1
ATOM 5138 N N . GLU A 1 674 ? -36.009 56.625 42.957 1.00 30.80 674 GLU A N 1
ATOM 5139 C CA . GLU A 1 674 ? -37.078 55.630 43.066 1.00 30.80 674 GLU A CA 1
ATOM 5140 C C . GLU A 1 674 ? -38.368 56.386 43.411 1.00 30.80 674 GLU A C 1
ATOM 5142 O O . GLU A 1 674 ? -38.322 57.452 44.030 1.00 30.80 674 GLU A O 1
ATOM 5147 N N . GLY A 1 675 ? -39.504 55.886 42.935 1.00 29.31 675 GLY A N 1
ATOM 5148 C CA . GLY A 1 675 ? -40.828 56.415 43.248 1.00 29.31 675 GLY A CA 1
ATOM 5149 C C . GLY A 1 675 ? -41.681 55.301 43.839 1.00 29.31 675 GLY A C 1
ATOM 5150 O O . GLY A 1 675 ? -41.587 54.163 43.384 1.00 29.31 675 GLY A O 1
ATOM 5151 N N . GLY A 1 676 ? -42.484 55.635 44.847 1.00 26.17 676 GLY A N 1
ATOM 5152 C CA . GLY A 1 676 ? -43.582 54.794 45.314 1.00 26.17 676 GLY A CA 1
ATOM 5153 C C . GLY A 1 676 ? -44.907 55.243 44.694 1.00 26.17 676 GLY A C 1
ATOM 5154 O O . GLY A 1 676 ? -45.078 56.431 44.429 1.00 26.17 676 GLY A O 1
ATOM 5155 N N . ASP A 1 677 ? -45.802 54.273 44.514 1.00 31.52 677 ASP A N 1
ATOM 5156 C CA . ASP A 1 677 ? -47.240 54.379 44.222 1.00 31.52 677 ASP A CA 1
ATOM 5157 C C . ASP A 1 677 ? -47.692 55.124 42.948 1.00 31.52 677 ASP A C 1
ATOM 5159 O O . ASP A 1 677 ? -47.964 56.327 42.966 1.00 31.52 677 ASP A O 1
ATOM 5163 N N . ALA A 1 678 ? -47.883 54.354 41.865 1.00 30.34 678 ALA A N 1
ATOM 5164 C CA . ALA A 1 678 ? -49.186 54.144 41.196 1.00 30.34 678 ALA A CA 1
ATOM 5165 C C . ALA A 1 678 ? -49.075 53.091 40.073 1.00 30.34 678 ALA A C 1
ATOM 5167 O O . ALA A 1 678 ? -48.197 53.260 39.196 1.00 30.34 678 ALA A O 1
#

pLDDT: mean 79.83, std 24.0, range [21.75, 98.75]

Organism: NCBI:txid307507

Sequence (678 aa):
MGPRPSARRILLLLLLLALASPRLGATALAGQQQQEQQQRCDGAAAAAAATAHTGGCAWDGAAAPAQAYEKLCGKLRELNALEGISGLLGWDEMVMMPPGAAEARGAQKSALSGVLHDKRTDPEMGALLEGLKASRLTPVQSAVVRDTAKAYKKATALPKALVQRIAKLETDAYVAWVEARKESDFSKFAPFLKEWVEVRRESARLIDADSDPYDVLLDDYEKGATAARLDEIFAEVRAGLVPLLASLKSRGTRPDDAWLAGDYDTKAQAALCEEVALDMGFDLQHGRLDVSVHPFTGGAHPTDVRMTTRFKAHDLTEGLTGAVHETGHALYEQGRNLTPEWRDLPVNSALSMGVHESQSLLWERMVALSPPFAQYISGKIRKHFPSFPERPPGQLHAAINTIKEPSLIRVEADEVTYGLHVILRYEIERALVRGELEVDDVPRVWNAKMRDYLGVEPENDAQGCLQDVHWSAGLFAYFPTYMLGAMYAAQIYQKAAAEIPDLEAKIAAGEFKPLRVDSVNLAGLDRVIAVFAAGDTESSLLIRQYRLRLKKGASPKVPRAALEEMGPSIDATIRRWRAAGPDVEKEALKRPQLTKKKEKNVGSDSLAGKVGRIYMPKQTMDTLGLAKMKGLKRERRQAAAERAAKKAGDGGGGDGAAAAAARPAKRKKMAGGEGGDA